Protein AF-0000000085166826 (afdb_homodimer)

Secondary structure (DSSP, 8-state):
-------EEEEEEEEESS---EEEEEE-SSTT--HHHHHHHHHHHHHHHTSS---SSEEEEES-S-HHHHHHTSS-SSS-TTSS-S--SS--SHHHHHHHHHHHHHHT-SEEEEEEEESSS---EEEE-PPSB--SS--BS-HHHHHHHHHTS--SEEEE-HHHHHHHHHHHHHHHT----GGGG-GGGG--HHHHHHHTT-EEEEEEEEETT-TTHHHHHHHHHHHHHHHTTSSS-PPPPPPTT-EEEEEEEEEE--STT-EESS---TTEEE-TT-EEEE-TTS-EEE-SSSEEEES--TTPPTTSEEEEEEEE-S---/-------EEEEEEEEESS---EEEEEE-SSTT--HHHHHHHHHHHHHHHTSS---SSEEEEES-S-HHHHHHTSS-SSS-TTSS-S--SS--SHHHHHHHHHHHHHHT-SEEEEEEEESSS---EEEE-PPSB--SS--BS-HHHHHHHHHTS--SEEEE-HHHHHHHHHHHHHHHT----GGGG-GGGG--HHHHHHHTT-EEEEEEEEETT-TTHHHHHHHHHHHHHHHTTSSS-PPPPPPTT-EEEEEEEEEE--STT-EESS---TTEEE-TT-EEEE-TTS-EEE-SSSEEEES--TTPPTTSEEEEEEEE-S---

Radius of gyration: 30.41 Å; Cα contacts (8 Å, |Δi|>4): 1562; chains: 2; bounding box: 50×101×60 Å

InterPro domains:
  IPR050178 AspA/AstE family [PTHR15162] (17-309)
  IPR055438 Succinylglutamate desuccinylase/Aspartoacylase, catalytic domain [PF24827] (19-121)

Foldseek 3Di:
DPPDDDDDFDKDKDAAPAEFFFEEEEAPLFQLQQLQLLLLVVVVVCPVVVVWDFHYHMYMYGNHLAVQNNVVNGRHHPDRLQFLQDADPDQDDDSNVSSNVVLVVLLVGAEYEYEGAAADFDAKEKEAEDDADDDDQQHADCRVVRVVLRQQLPTQEYEYAQLVQLQVLLVVCVVVVDPDDPLSNDSRRNHGDQSSSRVSNHHYMYMHQGHRPPPCSSVSSNSSVVLSCVVRPRTPDDGDGGDPNRWYKYWDHFDFQADLQWAFPDDFDAFDWFAAQDFGTAHNVGHTDGQNHTFTWHDADRRHDHSGTRTTTIHTDPDDD/DPPDDDDDFDKDKDAAPAEFFFEEEEAPLFQLQQLQLLLLVVVVVCPVVVVWDFHYHMYMYGNHLAVQNNVVSGRHHPDRLQFLQDADPDQDDDSNVSSNVVLVVLLVGAEYEYEGAAADFDFKEKEAEDDADDDDQQHADCRVVRVVLRQQLQGQEYEYAQLVQLQVLLVVCVVVVDPDDPLSNDSRRNHGDQSSSRVSNHHYMYMHQGHSPPPCSSVSSNSSVVLSCVVRPRTPDDRDGGDPNRWYKYWDYFDFQADLQWAFPDDFDAFDWFAAQDFGTAHPVGHTDGQNHTFTWHDADRRHDHSGTRTTTIHTDPDDD

Nearest PDB structures (foldseek):
  6twm-assembly10_J  TM=7.471E-01  e=8.796E-18  Ruegeria pomeroyi DSS-3
  6twm-assembly13_D  TM=6.850E-01  e=1.677E-18  Ruegeria pomeroyi DSS-3
  3cdx-assembly1_C  TM=7.467E-01  e=3.609E-17  Cereibacter sphaeroides 2.4.1
  3na6-assembly1_A  TM=7.371E-01  e=8.014E-17  Ruegeria sp. TM1040
  2bco-assembly1_A  TM=7.172E-01  e=1.525E-15  Vibrio parahaemolyticus

Organism: Herbaspirillum seropedicae (strain SmR1) (NCBI:txid757424)

Solvent-accessible surface area (backbone atoms only — not comparable to full-atom values): 32395 Å² total; per-residue (Å²): 125,85,77,74,70,72,42,54,48,55,40,41,36,40,35,22,62,35,84,58,63,30,38,36,38,38,4,9,54,36,16,49,18,46,30,21,25,52,19,45,51,52,51,47,51,31,44,76,72,61,78,41,61,49,57,24,9,34,44,36,40,20,40,51,61,26,56,54,7,36,75,67,57,26,58,38,56,80,48,58,51,61,31,50,45,50,73,40,98,77,51,86,48,63,48,32,36,46,23,57,55,47,49,60,59,57,70,71,38,48,35,37,43,37,31,41,42,37,84,58,86,64,72,34,30,32,45,43,71,60,63,62,44,84,55,86,89,68,38,32,82,47,33,68,62,41,40,54,52,53,35,40,42,66,38,49,33,34,38,26,35,60,67,61,15,49,42,52,37,25,52,50,45,61,73,66,63,60,94,57,59,71,61,64,61,36,71,58,34,71,24,16,70,41,55,39,37,28,68,71,75,23,38,36,37,39,35,30,30,17,23,48,82,40,83,58,14,27,54,42,33,34,52,28,52,53,29,53,34,21,70,67,56,21,32,94,54,83,63,67,74,56,49,77,80,58,44,37,33,27,36,70,37,51,44,57,25,79,38,81,63,39,40,62,70,58,89,71,49,63,64,38,72,45,44,58,62,35,76,50,23,31,41,65,88,62,49,78,38,51,34,92,38,65,29,23,39,33,63,58,35,93,78,41,50,59,68,31,67,22,29,30,37,25,30,82,40,87,69,81,120,124,85,76,74,71,71,42,53,47,53,40,40,36,40,34,22,62,36,82,59,62,31,39,37,40,37,4,8,55,37,16,49,18,47,30,21,26,54,19,45,50,52,51,47,52,31,44,76,72,61,78,41,60,50,57,24,8,33,44,36,39,20,40,51,62,26,55,53,7,36,76,66,58,26,58,38,57,80,48,58,51,62,29,50,45,49,71,40,97,78,51,85,47,63,47,30,35,45,24,57,55,46,48,60,58,55,70,71,39,48,36,37,42,36,32,41,41,36,84,58,84,65,72,34,31,31,44,44,72,60,65,62,46,83,55,85,90,69,39,33,82,48,32,69,62,42,41,54,51,55,35,40,43,66,39,49,32,35,38,27,34,59,69,61,15,48,42,51,38,24,53,50,44,60,72,67,62,61,94,56,59,71,60,64,62,37,70,58,34,72,23,16,69,42,54,39,36,28,67,72,73,23,37,35,36,39,34,32,31,18,22,49,82,40,84,57,12,27,55,44,35,34,50,25,51,52,28,53,35,21,71,68,57,21,32,93,51,84,61,67,74,57,49,78,79,58,44,38,34,27,36,69,36,50,44,59,24,80,38,83,64,40,40,63,68,58,91,70,50,62,65,38,74,44,45,58,62,36,76,49,24,28,40,66,88,60,49,76,39,50,34,92,38,65,30,23,40,34,64,58,35,94,79,40,49,59,67,31,66,21,29,29,37,24,29,80,41,88,71,79,119

Structure (mmCIF, N/CA/C/O backbone):
data_AF-0000000085166826-model_v1
#
loop_
_entity.id
_entity.type
_entity.pdbx_description
1 polymer 'Succinylglutamate desuccinylase protein'
#
loop_
_atom_site.group_PDB
_atom_site.id
_atom_site.type_symbol
_atom_site.label_atom_id
_atom_site.label_alt_id
_atom_site.label_comp_id
_atom_site.label_asym_id
_atom_site.label_entity_id
_atom_site.label_seq_id
_atom_site.pdbx_PDB_ins_code
_atom_site.Cartn_x
_atom_site.Cartn_y
_atom_site.Cartn_z
_atom_site.occupancy
_atom_site.B_iso_or_equiv
_atom_site.auth_seq_id
_atom_site.auth_comp_id
_atom_site.auth_asym_id
_atom_site.auth_atom_id
_atom_site.pdbx_PDB_model_num
ATOM 1 N N . MET A 1 1 ? 28.188 3.932 15.328 1 31.75 1 MET A N 1
ATOM 2 C CA . MET A 1 1 ? 27.453 3.004 14.484 1 31.75 1 MET A CA 1
ATOM 3 C C . MET A 1 1 ? 26.766 3.744 13.344 1 31.75 1 MET A C 1
ATOM 5 O O . MET A 1 1 ? 26 4.68 13.57 1 31.75 1 MET A O 1
ATOM 9 N N . SER A 1 2 ? 27.281 4.004 12.297 1 42.75 2 SER A N 1
ATOM 10 C CA . SER A 1 2 ? 26.875 4.895 11.211 1 42.75 2 SER A CA 1
ATOM 11 C C . SER A 1 2 ? 25.375 4.809 10.953 1 42.75 2 SER A C 1
ATOM 13 O O . SER A 1 2 ? 24.844 3.734 10.656 1 42.75 2 SER A O 1
ATOM 15 N N . THR A 1 3 ? 24.531 5.379 11.742 1 57.31 3 THR A N 1
ATOM 16 C CA . THR A 1 3 ? 23.078 5.227 11.758 1 57.31 3 THR A CA 1
ATOM 17 C C . THR A 1 3 ? 22.5 5.414 10.352 1 57.31 3 THR A C 1
ATOM 19 O O . THR A 1 3 ? 22.641 6.488 9.766 1 57.31 3 THR A O 1
ATOM 22 N N . LEU A 1 4 ? 22.422 4.375 9.477 1 75.31 4 LEU A N 1
ATOM 23 C CA . LEU A 1 4 ? 21.938 4.375 8.102 1 75.31 4 LEU A CA 1
ATOM 24 C C . LEU A 1 4 ? 20.625 5.133 7.992 1 75.31 4 LEU A C 1
ATOM 26 O O . LEU A 1 4 ? 19.734 4.957 8.82 1 75.31 4 LEU A O 1
ATOM 30 N N . LEU A 1 5 ? 20.672 6.238 7.23 1 89.25 5 LEU A N 1
ATOM 31 C CA . LEU A 1 5 ? 19.453 6.973 6.891 1 89.25 5 LEU A CA 1
ATOM 32 C C . LEU A 1 5 ? 18.375 6.023 6.398 1 89.25 5 LEU A C 1
ATOM 34 O O . LEU A 1 5 ? 18.656 5.066 5.672 1 89.25 5 LEU A O 1
ATOM 38 N N . PRO A 1 6 ? 17.203 6.234 6.938 1 95.19 6 PRO A N 1
ATOM 39 C CA . PRO A 1 6 ? 16.125 5.453 6.316 1 95.19 6 PRO A CA 1
ATOM 40 C C . PRO A 1 6 ? 16.156 5.531 4.793 1 95.19 6 PRO A C 1
ATOM 42 O O . PRO A 1 6 ? 16.484 6.582 4.23 1 95.19 6 PRO A O 1
ATOM 45 N N . SER A 1 7 ? 15.828 4.438 4.137 1 95.69 7 SER A N 1
ATOM 46 C CA . SER A 1 7 ? 16 4.398 2.688 1 95.69 7 SER A CA 1
ATOM 47 C C . SER A 1 7 ? 14.664 4.191 1.979 1 95.69 7 SER A C 1
ATOM 49 O O . SER A 1 7 ? 14.617 4.129 0.749 1 95.69 7 SER A O 1
ATOM 51 N N . SER A 1 8 ? 13.578 4.066 2.746 1 97.81 8 SER A N 1
ATOM 52 C CA . SER A 1 8 ? 12.289 3.816 2.121 1 97.81 8 SER A CA 1
ATOM 53 C C . SER A 1 8 ? 11.148 4.336 2.99 1 97.81 8 SER A C 1
ATOM 55 O O . SER A 1 8 ? 11.344 4.633 4.168 1 97.81 8 SER A O 1
ATOM 57 N N . LEU A 1 9 ? 10.062 4.555 2.406 1 98.5 9 LEU A N 1
ATOM 58 C CA . LEU A 1 9 ? 8.797 4.887 3.049 1 98.5 9 LEU A CA 1
ATOM 59 C C . LEU A 1 9 ? 7.828 3.711 2.982 1 98.5 9 LEU A C 1
ATOM 61 O O . LEU A 1 9 ? 7.754 3.018 1.966 1 98.5 9 LEU A O 1
ATOM 65 N N . GLN A 1 10 ? 7.129 3.527 4.109 1 98.31 10 GLN A N 1
ATOM 66 C CA . GLN A 1 10 ? 6.219 2.393 4.207 1 98.31 10 GLN A CA 1
ATOM 67 C C . GLN A 1 10 ? 4.766 2.855 4.254 1 98.31 10 GLN A C 1
ATOM 69 O O . GLN A 1 10 ? 4.445 3.85 4.906 1 98.31 10 GLN A O 1
ATOM 74 N N . ARG A 1 11 ? 3.861 2.148 3.529 1 98.75 11 ARG A N 1
ATOM 75 C CA . ARG A 1 11 ? 2.426 2.35 3.705 1 98.75 11 ARG A CA 1
ATOM 76 C C . ARG A 1 11 ? 1.688 1.017 3.754 1 98.75 11 ARG A C 1
ATOM 78 O O . ARG A 1 11 ? 2.158 0.02 3.201 1 98.75 11 ARG A O 1
ATOM 85 N N . PHE A 1 12 ? 0.583 1.004 4.457 1 98.69 12 PHE A N 1
ATOM 86 C CA . PHE A 1 12 ? -0.356 -0.107 4.562 1 98.69 12 PHE A CA 1
ATOM 87 C C . PHE A 1 12 ? -1.673 0.23 3.873 1 98.69 12 PHE A C 1
ATOM 89 O O . PHE A 1 12 ? -2.273 1.272 4.145 1 98.69 12 PHE A O 1
ATOM 96 N N . GLN A 1 13 ? -2.078 -0.639 3 1 98.81 13 GLN A N 1
ATOM 97 C CA . GLN A 1 13 ? -3.328 -0.351 2.303 1 98.81 13 GLN A CA 1
ATOM 98 C C . GLN A 1 13 ? -4.34 -1.473 2.508 1 98.81 13 GLN A C 1
ATOM 100 O O . GLN A 1 13 ? -3.977 -2.65 2.527 1 98.81 13 GLN A O 1
ATOM 105 N N . TYR A 1 14 ? -5.52 -1.146 2.729 1 98.81 14 TYR A N 1
ATOM 106 C CA . TYR A 1 14 ? -6.707 -1.993 2.727 1 98.81 14 TYR A CA 1
ATOM 107 C C . TYR A 1 14 ? -7.672 -1.577 1.623 1 98.81 14 TYR A C 1
ATOM 109 O O . TYR A 1 14 ? -8.125 -0.431 1.584 1 98.81 14 TYR A O 1
ATOM 117 N N . ALA A 1 15 ? -7.93 -2.4 0.712 1 98.81 15 ALA A N 1
ATOM 118 C CA . ALA A 1 15 ? -8.859 -2.125 -0.377 1 98.81 15 ALA A CA 1
ATOM 119 C C . ALA A 1 15 ? -10.117 -2.986 -0.257 1 98.81 15 ALA A C 1
ATOM 121 O O . ALA A 1 15 ? -10.047 -4.211 -0.359 1 98.81 15 ALA A O 1
ATOM 122 N N . ALA A 1 16 ? -11.219 -2.385 -0.024 1 98.5 16 ALA A N 1
ATOM 123 C CA . ALA A 1 16 ? -12.484 -3.105 0.004 1 98.5 16 ALA A CA 1
ATOM 124 C C . ALA A 1 16 ? -12.859 -3.619 -1.385 1 98.5 16 ALA A C 1
ATOM 126 O O . ALA A 1 16 ? -12.414 -3.068 -2.395 1 98.5 16 ALA A O 1
ATOM 127 N N . PHE A 1 17 ? -13.617 -4.664 -1.438 1 97.75 17 PHE A N 1
ATOM 128 C CA . PHE A 1 17 ? -14.07 -5.215 -2.711 1 97.75 17 PHE A CA 1
ATOM 129 C C . PHE A 1 17 ? -15.156 -4.344 -3.322 1 97.75 17 PHE A C 1
ATOM 131 O O . PHE A 1 17 ? -15.461 -4.457 -4.512 1 97.75 17 PHE A O 1
ATOM 138 N N . GLN A 1 18 ? -15.758 -3.498 -2.541 1 96.81 18 GLN A N 1
ATOM 139 C CA . GLN A 1 18 ? -16.688 -2.488 -3.025 1 96.81 18 GLN A CA 1
ATOM 140 C C . GLN A 1 18 ? -15.992 -1.154 -3.26 1 96.81 18 GLN A C 1
ATOM 142 O O . GLN A 1 18 ? -15.297 -0.651 -2.375 1 96.81 18 GLN A O 1
ATOM 147 N N . PRO A 1 19 ? -16.156 -0.565 -4.453 1 96.5 19 PRO A N 1
ATOM 148 C CA . PRO A 1 19 ? -15.531 0.736 -4.715 1 96.5 19 PRO A CA 1
ATOM 149 C C . PRO A 1 19 ? -16.016 1.822 -3.758 1 96.5 19 PRO A C 1
ATOM 151 O O . PRO A 1 19 ? -17.109 1.72 -3.207 1 96.5 19 PRO A O 1
ATOM 154 N N . GLY A 1 20 ? -15.266 2.822 -3.543 1 98 20 GLY A N 1
ATOM 155 C CA . GLY A 1 20 ? -15.555 3.943 -2.66 1 98 20 GLY A CA 1
ATOM 156 C C . GLY A 1 20 ? -14.414 4.945 -2.58 1 98 20 GLY A C 1
ATOM 157 O O . GLY A 1 20 ? -13.539 4.969 -3.449 1 98 20 GLY A O 1
ATOM 158 N N . PRO A 1 21 ? -14.438 5.758 -1.558 1 98.38 21 PRO A N 1
ATOM 159 C CA . PRO A 1 21 ? -13.422 6.812 -1.442 1 98.38 21 PRO A CA 1
ATOM 160 C C . PRO A 1 21 ? -12.023 6.262 -1.177 1 98.38 21 PRO A C 1
ATOM 162 O O . PRO A 1 21 ? -11.883 5.156 -0.646 1 98.38 21 PRO A O 1
ATOM 165 N N . ARG A 1 22 ? -11.078 6.98 -1.605 1 98.88 22 ARG A N 1
ATOM 166 C CA . ARG A 1 22 ? -9.68 6.707 -1.302 1 98.88 22 ARG A CA 1
ATOM 167 C C . ARG A 1 22 ? -9.156 7.652 -0.225 1 98.88 22 ARG A C 1
ATOM 169 O O . ARG A 1 22 ? -8.922 8.836 -0.489 1 98.88 22 ARG A O 1
ATOM 176 N N . LEU A 1 23 ? -8.977 7.156 0.992 1 98.94 23 LEU A N 1
ATOM 177 C CA . LEU A 1 23 ? -8.594 7.934 2.166 1 98.94 23 LEU A CA 1
ATOM 178 C C . LEU A 1 23 ? -7.145 7.664 2.553 1 98.94 23 LEU A C 1
ATOM 180 O O . LEU A 1 23 ? -6.742 6.508 2.693 1 98.94 23 LEU A O 1
ATOM 184 N N . LEU A 1 24 ? -6.371 8.695 2.658 1 98.94 24 LEU A N 1
ATOM 185 C CA . LEU A 1 24 ? -4.996 8.641 3.148 1 98.94 24 LEU A CA 1
ATOM 186 C C . LEU A 1 24 ? -4.898 9.203 4.562 1 98.94 24 LEU A C 1
ATOM 188 O O . LEU A 1 24 ? -5.398 10.297 4.836 1 98.94 24 LEU A O 1
ATOM 192 N N . VAL A 1 25 ? -4.344 8.461 5.516 1 99 25 VAL A N 1
ATOM 193 C CA . VAL A 1 25 ? -4.086 8.914 6.879 1 99 25 VAL A CA 1
ATOM 194 C C . VAL A 1 25 ? -2.58 8.969 7.125 1 99 25 VAL A C 1
ATOM 196 O O . VAL A 1 25 ? -1.873 7.98 6.906 1 99 25 VAL A O 1
ATOM 199 N N . LEU A 1 26 ? -2.084 10.086 7.562 1 98.94 26 LEU A N 1
ATOM 200 C CA . LEU A 1 26 ? -0.659 10.281 7.805 1 98.94 26 LEU A CA 1
ATOM 201 C C . LEU A 1 26 ? -0.38 10.469 9.289 1 98.94 26 LEU A C 1
ATOM 203 O O . LEU A 1 26 ? -1.087 11.219 9.969 1 98.94 26 LEU A O 1
ATOM 207 N N . GLY A 1 27 ? 0.591 9.766 9.812 1 98.81 27 GLY A N 1
ATOM 208 C CA . GLY A 1 27 ? 1.183 10.016 11.117 1 98.81 27 GLY A CA 1
ATOM 209 C C . GLY A 1 27 ? 2.631 10.461 11.039 1 98.81 27 GLY A C 1
ATOM 210 O O . GLY A 1 27 ? 3.314 10.195 10.047 1 98.81 27 GLY A O 1
ATOM 211 N N . ALA A 1 28 ? 3.014 11.227 11.945 1 98.44 28 ALA A N 1
ATOM 212 C CA . ALA A 1 28 ? 4.406 11.602 12.188 1 98.44 28 ALA A CA 1
ATOM 213 C C . ALA A 1 28 ? 5.008 12.289 10.969 1 98.44 28 ALA A C 1
ATOM 215 O O . ALA A 1 28 ? 6.105 11.945 10.523 1 98.44 28 ALA A O 1
ATOM 216 N N . VAL A 1 29 ? 4.227 13.188 10.391 1 98.75 29 VAL A N 1
ATOM 217 C CA . VAL A 1 29 ? 4.84 14.102 9.445 1 98.75 29 VAL A CA 1
ATOM 218 C C . VAL A 1 29 ? 5.988 14.852 10.117 1 98.75 29 VAL A C 1
ATOM 220 O O . VAL A 1 29 ? 7.047 15.047 9.508 1 98.75 29 VAL A O 1
ATOM 223 N N . HIS A 1 30 ? 5.668 15.383 11.297 1 98.19 30 HIS A N 1
ATOM 224 C CA . HIS A 1 30 ? 6.715 15.727 12.25 1 98.19 30 HIS A CA 1
ATOM 225 C C . HIS A 1 30 ? 7.059 14.539 13.141 1 98.19 30 HIS A C 1
ATOM 227 O O . HIS A 1 30 ? 6.18 13.969 13.789 1 98.19 30 HIS A O 1
ATOM 233 N N . GLY A 1 31 ? 8.328 14.211 13.203 1 97.38 31 GLY A N 1
ATOM 234 C CA . GLY A 1 31 ? 8.781 12.938 13.75 1 97.38 31 GLY A CA 1
ATOM 235 C C . GLY A 1 31 ? 8.477 12.773 15.227 1 97.38 31 GLY A C 1
ATOM 236 O O . GLY A 1 31 ? 8.305 11.648 15.703 1 97.38 31 GLY A O 1
ATOM 237 N N . ASN A 1 32 ? 8.414 13.859 15.953 1 96.25 32 ASN A N 1
ATOM 238 C CA . ASN A 1 32 ? 8.195 13.781 17.391 1 96.25 32 ASN A CA 1
ATOM 239 C C . ASN A 1 32 ? 6.715 13.828 17.75 1 96.25 32 ASN A C 1
ATOM 241 O O . ASN A 1 32 ? 6.348 13.867 18.922 1 96.25 32 ASN A O 1
ATOM 245 N N . GLU A 1 33 ? 5.836 13.914 16.797 1 97.06 33 GLU A N 1
ATOM 246 C CA . GLU A 1 33 ? 4.387 13.898 16.984 1 97.06 33 GLU A CA 1
ATOM 247 C C . GLU A 1 33 ? 3.816 12.508 16.688 1 97.06 33 GLU A C 1
ATOM 249 O O . GLU A 1 33 ? 3.324 12.258 15.594 1 97.06 33 GLU A O 1
ATOM 254 N N . THR A 1 34 ? 3.736 11.68 17.734 1 96.88 34 THR A N 1
ATOM 255 C CA . THR A 1 34 ? 3.611 10.242 17.5 1 96.88 34 THR A CA 1
ATOM 256 C C . THR A 1 34 ? 2.176 9.781 17.734 1 96.88 34 THR A C 1
ATOM 258 O O . THR A 1 34 ? 1.869 8.594 17.594 1 96.88 34 THR A O 1
ATOM 261 N N . CYS A 1 35 ? 1.283 10.68 18.094 1 97.44 35 CYS A N 1
ATOM 262 C CA . CYS A 1 35 ? -0.087 10.273 18.391 1 97.44 35 CYS A CA 1
ATOM 263 C C . CYS A 1 35 ? -0.728 9.594 17.188 1 97.44 35 CYS A C 1
ATOM 265 O O . CYS A 1 35 ? -1.442 8.602 17.344 1 97.44 35 CYS A O 1
ATOM 267 N N . GLY A 1 36 ? -0.502 10.164 15.984 1 98.31 36 GLY A N 1
ATOM 268 C CA . GLY A 1 36 ? -1.026 9.539 14.773 1 98.31 36 GLY A CA 1
ATOM 269 C C . GLY A 1 36 ? -0.48 8.148 14.539 1 98.31 36 GLY A C 1
ATOM 270 O O . GLY A 1 36 ? -1.22 7.246 14.141 1 98.31 36 GLY A O 1
ATOM 271 N N . THR A 1 37 ? 0.838 7.977 14.766 1 98.38 37 THR A N 1
ATOM 272 C CA . THR A 1 37 ? 1.475 6.672 14.625 1 98.38 37 THR A CA 1
ATOM 273 C C . THR A 1 37 ? 0.798 5.641 15.531 1 98.38 37 THR A C 1
ATOM 275 O O . THR A 1 37 ? 0.481 4.535 15.086 1 98.38 37 THR A O 1
ATOM 278 N N . GLN A 1 38 ? 0.592 6.023 16.734 1 98.31 38 GLN A N 1
ATOM 279 C CA . GLN A 1 38 ? -0.028 5.133 17.703 1 98.31 38 GLN A CA 1
ATOM 280 C C . GLN A 1 38 ? -1.463 4.797 17.312 1 98.31 38 GLN A C 1
ATOM 282 O O . GLN A 1 38 ? -1.881 3.639 17.391 1 98.31 38 GLN A O 1
ATOM 287 N N . ALA A 1 39 ? -2.201 5.789 16.891 1 98.62 39 ALA A N 1
ATOM 288 C CA . ALA A 1 39 ? -3.59 5.594 16.484 1 98.62 39 ALA A CA 1
ATOM 289 C C . ALA A 1 39 ? -3.682 4.656 15.273 1 98.62 39 ALA A C 1
ATOM 291 O O . ALA A 1 39 ? -4.523 3.754 15.25 1 98.62 39 ALA A O 1
ATOM 292 N N . ILE A 1 40 ? -2.834 4.875 14.305 1 98.88 40 ILE A N 1
ATOM 293 C CA . ILE A 1 40 ? -2.814 4.059 13.094 1 98.88 40 ILE A CA 1
ATOM 294 C C . ILE A 1 40 ? -2.49 2.611 13.453 1 98.88 40 ILE A C 1
ATOM 296 O O . ILE A 1 40 ? -3.096 1.682 12.914 1 98.88 40 ILE A O 1
ATOM 300 N N . THR A 1 41 ? -1.521 2.467 14.336 1 98.38 41 THR A N 1
ATOM 301 C CA . THR A 1 41 ? -1.143 1.127 14.773 1 98.38 41 THR A CA 1
ATOM 302 C C . THR A 1 41 ? -2.338 0.401 15.383 1 98.38 41 THR A C 1
ATOM 304 O O . THR A 1 41 ? -2.594 -0.762 15.062 1 98.38 41 THR A O 1
ATOM 307 N N . ARG A 1 42 ? -3.008 1.08 16.266 1 98.38 42 ARG A N 1
ATOM 308 C CA . ARG A 1 42 ? -4.195 0.507 16.875 1 98.38 42 ARG A CA 1
ATOM 309 C C . ARG A 1 42 ? -5.238 0.131 15.836 1 98.38 42 ARG A C 1
ATOM 311 O O . ARG A 1 42 ? -5.793 -0.968 15.867 1 98.38 42 ARG A O 1
ATOM 318 N N . LEU A 1 43 ? -5.512 1.037 14.93 1 98.56 43 LEU A N 1
ATOM 319 C CA . LEU A 1 43 ? -6.488 0.794 13.867 1 98.56 43 LEU A CA 1
ATOM 320 C C . LEU A 1 43 ? -6.105 -0.432 13.047 1 98.56 43 LEU A C 1
ATOM 322 O O . LEU A 1 43 ? -6.961 -1.26 12.727 1 98.56 43 LEU A O 1
ATOM 326 N N . ARG A 1 44 ? -4.859 -0.551 12.695 1 98.12 44 ARG A N 1
ATOM 327 C CA . ARG A 1 44 ? -4.375 -1.691 11.93 1 98.12 44 ARG A CA 1
ATOM 328 C C . ARG A 1 44 ? -4.629 -3 12.672 1 98.12 44 ARG A C 1
ATOM 330 O O . ARG A 1 44 ? -5.012 -4 12.062 1 98.12 44 ARG A O 1
ATOM 337 N N . GLN A 1 45 ? -4.352 -2.977 13.984 1 97.81 45 GLN A N 1
ATOM 338 C CA . GLN A 1 45 ? -4.586 -4.172 14.781 1 97.81 45 GLN A CA 1
ATOM 339 C C . GLN A 1 45 ? -6.051 -4.598 14.711 1 97.81 45 GLN A C 1
ATOM 341 O O . GLN A 1 45 ? -6.348 -5.789 14.609 1 97.81 45 GLN A O 1
ATOM 346 N N . GLU A 1 46 ? -6.898 -3.645 14.766 1 97.81 46 GLU A N 1
ATOM 347 C CA . GLU A 1 46 ? -8.328 -3.93 14.695 1 97.81 46 GLU A CA 1
ATOM 348 C C . GLU A 1 46 ? -8.719 -4.48 13.32 1 97.81 46 GLU A C 1
ATOM 350 O O . GLU A 1 46 ? -9.516 -5.414 13.227 1 97.81 46 GLU A O 1
ATOM 355 N N . LEU A 1 47 ? -8.188 -3.908 12.273 1 97.25 47 LEU A N 1
ATOM 356 C CA . LEU A 1 47 ? -8.461 -4.371 10.922 1 97.25 47 LEU A CA 1
ATOM 357 C C . LEU A 1 47 ? -7.906 -5.773 10.703 1 97.25 47 LEU A C 1
ATOM 359 O O . LEU A 1 47 ? -8.602 -6.645 10.164 1 97.25 47 LEU A O 1
ATOM 363 N N . ASP A 1 48 ? -6.688 -6.004 11.164 1 94.81 48 ASP A N 1
ATOM 364 C CA . ASP A 1 48 ? -5.992 -7.27 10.945 1 94.81 48 ASP A CA 1
ATOM 365 C C . ASP A 1 48 ? -6.656 -8.398 11.734 1 94.81 48 ASP A C 1
ATOM 367 O O . ASP A 1 48 ? -6.66 -9.555 11.297 1 94.81 48 ASP A O 1
ATOM 371 N N . SER A 1 49 ? -7.254 -8.07 12.914 1 93.94 49 SER A N 1
ATOM 372 C CA . SER A 1 49 ? -7.879 -9.078 13.766 1 93.94 49 SER A CA 1
ATOM 373 C C . SER A 1 49 ? -9.32 -9.336 13.344 1 93.94 49 SER A C 1
ATOM 375 O O . SER A 1 49 ? -9.945 -10.289 13.805 1 93.94 49 SER A O 1
ATOM 377 N N . GLY A 1 50 ? -9.883 -8.445 12.555 1 92.56 50 GLY A N 1
ATOM 378 C CA . GLY A 1 50 ? -11.266 -8.594 12.125 1 92.56 50 GLY A CA 1
ATOM 379 C C . GLY A 1 50 ? -12.242 -7.887 13.039 1 92.56 50 GLY A C 1
ATOM 380 O O . GLY A 1 50 ? -13.461 -7.988 12.859 1 92.56 50 GLY A O 1
ATOM 381 N N . GLN A 1 51 ? -11.719 -7.16 13.992 1 94.69 51 GLN A N 1
ATOM 382 C CA . GLN A 1 51 ? -12.586 -6.387 14.875 1 94.69 51 GLN A CA 1
ATOM 383 C C . GLN A 1 51 ? -13.234 -5.223 14.125 1 94.69 51 GLN A C 1
ATOM 385 O O . GLN A 1 51 ? -14.312 -4.766 14.5 1 94.69 51 GLN A O 1
ATOM 390 N N . LEU A 1 52 ? -12.562 -4.703 13.125 1 96.12 52 LEU A N 1
ATOM 391 C CA . LEU A 1 52 ? -13.047 -3.654 12.234 1 96.12 52 LEU A CA 1
ATOM 392 C C . LEU A 1 52 ? -12.961 -4.098 10.781 1 96.12 52 LEU A C 1
ATOM 394 O O . LEU A 1 52 ? -11.984 -4.73 10.375 1 96.12 52 LEU A O 1
ATOM 398 N N . HIS A 1 53 ? -14 -3.785 9.992 1 96.69 53 HIS A N 1
ATOM 399 C CA . HIS A 1 53 ? -14.055 -4.195 8.594 1 96.69 53 HIS A CA 1
ATOM 400 C C . HIS A 1 53 ? -14.211 -2.986 7.676 1 96.69 53 HIS A C 1
ATOM 402 O O . HIS A 1 53 ? -15.102 -2.16 7.875 1 96.69 53 HIS A O 1
ATOM 408 N N . LEU A 1 54 ? -13.352 -2.863 6.809 1 98.19 54 LEU A N 1
ATOM 409 C CA . LEU A 1 54 ? -13.531 -1.887 5.742 1 98.19 54 LEU A CA 1
ATOM 410 C C . LEU A 1 54 ? -14.539 -2.389 4.715 1 98.19 54 LEU A C 1
ATOM 412 O O . LEU A 1 54 ? -14.352 -3.459 4.129 1 98.19 54 LEU A O 1
ATOM 416 N N . VAL A 1 55 ? -15.586 -1.621 4.359 1 96.88 55 VAL A N 1
ATOM 417 C CA . VAL A 1 55 ? -16.672 -2.193 3.572 1 96.88 55 VAL A CA 1
ATOM 418 C C . VAL A 1 55 ? -16.703 -1.553 2.186 1 96.88 55 VAL A C 1
ATOM 420 O O . VAL A 1 55 ? -17.359 -2.061 1.273 1 96.88 55 VAL A O 1
ATOM 423 N N . ARG A 1 56 ? -16.031 -0.434 1.988 1 98.31 56 ARG A N 1
ATOM 424 C CA . ARG A 1 56 ? -15.898 0.152 0.66 1 98.31 56 ARG A CA 1
ATOM 425 C C . ARG A 1 56 ? -14.664 1.046 0.582 1 98.31 56 ARG A C 1
ATOM 427 O O . ARG A 1 56 ? -14.188 1.554 1.603 1 98.31 56 ARG A O 1
ATOM 434 N N . GLY A 1 57 ? -14.133 1.194 -0.574 1 98.75 57 GLY A N 1
ATOM 435 C CA . GLY A 1 57 ? -13.078 2.156 -0.851 1 98.75 57 GLY A CA 1
ATOM 436 C C . GLY A 1 57 ? -11.688 1.625 -0.539 1 98.75 57 GLY A C 1
ATOM 437 O O . GLY A 1 57 ? -11.484 0.412 -0.455 1 98.75 57 GLY A O 1
ATOM 438 N N . LEU A 1 58 ? -10.711 2.51 -0.539 1 98.88 58 LEU A N 1
ATOM 439 C CA . LEU A 1 58 ? -9.297 2.238 -0.279 1 98.88 58 LEU A CA 1
ATOM 440 C C . LEU A 1 58 ? -8.797 3.064 0.899 1 98.88 58 LEU A C 1
ATOM 442 O O . LEU A 1 58 ? -8.883 4.293 0.883 1 98.88 58 LEU A O 1
ATOM 446 N N . LEU A 1 59 ? -8.367 2.4 1.949 1 98.94 59 LEU A N 1
ATOM 447 C CA . LEU A 1 59 ? -7.727 3.043 3.094 1 98.94 59 LEU A CA 1
ATOM 448 C C . LEU A 1 59 ? -6.215 2.879 3.035 1 98.94 59 LEU A C 1
ATOM 450 O O . LEU A 1 59 ? -5.707 1.758 2.947 1 98.94 59 LEU A O 1
ATOM 454 N N . THR A 1 60 ? -5.504 3.947 2.973 1 98.94 60 THR A N 1
ATOM 455 C CA . THR A 1 60 ? -4.047 3.953 3.018 1 98.94 60 THR A CA 1
ATOM 456 C C . THR A 1 60 ? -3.549 4.566 4.324 1 98.94 60 THR A C 1
ATOM 458 O O . THR A 1 60 ? -3.967 5.664 4.695 1 98.94 60 THR A O 1
ATOM 461 N N . LEU A 1 61 ? -2.727 3.855 5.039 1 98.94 61 LEU A N 1
ATOM 462 C CA . LEU A 1 61 ? -2.172 4.285 6.316 1 98.94 61 LEU A CA 1
ATOM 463 C C . LEU A 1 61 ? -0.656 4.426 6.23 1 98.94 61 LEU A C 1
ATOM 465 O O . LEU A 1 61 ? 0.036 3.5 5.805 1 98.94 61 LEU A O 1
ATOM 469 N N . VAL A 1 62 ? -0.163 5.578 6.566 1 98.94 62 VAL A N 1
ATOM 470 C CA . VAL A 1 62 ? 1.266 5.84 6.711 1 98.94 62 VAL A CA 1
ATOM 471 C C . VAL A 1 62 ? 1.577 6.238 8.148 1 98.94 62 VAL A C 1
ATOM 473 O O . VAL A 1 62 ? 1.495 7.418 8.5 1 98.94 62 VAL A O 1
ATOM 476 N N . PRO A 1 63 ? 1.966 5.277 8.984 1 98.69 63 PRO A N 1
ATOM 477 C CA . PRO A 1 63 ? 2.119 5.582 10.406 1 98.69 63 PRO A CA 1
ATOM 478 C C . PRO A 1 63 ? 3.258 6.562 10.688 1 98.69 63 PRO A C 1
ATOM 480 O O . PRO A 1 63 ? 3.17 7.375 11.609 1 98.69 63 PRO A O 1
ATOM 483 N N . VAL A 1 64 ? 4.328 6.43 9.93 1 98.69 64 VAL A N 1
ATOM 484 C CA . VAL A 1 64 ? 5.492 7.305 10.023 1 98.69 64 VAL A CA 1
ATOM 485 C C . VAL A 1 64 ? 5.781 7.938 8.664 1 98.69 64 VAL A C 1
ATOM 487 O O . VAL A 1 64 ? 6.387 7.305 7.797 1 98.69 64 VAL A O 1
ATOM 490 N N . THR A 1 65 ? 5.434 9.172 8.477 1 98.88 65 THR A N 1
ATOM 491 C CA . THR A 1 65 ? 5.547 9.828 7.184 1 98.88 65 THR A CA 1
ATOM 492 C C . THR A 1 65 ? 6.965 10.344 6.957 1 98.88 65 THR A C 1
ATOM 494 O O . THR A 1 65 ? 7.453 10.352 5.824 1 98.88 65 THR A O 1
ATOM 497 N N . ASN A 1 66 ? 7.602 10.836 8.023 1 98.75 66 ASN A N 1
ATOM 498 C CA . ASN A 1 66 ? 8.992 11.266 7.977 1 98.75 66 ASN A CA 1
ATOM 499 C C . ASN A 1 66 ? 9.898 10.344 8.797 1 98.75 66 ASN A C 1
ATOM 501 O O . ASN A 1 66 ? 10.203 10.648 9.953 1 98.75 66 ASN A O 1
ATOM 505 N N . PRO A 1 67 ? 10.406 9.312 8.148 1 98.19 67 PRO A N 1
ATOM 506 C CA . PRO A 1 67 ? 11.117 8.289 8.914 1 98.19 67 PRO A CA 1
ATOM 507 C C . PRO A 1 67 ? 12.406 8.812 9.547 1 98.19 67 PRO A C 1
ATOM 509 O O . PRO A 1 67 ? 12.789 8.359 10.625 1 98.19 67 PRO A O 1
ATOM 512 N N . LEU A 1 68 ? 13.078 9.727 8.891 1 98.06 68 LEU A N 1
ATOM 513 C CA . LEU A 1 68 ? 14.297 10.273 9.484 1 98.06 68 LEU A CA 1
ATOM 514 C C . LEU A 1 68 ? 13.984 11.07 10.742 1 98.06 68 LEU A C 1
ATOM 516 O O . LEU A 1 68 ? 14.602 10.859 11.789 1 98.06 68 LEU A O 1
ATOM 520 N N . ALA A 1 69 ? 13.039 12.016 10.633 1 98.44 69 ALA A N 1
ATOM 521 C CA . ALA A 1 69 ? 12.641 12.812 11.789 1 98.44 69 ALA A CA 1
ATOM 522 C C . ALA A 1 69 ? 12.172 11.914 12.93 1 98.44 69 ALA A C 1
ATOM 524 O O . ALA A 1 69 ? 12.484 12.164 14.094 1 98.44 69 ALA A O 1
ATOM 525 N N . TYR A 1 70 ? 11.461 10.883 12.594 1 98.06 70 TYR A N 1
ATOM 526 C CA . TYR A 1 70 ? 10.93 9.953 13.578 1 98.06 70 TYR A CA 1
ATOM 527 C C . TYR A 1 70 ? 12.062 9.219 14.297 1 98.06 70 TYR A C 1
ATOM 529 O O . TYR A 1 70 ? 12.055 9.102 15.523 1 98.06 70 TYR A O 1
ATOM 537 N N . ALA A 1 71 ? 12.992 8.695 13.539 1 96.44 71 ALA A N 1
ATOM 538 C CA . ALA A 1 71 ? 14.133 7.98 14.102 1 96.44 71 ALA A CA 1
ATOM 539 C C . ALA A 1 71 ? 14.922 8.875 15.047 1 96.44 71 ALA A C 1
ATOM 541 O O . ALA A 1 71 ? 15.453 8.406 16.062 1 96.44 71 ALA A O 1
ATOM 542 N N . ARG A 1 72 ? 14.945 10.148 14.719 1 96.75 72 ARG A N 1
ATOM 543 C CA . ARG A 1 72 ? 15.688 11.117 15.516 1 96.75 72 ARG A CA 1
ATOM 544 C C . ARG A 1 72 ? 14.844 11.617 16.688 1 96.75 72 ARG A C 1
ATOM 546 O O . ARG A 1 72 ? 15.359 12.312 17.578 1 96.75 72 ARG A O 1
ATOM 553 N N . HIS A 1 73 ? 13.578 11.305 16.672 1 96.12 73 HIS A N 1
ATOM 554 C CA . HIS A 1 73 ? 12.625 11.82 17.641 1 96.12 73 HIS A CA 1
ATOM 555 C C . HIS A 1 73 ? 12.633 13.344 17.672 1 96.12 73 HIS A C 1
ATOM 557 O O . HIS A 1 73 ? 12.688 13.945 18.75 1 96.12 73 HIS A O 1
ATOM 563 N N . GLN A 1 74 ? 12.648 13.898 16.469 1 96.5 74 GLN A N 1
ATOM 564 C CA . GLN A 1 74 ? 12.648 15.344 16.281 1 96.5 74 GLN A CA 1
ATOM 565 C C . GLN A 1 74 ? 11.531 15.766 15.328 1 96.5 74 GLN A C 1
ATOM 567 O O . GLN A 1 74 ? 10.953 14.938 14.625 1 96.5 74 GLN A O 1
ATOM 572 N N . ARG A 1 75 ? 11.25 17.016 15.398 1 95.5 75 ARG A N 1
ATOM 573 C CA . ARG A 1 75 ? 10.203 17.578 14.555 1 95.5 75 ARG A CA 1
ATOM 574 C C . ARG A 1 75 ? 10.508 17.359 13.078 1 95.5 75 ARG A C 1
ATOM 576 O O . ARG A 1 75 ? 9.633 16.969 12.305 1 95.5 75 ARG A O 1
ATOM 583 N N . GLN A 1 76 ? 11.75 17.656 12.742 1 97.25 76 GLN A N 1
ATOM 584 C CA . GLN A 1 76 ? 12.172 17.547 11.352 1 97.25 76 GLN A CA 1
ATOM 585 C C . GLN A 1 76 ? 13.438 16.703 11.219 1 97.25 76 GLN A C 1
ATOM 587 O O . GLN A 1 76 ? 14.133 16.453 12.211 1 97.25 76 GLN A O 1
ATOM 592 N N . GLY A 1 77 ? 13.695 16.141 10.047 1 97.38 77 GLY A N 1
ATOM 593 C CA . GLY A 1 77 ? 14.984 15.547 9.703 1 97.38 77 GLY A CA 1
ATOM 594 C C . GLY A 1 77 ? 16.016 16.578 9.289 1 97.38 77 GLY A C 1
ATOM 595 O O . GLY A 1 77 ? 16.594 17.25 10.141 1 97.38 77 GLY A O 1
ATOM 596 N N . GLU A 1 78 ? 16.125 16.719 7.957 1 97.75 78 GLU A N 1
ATOM 597 C CA . GLU A 1 78 ? 17.031 17.734 7.457 1 97.75 78 GLU A CA 1
ATOM 598 C C . GLU A 1 78 ? 16.312 19.062 7.238 1 97.75 78 GLU A C 1
ATOM 600 O O . GLU A 1 78 ? 16.938 20.125 7.258 1 97.75 78 GLU A O 1
ATOM 605 N N . ARG A 1 79 ? 15.039 19.016 7.023 1 96.56 79 ARG A N 1
ATOM 606 C CA . ARG A 1 79 ? 14.172 20.188 6.965 1 96.56 79 ARG A CA 1
ATOM 607 C C . ARG A 1 79 ? 12.742 19.828 7.348 1 96.56 79 ARG A C 1
ATOM 609 O O . ARG A 1 79 ? 12.414 18.656 7.523 1 96.56 79 ARG A O 1
ATOM 616 N N . ASN A 1 80 ? 11.93 20.844 7.539 1 96.5 80 ASN A N 1
ATOM 617 C CA . ASN A 1 80 ? 10.523 20.641 7.863 1 96.5 80 ASN A CA 1
ATOM 618 C C . ASN A 1 80 ? 9.75 20.094 6.668 1 96.5 80 ASN A C 1
ATOM 620 O O . ASN A 1 80 ? 9.617 20.766 5.645 1 96.5 80 ASN A O 1
ATOM 624 N N . LEU A 1 81 ? 9.227 18.828 6.812 1 98.31 81 LEU A N 1
ATOM 625 C CA . LEU A 1 81 ? 8.516 18.188 5.715 1 98.31 81 LEU A CA 1
ATOM 626 C C . LEU A 1 81 ? 7.211 18.906 5.41 1 98.31 81 LEU A C 1
ATOM 628 O O . LEU A 1 81 ? 6.742 18.906 4.27 1 98.31 81 LEU A O 1
ATOM 632 N N . ASN A 1 82 ? 6.637 19.516 6.438 1 97.62 82 ASN A N 1
ATOM 633 C CA . ASN A 1 82 ? 5.348 20.188 6.273 1 97.62 82 ASN A CA 1
ATOM 634 C C . ASN A 1 82 ? 5.516 21.609 5.773 1 97.62 82 ASN A C 1
ATOM 636 O O . ASN A 1 82 ? 4.664 22.469 6.027 1 97.62 82 ASN A O 1
ATOM 640 N N . ARG A 1 83 ? 6.617 21.891 5.168 1 95.69 83 ARG A N 1
ATOM 641 C CA . ARG A 1 83 ? 6.957 23.109 4.434 1 95.69 83 ARG A CA 1
ATOM 642 C C . ARG A 1 83 ? 7.535 22.781 3.062 1 95.69 83 ARG A C 1
ATOM 644 O O . ARG A 1 83 ? 8.281 21.812 2.912 1 95.69 83 ARG A O 1
ATOM 651 N N . ASN A 1 84 ? 7.18 23.594 2.092 1 96.75 84 ASN A N 1
ATOM 652 C CA . ASN A 1 84 ? 7.711 23.391 0.748 1 96.75 84 ASN A CA 1
ATOM 653 C C . ASN A 1 84 ? 7.488 21.953 0.265 1 96.75 84 ASN A C 1
ATOM 655 O O . ASN A 1 84 ? 8.414 21.297 -0.21 1 96.75 84 ASN A O 1
ATOM 659 N N . LEU A 1 85 ? 6.324 21.422 0.531 1 98.31 85 LEU A N 1
ATOM 660 C CA . LEU A 1 85 ? 6.004 20.062 0.087 1 98.31 85 LEU A CA 1
ATOM 661 C C . LEU A 1 85 ? 5.617 20.047 -1.388 1 98.31 85 LEU A C 1
ATOM 663 O O . LEU A 1 85 ? 4.531 20.516 -1.753 1 98.31 85 LEU A O 1
ATOM 667 N N . ARG A 1 86 ? 6.469 19.516 -2.166 1 97.81 86 ARG A N 1
ATOM 668 C CA . ARG A 1 86 ? 6.32 19.359 -3.609 1 97.81 86 ARG A CA 1
ATOM 669 C C . ARG A 1 86 ? 7.359 18.375 -4.152 1 97.81 86 ARG A C 1
ATOM 671 O O . ARG A 1 86 ? 8.359 18.094 -3.49 1 97.81 86 ARG A O 1
ATOM 678 N N . PRO A 1 87 ? 7.133 17.812 -5.309 1 97.94 87 PRO A N 1
ATOM 679 C CA . PRO A 1 87 ? 8.203 17.031 -5.941 1 97.94 87 PRO A CA 1
ATOM 680 C C . PRO A 1 87 ? 9.445 17.875 -6.242 1 97.94 87 PRO A C 1
ATOM 682 O O . PRO A 1 87 ? 9.328 19.047 -6.566 1 97.94 87 PRO A O 1
ATOM 685 N N . HIS A 1 88 ? 10.578 17.219 -6.039 1 97.44 88 HIS A N 1
ATOM 686 C CA . HIS A 1 88 ? 11.867 17.875 -6.277 1 97.44 88 HIS A CA 1
ATOM 687 C C . HIS A 1 88 ? 12.703 17.094 -7.281 1 97.44 88 HIS A C 1
ATOM 689 O O . HIS A 1 88 ? 13.391 16.141 -6.914 1 97.44 88 HIS A O 1
ATOM 695 N N . PRO A 1 89 ? 12.688 17.469 -8.547 1 95.5 89 PRO A N 1
ATOM 696 C CA . PRO A 1 89 ? 13.477 16.766 -9.555 1 95.5 89 PRO A CA 1
ATOM 697 C C . PRO A 1 89 ? 14.953 16.625 -9.164 1 95.5 89 PRO A C 1
ATOM 699 O O . PRO A 1 89 ? 15.594 15.633 -9.5 1 95.5 89 PRO A O 1
ATOM 702 N N . ASP A 1 90 ? 15.508 17.703 -8.523 1 96.69 90 ASP A N 1
ATOM 703 C CA . ASP A 1 90 ? 16.875 17.688 -7.988 1 96.69 90 ASP A CA 1
ATOM 704 C C . ASP A 1 90 ? 16.859 17.812 -6.469 1 96.69 90 ASP A C 1
ATOM 706 O O . ASP A 1 90 ? 17.172 18.875 -5.926 1 96.69 90 ASP A O 1
ATOM 710 N N . PRO A 1 91 ? 16.562 16.719 -5.812 1 97.19 91 PRO A N 1
ATOM 711 C CA . PRO A 1 91 ? 16.406 16.781 -4.359 1 97.19 91 PRO A CA 1
ATOM 712 C C . PRO A 1 91 ? 17.703 17.172 -3.648 1 97.19 91 PRO A C 1
ATOM 714 O O . PRO A 1 91 ? 18.766 16.641 -3.98 1 97.19 91 PRO A O 1
ATOM 717 N N . ALA A 1 92 ? 17.625 18.062 -2.662 1 96.62 92 ALA A N 1
ATOM 718 C CA . ALA A 1 92 ? 18.781 18.641 -1.99 1 96.62 92 ALA A CA 1
ATOM 719 C C . ALA A 1 92 ? 18.969 18.031 -0.597 1 96.62 92 ALA A C 1
ATOM 721 O O . ALA A 1 92 ? 20.031 18.172 0.015 1 96.62 92 ALA A O 1
ATOM 722 N N . ASN A 1 93 ? 18 17.453 -0.08 1 97.38 93 ASN A N 1
ATOM 723 C CA . ASN A 1 93 ? 18.031 16.906 1.271 1 97.38 93 ASN A CA 1
ATOM 724 C C . ASN A 1 93 ? 17.109 15.695 1.402 1 97.38 93 ASN A C 1
ATOM 726 O O . ASN A 1 93 ? 16.484 15.281 0.43 1 97.38 93 ASN A O 1
ATOM 730 N N . PHE A 1 94 ? 17.062 15.094 2.562 1 98 94 PHE A N 1
ATOM 731 C CA . PHE A 1 94 ? 16.312 13.867 2.818 1 98 94 PHE A CA 1
ATOM 732 C C . PHE A 1 94 ? 14.836 14.062 2.496 1 98 94 PHE A C 1
ATOM 734 O O . PHE A 1 94 ? 14.242 13.25 1.787 1 98 94 PHE A O 1
ATOM 741 N N . GLU A 1 95 ? 14.195 15.141 2.992 1 98.5 95 GLU A N 1
ATOM 742 C CA . GLU A 1 95 ? 12.766 15.367 2.826 1 98.5 95 GLU A CA 1
ATOM 743 C C . GLU A 1 95 ? 12.414 15.641 1.367 1 98.5 95 GLU A C 1
ATOM 745 O O . GLU A 1 95 ? 11.32 15.297 0.908 1 98.5 95 GLU A O 1
ATOM 750 N N . ASP A 1 96 ? 13.375 16.266 0.641 1 98.19 96 ASP A N 1
ATOM 751 C CA . ASP A 1 96 ? 13.141 16.406 -0.792 1 98.19 96 ASP A CA 1
ATOM 752 C C . ASP A 1 96 ? 12.961 15.039 -1.456 1 98.19 96 ASP A C 1
ATOM 754 O O . ASP A 1 96 ? 12.039 14.852 -2.256 1 98.19 96 ASP A O 1
ATOM 758 N N . ARG A 1 97 ? 13.844 14.117 -1.134 1 98.19 97 ARG A N 1
ATOM 759 C CA . ARG A 1 97 ? 13.734 12.766 -1.675 1 98.19 97 ARG A CA 1
ATOM 760 C C . ARG A 1 97 ? 12.43 12.109 -1.238 1 98.19 97 ARG A C 1
ATOM 762 O O . ARG A 1 97 ? 11.766 11.445 -2.039 1 98.19 97 ARG A O 1
ATOM 769 N N . LEU A 1 98 ? 12.109 12.289 -0.021 1 98.44 98 LEU A N 1
ATOM 770 C CA . LEU A 1 98 ? 10.875 11.75 0.548 1 98.44 98 LEU A CA 1
ATOM 771 C C . LEU A 1 98 ? 9.656 12.297 -0.192 1 98.44 98 LEU A C 1
ATOM 773 O O . LEU A 1 98 ? 8.719 11.547 -0.474 1 98.44 98 LEU A O 1
ATOM 777 N N . CYS A 1 99 ? 9.672 13.57 -0.507 1 98.75 99 CYS A N 1
ATOM 778 C CA . CYS A 1 99 ? 8.555 14.195 -1.208 1 98.75 99 CYS A CA 1
ATOM 779 C C . CYS A 1 99 ? 8.289 13.508 -2.541 1 98.75 99 CYS A C 1
ATOM 781 O O . CYS A 1 99 ? 7.141 13.398 -2.967 1 98.75 99 CYS A O 1
ATOM 783 N N . ASN A 1 100 ? 9.32 13.086 -3.166 1 98.56 100 ASN A N 1
ATOM 784 C CA . ASN A 1 100 ? 9.195 12.469 -4.48 1 98.56 100 ASN A CA 1
ATOM 785 C C . ASN A 1 100 ? 8.469 11.125 -4.402 1 98.56 100 ASN A C 1
ATOM 787 O O . ASN A 1 100 ? 7.977 10.617 -5.414 1 98.56 100 ASN A O 1
ATOM 791 N N . VAL A 1 101 ? 8.375 10.523 -3.246 1 98.62 101 VAL A N 1
ATOM 792 C CA . VAL A 1 101 ? 7.602 9.312 -3.008 1 98.62 101 VAL A CA 1
ATOM 793 C C . VAL A 1 101 ? 6.227 9.68 -2.449 1 98.62 101 VAL A C 1
ATOM 795 O O . VAL A 1 101 ? 5.203 9.164 -2.914 1 98.62 101 VAL A O 1
ATOM 798 N N . LEU A 1 102 ? 6.18 10.594 -1.539 1 98.81 102 LEU A N 1
ATOM 799 C CA . LEU A 1 102 ? 4.98 10.93 -0.783 1 98.81 102 LEU A CA 1
ATOM 800 C C . LEU A 1 102 ? 3.963 11.641 -1.669 1 98.81 102 LEU A C 1
ATOM 802 O O . LEU A 1 102 ? 2.766 11.359 -1.599 1 98.81 102 LEU A O 1
ATOM 806 N N . CYS A 1 103 ? 4.414 12.609 -2.477 1 98.81 103 CYS A N 1
ATOM 807 C CA . CYS A 1 103 ? 3.506 13.422 -3.273 1 98.81 103 CYS A CA 1
ATOM 808 C C . CYS A 1 103 ? 2.684 12.555 -4.223 1 98.81 103 CYS A C 1
ATOM 810 O O . CYS A 1 103 ? 1.455 12.648 -4.25 1 98.81 103 CYS A O 1
ATOM 812 N N . PRO A 1 104 ? 3.34 11.617 -4.953 1 98.44 104 PRO A N 1
ATOM 813 C CA . PRO A 1 104 ? 2.527 10.711 -5.766 1 98.44 104 PRO A CA 1
ATOM 814 C C . PRO A 1 104 ? 1.541 9.898 -4.934 1 98.44 104 PRO A C 1
ATOM 816 O O . PRO A 1 104 ? 0.434 9.602 -5.395 1 98.44 104 PRO A O 1
ATOM 819 N N . TRP A 1 105 ? 1.948 9.445 -3.73 1 98.75 105 TRP A N 1
ATOM 820 C CA . TRP A 1 105 ? 1.022 8.719 -2.867 1 98.75 105 TRP A CA 1
ATOM 821 C C . TRP A 1 105 ? -0.187 9.586 -2.518 1 98.75 105 TRP A C 1
ATOM 823 O O . TRP A 1 105 ? -1.323 9.102 -2.535 1 98.75 105 TRP A O 1
ATOM 833 N N . ILE A 1 106 ? 0.028 10.852 -2.203 1 98.88 106 ILE A N 1
ATOM 834 C CA . ILE A 1 106 ? -1.072 11.766 -1.906 1 98.88 106 ILE A CA 1
ATOM 835 C C . ILE A 1 106 ? -1.973 11.898 -3.133 1 98.88 106 ILE A C 1
ATOM 837 O O . ILE A 1 106 ? -3.199 11.82 -3.021 1 98.88 106 ILE A O 1
ATOM 841 N N . ASP A 1 107 ? -1.398 12.023 -4.344 1 98.75 107 ASP A N 1
ATOM 842 C CA . ASP A 1 107 ? -2.121 12.242 -5.594 1 98.75 107 ASP A CA 1
ATOM 843 C C . ASP A 1 107 ? -3.08 11.086 -5.879 1 98.75 107 ASP A C 1
ATOM 845 O O . ASP A 1 107 ? -4.035 11.242 -6.645 1 98.75 107 ASP A O 1
ATOM 849 N N . GLU A 1 108 ? -2.82 9.93 -5.27 1 98.31 108 GLU A N 1
ATOM 850 C CA . GLU A 1 108 ? -3.605 8.727 -5.52 1 98.31 108 GLU A CA 1
ATOM 851 C C . GLU A 1 108 ? -4.902 8.734 -4.715 1 98.31 108 GLU A C 1
ATOM 853 O O . GLU A 1 108 ? -5.707 7.805 -4.816 1 98.31 108 GLU A O 1
ATOM 858 N N . HIS A 1 109 ? -5.191 9.742 -3.967 1 98.81 109 HIS A N 1
ATOM 859 C CA . HIS A 1 109 ? -6.301 9.711 -3.02 1 98.81 109 HIS A CA 1
ATOM 860 C C . HIS A 1 109 ? -7.242 10.891 -3.234 1 98.81 109 HIS A C 1
ATOM 862 O O . HIS A 1 109 ? -7.043 11.688 -4.152 1 98.81 109 HIS A O 1
ATOM 868 N N . GLU A 1 110 ? -8.336 10.906 -2.477 1 98.75 110 GLU A N 1
ATOM 869 C CA . GLU A 1 110 ? -9.344 11.961 -2.568 1 98.75 110 GLU A CA 1
ATOM 870 C C . GLU A 1 110 ? -9.469 12.719 -1.251 1 98.75 110 GLU A C 1
ATOM 872 O O . GLU A 1 110 ? -9.906 13.875 -1.232 1 98.75 110 GLU A O 1
ATOM 877 N N . VAL A 1 111 ? -9.133 12.039 -0.156 1 98.88 111 VAL A N 1
ATOM 878 C CA . VAL A 1 111 ? -9.273 12.586 1.187 1 98.88 111 VAL A CA 1
ATOM 879 C C . VAL A 1 111 ? -7.988 12.352 1.981 1 98.88 111 VAL A C 1
ATOM 881 O O . VAL A 1 111 ? -7.406 11.266 1.918 1 98.88 111 VAL A O 1
ATOM 884 N N . LEU A 1 112 ? -7.516 13.375 2.658 1 98.94 112 LEU A N 1
ATOM 885 C CA . LEU A 1 112 ? -6.32 13.281 3.484 1 98.94 112 LEU A CA 1
ATOM 886 C C . LEU A 1 112 ? -6.629 13.648 4.934 1 98.94 112 LEU A C 1
ATOM 888 O O . LEU A 1 112 ? -7.246 14.68 5.203 1 98.94 112 LEU A O 1
ATOM 892 N N . LEU A 1 113 ? -6.352 12.805 5.867 1 98.94 113 LEU A N 1
ATOM 893 C CA . LEU A 1 113 ? -6.312 13.102 7.297 1 98.94 113 LEU A CA 1
ATOM 894 C C . LEU A 1 113 ? -4.883 13.086 7.816 1 98.94 113 LEU A C 1
ATOM 896 O O . LEU A 1 113 ? -4.234 12.039 7.836 1 98.94 113 LEU A O 1
ATOM 900 N N . ASP A 1 114 ? -4.383 14.211 8.156 1 98.88 114 ASP A N 1
ATOM 901 C CA . ASP A 1 114 ? -3.014 14.398 8.633 1 98.88 114 ASP A CA 1
ATOM 902 C C . ASP A 1 114 ? -2.984 14.641 10.133 1 98.88 114 ASP A C 1
ATOM 904 O O . ASP A 1 114 ? -3.414 15.703 10.609 1 98.88 114 ASP A O 1
ATOM 908 N N . LEU A 1 115 ? -2.391 13.711 10.906 1 98.62 115 LEU A N 1
ATOM 909 C CA . LEU A 1 115 ? -2.502 13.727 12.359 1 98.62 115 LEU A CA 1
ATOM 910 C C . LEU A 1 115 ? -1.243 14.312 12.992 1 98.62 115 LEU A C 1
ATOM 912 O O . LEU A 1 115 ? -0.151 13.766 12.836 1 98.62 115 LEU A O 1
ATOM 916 N N . HIS A 1 116 ? -1.398 15.391 13.648 1 97.69 116 HIS A N 1
ATOM 917 C CA . HIS A 1 116 ? -0.334 16.109 14.328 1 97.69 116 HIS A CA 1
ATOM 918 C C . HIS A 1 116 ? -0.635 16.266 15.82 1 97.69 116 HIS A C 1
ATOM 920 O O . HIS A 1 116 ? -1.689 15.828 16.281 1 97.69 116 HIS A O 1
ATOM 926 N N . SER A 1 117 ? 0.295 16.672 16.516 1 94 117 SER A N 1
ATOM 927 C CA . SER A 1 117 ? 0.191 17.141 17.891 1 94 117 SER A CA 1
ATOM 928 C C . SER A 1 117 ? 1.058 18.375 18.125 1 94 117 SER A C 1
ATOM 930 O O . SER A 1 117 ? 1.83 18.766 17.25 1 94 117 SER A O 1
ATOM 932 N N . PHE A 1 118 ? 0.792 19.062 19.188 1 85.81 118 PHE A N 1
ATOM 933 C CA . PHE A 1 118 ? 1.549 20.297 19.375 1 85.81 118 PHE A CA 1
ATOM 934 C C . PHE A 1 118 ? 2.164 20.328 20.766 1 85.81 118 PHE A C 1
ATOM 936 O O . PHE A 1 118 ? 1.857 19.484 21.609 1 85.81 118 PHE A O 1
ATOM 943 N N . HIS A 1 119 ? 3.143 21.141 20.922 1 77.25 119 HIS A N 1
ATOM 944 C CA . HIS A 1 119 ? 4.047 21.156 22.062 1 77.25 119 HIS A CA 1
ATOM 945 C C . HIS A 1 119 ? 3.369 21.766 23.281 1 77.25 119 HIS A C 1
ATOM 947 O O . HIS A 1 119 ? 3.643 21.359 24.422 1 77.25 119 HIS A O 1
ATOM 953 N N . THR A 1 120 ? 2.641 22.781 23.141 1 71.81 120 THR A N 1
ATOM 954 C CA . THR A 1 120 ? 2.135 23.516 24.297 1 71.81 120 THR A CA 1
ATOM 955 C C . THR A 1 120 ? 0.757 23 24.703 1 71.81 120 THR A C 1
ATOM 957 O O . THR A 1 120 ? 0.086 22.328 23.938 1 71.81 120 THR A O 1
ATOM 960 N N . GLY A 1 121 ? 0.534 23.203 25.953 1 70.31 121 GLY A N 1
ATOM 961 C CA . GLY A 1 121 ? -0.783 22.828 26.438 1 70.31 121 GLY A CA 1
ATOM 962 C C . GLY A 1 121 ? -1.914 23.422 25.625 1 70.31 121 GLY A C 1
ATOM 963 O O . GLY A 1 121 ? -1.786 24.531 25.109 1 70.31 121 GLY A O 1
ATOM 964 N N . GLY A 1 122 ? -2.986 22.641 25.438 1 79.44 122 GLY A N 1
ATOM 965 C CA . GLY A 1 122 ? -4.156 23.109 24.703 1 79.44 122 GLY A CA 1
ATOM 966 C C . GLY A 1 122 ? -5.102 21.984 24.312 1 79.44 122 GLY A C 1
ATOM 967 O O . GLY A 1 122 ? -4.871 20.812 24.672 1 79.44 122 GLY A O 1
ATOM 968 N N . VAL A 1 123 ? -6.125 22.453 23.656 1 87.06 123 VAL A N 1
ATOM 969 C CA . VAL A 1 123 ? -7.148 21.516 23.219 1 87.06 123 VAL A CA 1
ATOM 970 C C . VAL A 1 123 ? -6.941 21.156 21.75 1 87.06 123 VAL A C 1
ATOM 972 O O . VAL A 1 123 ? -6.414 21.969 20.984 1 87.06 123 VAL A O 1
ATOM 975 N N . PRO A 1 124 ? -7.316 19.984 21.422 1 93.25 124 PRO A N 1
ATOM 976 C CA . PRO A 1 124 ? -7.23 19.609 20.016 1 93.25 124 PRO A CA 1
ATOM 977 C C . PRO A 1 124 ? -7.914 20.625 19.094 1 93.25 124 PRO A C 1
ATOM 979 O O . PRO A 1 124 ? -8.93 21.219 19.469 1 93.25 124 PRO A O 1
ATOM 982 N N . PHE A 1 125 ? -7.363 20.859 17.953 1 95.19 125 PHE A N 1
ATOM 983 C CA . PHE A 1 125 ? -7.996 21.719 16.969 1 95.19 125 PHE A CA 1
ATOM 984 C C . PHE A 1 125 ? -7.633 21.297 15.555 1 95.19 125 PHE A C 1
ATOM 986 O O . PHE A 1 125 ? -6.648 20.578 15.352 1 95.19 125 PHE A O 1
ATOM 993 N N . ALA A 1 126 ? -8.422 21.688 14.578 1 97.44 126 ALA A N 1
ATOM 994 C CA . ALA A 1 126 ? -8.227 21.328 13.172 1 97.44 126 ALA A CA 1
ATOM 995 C C . ALA A 1 126 ? -7.844 22.547 12.344 1 97.44 126 ALA A C 1
ATOM 997 O O . ALA A 1 126 ? -8.305 23.656 12.617 1 97.44 126 ALA A O 1
ATOM 998 N N . MET A 1 127 ? -6.973 22.328 11.453 1 97.56 127 MET A N 1
ATOM 999 C CA . MET A 1 127 ? -6.695 23.328 10.43 1 97.56 127 MET A CA 1
ATOM 1000 C C . MET A 1 127 ? -7.59 23.125 9.211 1 97.56 127 MET A C 1
ATOM 1002 O O . MET A 1 127 ? -7.57 22.062 8.594 1 97.56 127 MET A O 1
ATOM 1006 N N . LEU A 1 128 ? -8.352 24.109 8.898 1 97.69 128 LEU A N 1
ATOM 1007 C CA . LEU A 1 128 ? -9.344 24.062 7.832 1 97.69 128 LEU A CA 1
ATOM 1008 C C . LEU A 1 128 ? -8.898 24.891 6.633 1 97.69 128 LEU A C 1
ATOM 1010 O O . LEU A 1 128 ? -8.359 25.984 6.801 1 97.69 128 LEU A O 1
ATOM 1014 N N . GLY A 1 129 ? -9.125 24.406 5.438 1 97.5 129 GLY A N 1
ATOM 1015 C CA . GLY A 1 129 ? -8.797 25.141 4.223 1 97.5 129 GLY A CA 1
ATOM 1016 C C . GLY A 1 129 ? -9.742 26.297 3.951 1 97.5 129 GLY A C 1
ATOM 1017 O O . GLY A 1 129 ? -10.633 26.578 4.754 1 97.5 129 GLY A O 1
ATOM 1018 N N . PRO A 1 130 ? -9.469 26.938 2.871 1 97.12 130 PRO A N 1
ATOM 1019 C CA . PRO A 1 130 ? -10.297 28.109 2.547 1 97.12 130 PRO A CA 1
ATOM 1020 C C . PRO A 1 130 ? -11.68 27.719 2.035 1 97.12 130 PRO A C 1
ATOM 1022 O O . PRO A 1 130 ? -11.938 26.547 1.763 1 97.12 130 PRO A O 1
ATOM 1025 N N . GLN A 1 131 ? -12.523 28.734 2.01 1 96.62 131 GLN A N 1
ATOM 1026 C CA . GLN A 1 131 ? -13.75 28.562 1.244 1 96.62 131 GLN A CA 1
ATOM 1027 C C . GLN A 1 131 ? -13.445 28.359 -0.238 1 96.62 131 GLN A C 1
ATOM 1029 O O . GLN A 1 131 ? -12.344 28.656 -0.702 1 96.62 131 GLN A O 1
ATOM 1034 N N . ASP A 1 132 ? -14.438 27.797 -0.975 1 97.75 132 ASP A N 1
ATOM 1035 C CA . ASP A 1 132 ? -14.25 27.656 -2.414 1 97.75 132 ASP A CA 1
ATOM 1036 C C . ASP A 1 132 ? -13.836 28.984 -3.053 1 97.75 132 ASP A C 1
ATOM 1038 O O . ASP A 1 132 ? -14.391 30.031 -2.721 1 97.75 132 ASP A O 1
ATOM 1042 N N . ASN A 1 133 ? -12.805 28.969 -3.828 1 97.06 133 ASN A N 1
ATOM 1043 C CA . ASN A 1 133 ? -12.312 30.156 -4.512 1 97.06 133 ASN A CA 1
ATOM 1044 C C . ASN A 1 133 ? -11.492 29.797 -5.746 1 97.06 133 ASN A C 1
ATOM 1046 O O . ASN A 1 133 ? -11.172 28.625 -5.965 1 97.06 133 ASN A O 1
ATOM 1050 N N . THR A 1 134 ? -11.18 30.734 -6.543 1 96 134 THR A N 1
ATOM 1051 C CA . THR A 1 134 ? -10.359 30.547 -7.734 1 96 134 THR A CA 1
ATOM 1052 C C . THR A 1 134 ? -9.117 31.438 -7.68 1 96 134 THR A C 1
ATOM 1054 O O . THR A 1 134 ? -8.555 31.797 -8.719 1 96 134 THR A O 1
ATOM 1057 N N . GLY A 1 135 ? -8.797 31.875 -6.473 1 93.56 135 GLY A N 1
ATOM 1058 C CA . GLY A 1 135 ? -7.652 32.75 -6.301 1 93.56 135 GLY A CA 1
ATOM 1059 C C . GLY A 1 135 ? -6.324 32.062 -6.547 1 93.56 135 GLY A C 1
ATOM 1060 O O . GLY A 1 135 ? -6.285 30.859 -6.777 1 93.56 135 GLY A O 1
ATOM 1061 N N . GLU A 1 136 ? -5.246 32.781 -6.391 1 91.12 136 GLU A N 1
ATOM 1062 C CA . GLU A 1 136 ? -3.918 32.312 -6.754 1 91.12 136 GLU A CA 1
ATOM 1063 C C . GLU A 1 136 ? -3.254 31.594 -5.578 1 91.12 136 GLU A C 1
ATOM 1065 O O . GLU A 1 136 ? -2.445 30.672 -5.773 1 91.12 136 GLU A O 1
ATOM 1070 N N . VAL A 1 137 ? -3.574 31.984 -4.383 1 91.31 137 VAL A N 1
ATOM 1071 C CA . VAL A 1 137 ? -2.838 31.547 -3.203 1 91.31 137 VAL A CA 1
ATOM 1072 C C . VAL A 1 137 ? -3.145 30.078 -2.918 1 91.31 137 VAL A C 1
ATOM 1074 O O . VAL A 1 137 ? -2.23 29.266 -2.775 1 91.31 137 VAL A O 1
ATOM 1077 N N . GLU A 1 138 ? -4.457 29.719 -2.879 1 94.69 138 GLU A N 1
ATOM 1078 C CA . GLU A 1 138 ? -4.898 28.375 -2.545 1 94.69 138 GLU A CA 1
ATOM 1079 C C . GLU A 1 138 ? -6.258 28.062 -3.164 1 94.69 138 GLU A C 1
ATOM 1081 O O . GLU A 1 138 ? -7.258 27.953 -2.453 1 94.69 138 GLU A O 1
ATOM 1086 N N . PRO A 1 139 ? -6.273 28 -4.523 1 96 139 PRO A N 1
ATOM 1087 C CA . PRO A 1 139 ? -7.547 27.641 -5.152 1 96 139 PRO A CA 1
ATOM 1088 C C . PRO A 1 139 ? -8.125 26.344 -4.602 1 96 139 PRO A C 1
ATOM 1090 O O . PRO A 1 139 ? -7.383 25.375 -4.367 1 96 139 PRO A O 1
ATOM 1093 N N . PHE A 1 140 ? -9.469 26.344 -4.406 1 97.38 140 PHE A N 1
ATOM 1094 C CA . PHE A 1 140 ? -10.086 25.219 -3.736 1 97.38 140 PHE A CA 1
ATOM 1095 C C . PHE A 1 140 ? -11.562 25.109 -4.113 1 97.38 140 PHE A C 1
ATOM 1097 O O . PHE A 1 140 ? -12.234 26.125 -4.305 1 97.38 140 PHE A O 1
ATOM 1104 N N . ALA A 1 141 ? -12.086 23.875 -4.191 1 98.31 141 ALA A N 1
ATOM 1105 C CA . ALA A 1 141 ? -13.461 23.703 -4.664 1 98.31 141 ALA A CA 1
ATOM 1106 C C . ALA A 1 141 ? -14.211 22.688 -3.822 1 98.31 141 ALA A C 1
ATOM 1108 O O . ALA A 1 141 ? -15.32 22.281 -4.168 1 98.31 141 ALA A O 1
ATOM 1109 N N . LEU A 1 142 ? -13.609 22.266 -2.723 1 98.5 142 LEU A N 1
ATOM 1110 C CA . LEU A 1 142 ? -14.219 21.203 -1.941 1 98.5 142 LEU A CA 1
ATOM 1111 C C . LEU A 1 142 ? -14.422 21.625 -0.493 1 98.5 142 LEU A C 1
ATOM 1113 O O . LEU A 1 142 ? -14.273 20.828 0.427 1 98.5 142 LEU A O 1
ATOM 1117 N N . ALA A 1 143 ? -14.727 22.906 -0.257 1 98 143 ALA A N 1
ATOM 1118 C CA . ALA A 1 143 ? -14.844 23.469 1.087 1 98 143 ALA A CA 1
ATOM 1119 C C . ALA A 1 143 ? -15.961 22.797 1.873 1 98 143 ALA A C 1
ATOM 1121 O O . ALA A 1 143 ? -15.812 22.531 3.068 1 98 143 ALA A O 1
ATOM 1122 N N . ALA A 1 144 ? -17.047 22.516 1.22 1 97.94 144 ALA A N 1
ATOM 1123 C CA . ALA A 1 144 ? -18.172 21.906 1.907 1 97.94 144 ALA A CA 1
ATOM 1124 C C . ALA A 1 144 ? -17.812 20.531 2.453 1 97.94 144 ALA A C 1
ATOM 1126 O O . ALA A 1 144 ? -18.141 20.203 3.592 1 97.94 144 ALA A O 1
ATOM 1127 N N . ALA A 1 145 ? -17.156 19.734 1.618 1 98.38 145 ALA A N 1
ATOM 1128 C CA . ALA A 1 145 ? -16.75 18.391 2.035 1 98.38 145 ALA A CA 1
ATOM 1129 C C . ALA A 1 145 ? -15.734 18.469 3.178 1 98.38 145 ALA A C 1
ATOM 1131 O O . ALA A 1 145 ? -15.836 17.703 4.148 1 98.38 145 ALA A O 1
ATOM 1132 N N . GLU A 1 146 ? -14.797 19.328 3.061 1 98.5 146 GLU A N 1
ATOM 1133 C CA . GLU A 1 146 ? -13.781 19.469 4.098 1 98.5 146 GLU A CA 1
ATOM 1134 C C . GLU A 1 146 ? -14.391 19.938 5.41 1 98.5 146 GLU A C 1
ATOM 1136 O O . GLU A 1 146 ? -14.031 19.453 6.484 1 98.5 146 GLU A O 1
ATOM 1141 N N . GLN A 1 147 ? -15.344 20.891 5.348 1 97.25 147 GLN A N 1
ATOM 1142 C CA . GLN A 1 147 ? -16.047 21.406 6.523 1 97.25 147 GLN A CA 1
ATOM 1143 C C . GLN A 1 147 ? -16.828 20.297 7.223 1 97.25 147 GLN A C 1
ATOM 1145 O O . GLN A 1 147 ? -16.828 20.219 8.453 1 97.25 147 GLN A O 1
ATOM 1150 N N . ARG A 1 148 ? -17.438 19.547 6.422 1 97.31 148 ARG A N 1
ATO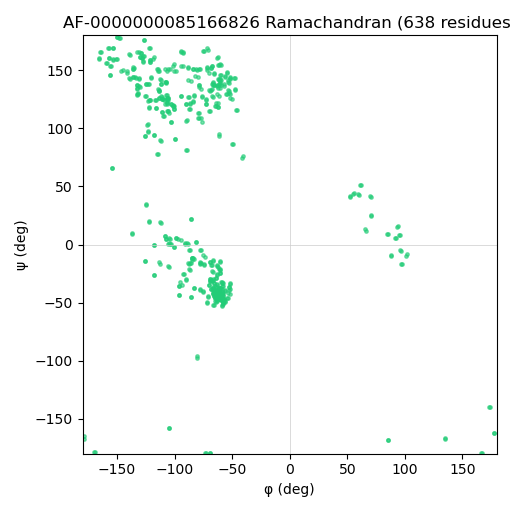M 1151 C CA . ARG A 1 148 ? -18.203 18.438 6.992 1 97.31 148 ARG A CA 1
ATOM 1152 C C . ARG A 1 148 ? -17.297 17.469 7.742 1 97.31 148 ARG A C 1
ATOM 1154 O O . ARG A 1 148 ? -17.641 17 8.828 1 97.31 148 ARG A O 1
ATOM 1161 N N . MET A 1 149 ? -16.172 17.172 7.156 1 98.19 149 MET A N 1
ATOM 1162 C CA . MET A 1 149 ? -15.211 16.297 7.809 1 98.19 149 MET A CA 1
ATOM 1163 C C . MET A 1 149 ? -14.742 16.875 9.141 1 98.19 149 MET A C 1
ATOM 1165 O O . MET A 1 149 ? -14.766 16.203 10.164 1 98.19 149 MET A O 1
ATOM 1169 N N . VAL A 1 150 ? -14.406 18.141 9.156 1 97.88 150 VAL A N 1
ATOM 1170 C CA . VAL A 1 150 ? -13.906 18.812 10.352 1 97.88 150 VAL A CA 1
ATOM 1171 C C . VAL A 1 150 ? -14.969 18.766 11.445 1 97.88 150 VAL A C 1
ATOM 1173 O O . VAL A 1 150 ? -14.648 18.547 12.617 1 97.88 150 VAL A O 1
ATOM 1176 N N . ALA A 1 151 ? -16.203 18.922 11.055 1 97.19 151 ALA A N 1
ATOM 1177 C CA . ALA A 1 151 ? -17.312 18.953 12.016 1 97.19 151 ALA A CA 1
ATOM 1178 C C . ALA A 1 151 ? -17.406 17.656 12.797 1 97.19 151 ALA A C 1
ATOM 1180 O O . ALA A 1 151 ? -17.875 17.641 13.938 1 97.19 151 ALA A O 1
ATOM 1181 N N . HIS A 1 152 ? -16.891 16.609 12.203 1 97.25 152 HIS A N 1
ATOM 1182 C CA . HIS A 1 152 ? -17.094 15.297 12.812 1 97.25 152 HIS A CA 1
ATOM 1183 C C . HIS A 1 152 ? -15.805 14.766 13.43 1 97.25 152 HIS A C 1
ATOM 1185 O O . HIS A 1 152 ? -15.758 13.625 13.891 1 97.25 152 HIS A O 1
ATOM 1191 N N . LEU A 1 153 ? -14.727 15.539 13.492 1 96.38 153 LEU A N 1
ATOM 1192 C CA . LEU A 1 153 ? -13.453 15.078 14.023 1 96.38 153 LEU A CA 1
ATOM 1193 C C . LEU A 1 153 ? -13.422 15.18 15.539 1 96.38 153 LEU A C 1
ATOM 1195 O O . LEU A 1 153 ? -12.477 14.711 16.188 1 96.38 153 LEU A O 1
ATOM 1199 N N . GLY A 1 154 ? -14.344 15.844 16.109 1 91.38 154 GLY A N 1
ATOM 1200 C CA . GLY A 1 154 ? -14.469 15.859 17.562 1 91.38 154 GLY A CA 1
ATOM 1201 C C . GLY A 1 154 ? -13.805 17.078 18.203 1 91.38 154 GLY A C 1
ATOM 1202 O O . GLY A 1 154 ? -13.898 17.266 19.406 1 91.38 154 GLY A O 1
ATOM 1203 N N . CYS A 1 155 ? -13.125 17.906 17.469 1 91.25 155 CYS A N 1
ATOM 1204 C CA . CYS A 1 155 ? -12.469 19.062 18.062 1 91.25 155 CYS A CA 1
ATOM 1205 C C . CYS A 1 155 ? -13.438 20.219 18.203 1 91.25 155 CYS A C 1
ATOM 1207 O O . CYS A 1 155 ? -14.383 20.359 17.422 1 91.25 155 CYS A O 1
ATOM 1209 N N . GLN A 1 156 ? -13.211 21.078 19.203 1 91.06 156 GLN A N 1
ATOM 1210 C CA . GLN A 1 156 ? -14.086 22.203 19.469 1 91.06 156 GLN A CA 1
ATOM 1211 C C . GLN A 1 156 ? -13.492 23.5 18.906 1 91.06 156 GLN A C 1
ATOM 1213 O O . GLN A 1 156 ? -14.133 24.547 18.953 1 91.06 156 GLN A O 1
ATOM 1218 N N . ARG A 1 157 ? -12.336 23.422 18.344 1 95.25 157 ARG A N 1
ATOM 1219 C CA . ARG A 1 157 ? -11.688 24.594 17.75 1 95.25 157 ARG A CA 1
ATOM 1220 C C . ARG A 1 157 ? -11.156 24.281 16.359 1 95.25 157 ARG A C 1
ATOM 1222 O O . ARG A 1 157 ? -10.625 23.203 16.125 1 95.25 157 ARG A O 1
ATOM 1229 N N . VAL A 1 158 ? -11.383 25.219 15.492 1 97.31 158 VAL A N 1
ATOM 1230 C CA . VAL A 1 158 ? -10.922 25.141 14.109 1 97.31 158 VAL A CA 1
ATOM 1231 C C . VAL A 1 158 ? -10.195 26.422 13.719 1 97.31 158 VAL A C 1
ATOM 1233 O O . VAL A 1 158 ? -10.586 27.516 14.141 1 97.31 158 VAL A O 1
ATOM 1236 N N . VAL A 1 159 ? -9.086 26.297 13.07 1 97.62 159 VAL A N 1
ATOM 1237 C CA . VAL A 1 159 ? -8.32 27.438 12.586 1 97.62 159 VAL A CA 1
ATOM 1238 C C . VAL A 1 159 ? -8.328 27.453 11.062 1 97.62 159 VAL A C 1
ATOM 1240 O O . VAL A 1 159 ? -8.172 26.422 10.422 1 97.62 159 VAL A O 1
ATOM 1243 N N . GLU A 1 160 ? -8.586 28.562 10.445 1 97.75 160 GLU A N 1
ATOM 1244 C CA . GLU A 1 160 ? -8.516 28.719 8.992 1 97.75 160 GLU A CA 1
ATOM 1245 C C . GLU A 1 160 ? -7.676 29.938 8.609 1 97.75 160 GLU A C 1
ATOM 1247 O O . GLU A 1 160 ? -7.277 30.719 9.477 1 97.75 160 GLU A O 1
ATOM 1252 N N . GLY A 1 161 ? -7.273 30.031 7.387 1 96.19 161 GLY A N 1
ATOM 1253 C CA . GLY A 1 161 ? -6.617 31.219 6.859 1 96.19 161 GLY A CA 1
ATOM 1254 C C . GLY A 1 161 ? -5.105 31.141 6.934 1 96.19 161 GLY A C 1
ATOM 1255 O O . GLY A 1 161 ? -4.422 32.156 6.766 1 96.19 161 GLY A O 1
ATOM 1256 N N . TRP A 1 162 ? -4.637 29.984 7.137 1 92.88 162 TRP A N 1
ATOM 1257 C CA . TRP A 1 162 ? -3.199 29.797 7.316 1 92.88 162 TRP A CA 1
ATOM 1258 C C . TRP A 1 162 ? -2.43 30.297 6.098 1 92.88 162 TRP A C 1
ATOM 1260 O O . TRP A 1 162 ? -1.52 31.125 6.23 1 92.88 162 TRP A O 1
ATOM 1270 N N . MET A 1 163 ? -2.754 29.875 4.887 1 94.31 163 MET A N 1
ATOM 1271 C CA . MET A 1 163 ? -1.986 30.188 3.686 1 94.31 163 MET A CA 1
ATOM 1272 C C . MET A 1 163 ? -2.066 31.672 3.369 1 94.31 163 MET A C 1
ATOM 1274 O O . MET A 1 163 ? -1.079 32.281 2.949 1 94.31 163 MET A O 1
ATOM 1278 N N . SER A 1 164 ? -3.217 32.25 3.572 1 93.75 164 SER A N 1
ATOM 1279 C CA . SER A 1 164 ? -3.371 33.656 3.32 1 93.75 164 SER A CA 1
ATOM 1280 C C . SER A 1 164 ? -2.51 34.5 4.27 1 93.75 164 SER A C 1
ATOM 1282 O O . SER A 1 164 ? -1.842 35.438 3.85 1 93.75 164 SER A O 1
ATOM 1284 N N . ALA A 1 165 ? -2.561 34.156 5.531 1 94 165 ALA A N 1
ATOM 1285 C CA . ALA A 1 165 ? -1.739 34.875 6.52 1 94 165 ALA A CA 1
ATOM 1286 C C . ALA A 1 165 ? -0.253 34.688 6.219 1 94 165 ALA A C 1
ATOM 1288 O O . ALA A 1 165 ? 0.527 35.625 6.344 1 94 165 ALA A O 1
ATOM 1289 N N . TYR A 1 166 ? 0.109 33.5 5.816 1 93.12 166 TYR A N 1
ATOM 1290 C CA . TYR A 1 166 ? 1.503 33.219 5.492 1 93.12 166 TYR A CA 1
ATOM 1291 C C . TYR A 1 166 ? 1.968 34.062 4.309 1 93.12 166 TYR A C 1
ATOM 1293 O O . TYR A 1 166 ? 3.043 34.656 4.352 1 93.12 166 TYR A O 1
ATOM 1301 N N . VAL A 1 167 ? 1.198 34.094 3.252 1 93.69 167 VAL A N 1
ATOM 1302 C CA . VAL A 1 167 ? 1.545 34.844 2.043 1 93.69 167 VAL A CA 1
ATOM 1303 C C . VAL A 1 167 ? 1.658 36.344 2.363 1 93.69 167 VAL A C 1
ATOM 1305 O O . VAL A 1 167 ? 2.539 37.031 1.844 1 93.69 167 VAL A O 1
ATOM 1308 N N . ARG A 1 168 ? 0.811 36.812 3.211 1 91.94 168 ARG A N 1
ATOM 1309 C CA . ARG A 1 168 ? 0.909 38.219 3.656 1 91.94 168 ARG A CA 1
ATOM 1310 C C . ARG A 1 168 ? 2.242 38.469 4.348 1 91.94 168 ARG A C 1
ATOM 1312 O O . ARG A 1 168 ? 2.85 39.531 4.164 1 91.94 168 ARG A O 1
ATOM 1319 N N . GLY A 1 169 ? 2.602 37.531 5.176 1 91.75 169 GLY A N 1
ATOM 1320 C CA . GLY A 1 169 ? 3.902 37.656 5.82 1 91.75 169 GLY A CA 1
ATOM 1321 C C . GLY A 1 169 ? 5.055 37.688 4.832 1 91.75 169 GLY A C 1
ATOM 1322 O O . GLY A 1 169 ? 5.977 38.5 4.977 1 91.75 169 GLY A O 1
ATOM 1323 N N . VAL A 1 170 ? 5.008 36.844 3.82 1 92.31 170 VAL A N 1
ATOM 1324 C CA . VAL A 1 170 ? 6.055 36.781 2.805 1 92.31 170 VAL A CA 1
ATOM 1325 C C . VAL A 1 170 ? 6.133 38.125 2.059 1 92.31 170 VAL A C 1
ATOM 1327 O O . VAL A 1 170 ? 7.227 38.656 1.826 1 92.31 170 VAL A O 1
ATOM 1330 N N . GLN A 1 171 ? 4.949 38.656 1.702 1 92.31 171 GLN A N 1
ATOM 1331 C CA . GLN A 1 171 ? 4.906 39.938 0.997 1 92.31 171 GLN A CA 1
ATOM 1332 C C . GLN A 1 171 ? 5.527 41.031 1.836 1 92.31 171 GLN A C 1
ATOM 1334 O O . GLN A 1 171 ? 6.277 41.875 1.319 1 92.31 171 GLN A O 1
ATOM 1339 N N . ARG A 1 172 ? 5.227 41.062 3.062 1 91.56 172 ARG A N 1
ATOM 1340 C CA . ARG A 1 172 ? 5.777 42.062 3.967 1 91.56 172 ARG A CA 1
ATOM 1341 C C . ARG A 1 172 ? 7.297 41.938 4.059 1 91.56 172 ARG A C 1
ATOM 1343 O O . ARG A 1 172 ? 8.008 42.938 4.047 1 91.56 172 ARG A O 1
ATOM 1350 N N . ARG A 1 173 ? 7.801 40.719 4.164 1 91.44 173 ARG A N 1
ATOM 1351 C CA . ARG A 1 173 ? 9.234 40.5 4.219 1 91.44 173 ARG A CA 1
ATOM 1352 C C . ARG A 1 173 ? 9.922 40.969 2.951 1 91.44 173 ARG A C 1
ATOM 1354 O O . ARG A 1 173 ? 11.008 41.562 3.014 1 91.44 173 ARG A O 1
ATOM 1361 N N . ARG A 1 174 ? 9.328 40.719 1.89 1 90.88 174 ARG A N 1
ATOM 1362 C CA . ARG A 1 174 ? 9.875 41.156 0.61 1 90.88 174 ARG A CA 1
ATOM 1363 C C . ARG A 1 174 ? 9.93 42.688 0.535 1 90.88 174 ARG A C 1
ATOM 1365 O O . ARG A 1 174 ? 10.906 43.25 0.039 1 90.88 174 ARG A O 1
ATOM 1372 N N . GLN A 1 175 ? 8.93 43.344 1.001 1 90.38 175 GLN A N 1
ATOM 1373 C CA . GLN A 1 175 ? 8.852 44.781 0.959 1 90.38 175 GLN A CA 1
ATOM 1374 C C . GLN A 1 175 ? 9.859 45.438 1.911 1 90.38 175 GLN A C 1
ATOM 1376 O O . GLN A 1 175 ? 10.414 46.469 1.616 1 90.38 175 GLN A O 1
ATOM 1381 N N . GLN A 1 176 ? 10.078 44.781 3.039 1 85.5 176 GLN A N 1
ATOM 1382 C CA . GLN A 1 176 ? 10.977 45.312 4.055 1 85.5 176 GLN A CA 1
ATOM 1383 C C . GLN A 1 176 ? 12.438 45.094 3.654 1 85.5 176 GLN A C 1
ATOM 1385 O O . GLN A 1 176 ? 13.328 45.781 4.184 1 85.5 176 GLN A O 1
ATOM 1390 N N . GLY A 1 177 ? 12.719 44.25 2.705 1 76.12 177 GLY A N 1
ATOM 1391 C CA . GLY A 1 177 ? 14.062 44.062 2.189 1 76.12 177 GLY A CA 1
ATOM 1392 C C . GLY A 1 177 ? 15.008 43.469 3.215 1 76.12 177 GLY A C 1
ATOM 1393 O O . GLY A 1 177 ? 16.219 43.688 3.135 1 76.12 177 GLY A O 1
ATOM 1394 N N . ARG A 1 178 ? 14.578 43 4.266 1 71.44 178 ARG A N 1
ATOM 1395 C CA . ARG A 1 178 ? 15.422 42.375 5.281 1 71.44 178 ARG A CA 1
ATOM 1396 C C . ARG A 1 178 ? 16.062 41.094 4.754 1 71.44 178 ARG A C 1
ATOM 1398 O O . ARG A 1 178 ? 15.531 40.438 3.846 1 71.44 178 ARG A O 1
ATOM 1405 N N . ALA A 1 179 ? 17.359 41.062 5.156 1 68.94 179 ALA A N 1
ATOM 1406 C CA . ALA A 1 179 ? 18.094 39.844 4.809 1 68.94 179 ALA A CA 1
ATOM 1407 C C . ALA A 1 179 ? 17.469 38.625 5.457 1 68.94 179 ALA A C 1
ATOM 1409 O O . ALA A 1 179 ? 17.594 38.406 6.672 1 68.94 179 ALA A O 1
ATOM 1410 N N . VAL A 1 180 ? 16.609 37.875 4.84 1 78.88 180 VAL A N 1
ATOM 1411 C CA . VAL A 1 180 ? 16.016 36.656 5.324 1 78.88 180 VAL A CA 1
ATOM 1412 C C . VAL A 1 180 ? 16.328 35.5 4.355 1 78.88 180 VAL A C 1
ATOM 1414 O O . VAL A 1 180 ? 16.734 35.75 3.215 1 78.88 180 VAL A O 1
ATOM 1417 N N . SER A 1 181 ? 16.281 34.312 4.828 1 83.38 181 SER A N 1
ATOM 1418 C CA . SER A 1 181 ? 16.531 33.125 3.996 1 83.38 181 SER A CA 1
ATOM 1419 C C . SER A 1 181 ? 15.602 33.094 2.795 1 83.38 181 SER A C 1
ATOM 1421 O O . SER A 1 181 ? 14.461 33.562 2.875 1 83.38 181 SER A O 1
ATOM 1423 N N . PRO A 1 182 ? 16.125 32.625 1.692 1 85.81 182 PRO A N 1
ATOM 1424 C CA . PRO A 1 182 ? 15.289 32.531 0.495 1 85.81 182 PRO A CA 1
ATOM 1425 C C . PRO A 1 182 ? 13.969 31.781 0.755 1 85.81 182 PRO A C 1
ATOM 1427 O O . PRO A 1 182 ? 12.938 32.125 0.173 1 85.81 182 PRO A O 1
ATOM 1430 N N . ASP A 1 183 ? 13.961 30.828 1.612 1 86 183 ASP A N 1
ATOM 1431 C CA . ASP A 1 183 ? 12.758 30.078 1.942 1 86 183 ASP A CA 1
ATOM 1432 C C . ASP A 1 183 ? 11.672 31 2.51 1 86 183 ASP A C 1
ATOM 1434 O O . ASP A 1 183 ? 10.484 30.812 2.221 1 86 183 ASP A O 1
ATOM 1438 N N . LEU A 1 184 ? 12.078 31.938 3.277 1 87.12 184 LEU A N 1
ATOM 1439 C CA . LEU A 1 184 ? 11.148 32.844 3.961 1 87.12 184 LEU A CA 1
ATOM 1440 C C . LEU A 1 184 ? 10.539 33.844 2.988 1 87.12 184 LEU A C 1
ATOM 1442 O O . LEU A 1 184 ? 9.578 34.531 3.328 1 87.12 184 LEU A O 1
ATOM 1446 N N . LEU A 1 185 ? 11.094 33.875 1.791 1 90.62 185 LEU A N 1
ATOM 1447 C CA . LEU A 1 185 ? 10.586 34.781 0.762 1 90.62 185 LEU A CA 1
ATOM 1448 C C . LEU A 1 185 ? 9.789 34 -0.287 1 90.62 185 LEU A C 1
ATOM 1450 O O . LEU A 1 185 ? 9.273 34.594 -1.24 1 90.62 185 LEU A O 1
ATOM 1454 N N . ASP A 1 186 ? 9.672 32.719 -0.109 1 90.81 186 ASP A N 1
ATOM 1455 C CA . ASP A 1 186 ? 8.984 31.828 -1.037 1 90.81 186 ASP A CA 1
ATOM 1456 C C . ASP A 1 186 ? 7.582 31.5 -0.54 1 90.81 186 ASP A C 1
ATOM 1458 O O . ASP A 1 186 ? 7.422 30.812 0.472 1 90.81 186 ASP A O 1
ATOM 1462 N N . THR A 1 187 ? 6.586 31.859 -1.319 1 90.56 187 THR A N 1
ATOM 1463 C CA . THR A 1 187 ? 5.207 31.594 -0.931 1 90.56 187 THR A CA 1
ATOM 1464 C C . THR A 1 187 ? 4.922 30.094 -0.912 1 90.56 187 THR A C 1
ATOM 1466 O O . THR A 1 187 ? 4.039 29.641 -0.184 1 90.56 187 THR A O 1
ATOM 1469 N N . GLN A 1 188 ? 5.699 29.375 -1.66 1 91.56 188 GLN A N 1
ATOM 1470 C CA . GLN A 1 188 ? 5.492 27.938 -1.733 1 91.56 188 GLN A CA 1
ATOM 1471 C C . GLN A 1 188 ? 6.047 27.234 -0.496 1 91.56 188 GLN A C 1
ATOM 1473 O O . GLN A 1 188 ? 5.746 26.062 -0.251 1 91.56 188 GLN A O 1
ATOM 1478 N N . TYR A 1 189 ? 6.855 27.906 0.228 1 93.06 189 TYR A N 1
ATOM 1479 C CA . TYR A 1 189 ? 7.438 27.328 1.43 1 93.06 189 TYR A CA 1
ATOM 1480 C C . TYR A 1 189 ? 6.359 27 2.457 1 93.06 189 TYR A C 1
ATOM 1482 O O . TYR A 1 189 ? 6.516 26.078 3.258 1 93.06 189 TYR A O 1
ATOM 1490 N N . GLY A 1 190 ? 5.219 27.719 2.41 1 93.56 190 GLY A N 1
ATOM 1491 C CA . GLY A 1 190 ? 4.125 27.5 3.348 1 93.56 190 GLY A CA 1
ATOM 1492 C C . GLY A 1 190 ? 3.291 26.281 3.029 1 93.56 190 GLY A C 1
ATOM 1493 O O . GLY A 1 190 ? 2.42 25.891 3.812 1 93.56 190 GLY A O 1
ATOM 1494 N N . VAL A 1 191 ? 3.559 25.609 1.931 1 96.94 191 VAL A N 1
ATOM 1495 C CA . VAL A 1 191 ? 2.771 24.469 1.474 1 96.94 191 VAL A CA 1
ATOM 1496 C C . VAL A 1 191 ? 3.164 23.219 2.26 1 96.94 191 VAL A C 1
ATOM 1498 O O . VAL A 1 191 ? 4.309 22.766 2.18 1 96.94 191 VAL A O 1
ATOM 1501 N N . GLY A 1 192 ? 2.24 22.719 3.064 1 97.81 192 GLY A N 1
ATOM 1502 C CA . GLY A 1 192 ? 2.375 21.422 3.717 1 97.81 192 GLY A CA 1
ATOM 1503 C C . GLY A 1 192 ? 1.521 20.344 3.08 1 97.81 192 GLY A C 1
ATOM 1504 O O . GLY A 1 192 ? 1.15 20.453 1.909 1 97.81 192 GLY A O 1
ATOM 1505 N N . THR A 1 193 ? 1.216 19.297 3.812 1 98.56 193 THR A N 1
ATOM 1506 C CA . THR A 1 193 ? 0.509 18.125 3.291 1 98.56 193 THR A CA 1
ATOM 1507 C C . THR A 1 193 ? -0.896 18.5 2.832 1 98.56 193 THR A C 1
ATOM 1509 O O . THR A 1 193 ? -1.323 18.125 1.741 1 98.56 193 THR A O 1
ATOM 1512 N N . THR A 1 194 ? -1.601 19.297 3.611 1 98.25 194 THR A N 1
ATOM 1513 C CA . THR A 1 194 ? -2.994 19.578 3.283 1 98.25 194 THR A CA 1
ATOM 1514 C C . THR A 1 194 ? -3.088 20.609 2.16 1 98.25 194 THR A C 1
ATOM 1516 O O . THR A 1 194 ? -3.977 20.531 1.312 1 98.25 194 THR A O 1
ATOM 1519 N N . GLU A 1 195 ? -2.182 21.641 2.186 1 97.69 195 GLU A N 1
ATOM 1520 C CA . GLU A 1 195 ? -2.154 22.609 1.09 1 97.69 195 GLU A CA 1
ATOM 1521 C C . GLU A 1 195 ? -1.821 21.922 -0.236 1 97.69 195 GLU A C 1
ATOM 1523 O O . GLU A 1 195 ? -2.432 22.234 -1.264 1 97.69 195 GLU A O 1
ATOM 1528 N N . TYR A 1 196 ? -0.836 21.062 -0.158 1 98.31 196 TYR A N 1
ATOM 1529 C CA . TYR A 1 196 ? -0.499 20.297 -1.354 1 98.31 196 TYR A CA 1
ATOM 1530 C C . TYR A 1 196 ? -1.701 19.5 -1.85 1 98.31 196 TYR A C 1
ATOM 1532 O O . TYR A 1 196 ? -2.039 19.547 -3.035 1 98.31 196 TYR A O 1
ATOM 1540 N N . ALA A 1 197 ? -2.34 18.734 -0.958 1 98.5 197 ALA A N 1
ATOM 1541 C CA . ALA A 1 197 ? -3.502 17.922 -1.307 1 98.5 197 ALA A CA 1
ATOM 1542 C C . ALA A 1 197 ? -4.582 18.766 -1.979 1 98.5 197 ALA A C 1
ATOM 1544 O O . ALA A 1 197 ? -5.109 18.391 -3.027 1 98.5 197 ALA A O 1
ATOM 1545 N N . ARG A 1 198 ? -4.879 19.938 -1.404 1 97.94 198 ARG A N 1
ATOM 1546 C CA . ARG A 1 198 ? -5.891 20.828 -1.98 1 97.94 198 ARG A CA 1
ATOM 1547 C C . ARG A 1 198 ? -5.496 21.266 -3.385 1 97.94 198 ARG A C 1
ATOM 1549 O O . ARG A 1 198 ? -6.34 21.328 -4.281 1 97.94 198 ARG A O 1
ATOM 1556 N N . GLY A 1 199 ? -4.238 21.547 -3.496 1 96.62 199 GLY A N 1
ATOM 1557 C CA . GLY A 1 199 ? -3.74 21.953 -4.801 1 96.62 199 GLY A CA 1
ATOM 1558 C C . GLY A 1 199 ? -3.873 20.859 -5.852 1 96.62 199 GLY A C 1
ATOM 1559 O O . GLY A 1 199 ? -3.834 21.141 -7.051 1 96.62 199 GLY A O 1
ATOM 1560 N N . ARG A 1 200 ? -4.047 19.656 -5.445 1 97.19 200 ARG A N 1
ATOM 1561 C CA . ARG A 1 200 ? -4.137 18.531 -6.355 1 97.19 200 ARG A CA 1
ATOM 1562 C C . ARG A 1 200 ? -5.578 18.047 -6.496 1 97.19 200 ARG A C 1
ATOM 1564 O O . ARG A 1 200 ? -5.836 16.984 -7.059 1 97.19 200 ARG A O 1
ATOM 1571 N N . GLY A 1 201 ? -6.496 18.734 -5.914 1 97 201 GLY A N 1
ATOM 1572 C CA . GLY A 1 201 ? -7.91 18.438 -6.098 1 97 201 GLY A CA 1
ATOM 1573 C C . GLY A 1 201 ? -8.477 17.547 -5.008 1 97 201 GLY A C 1
ATOM 1574 O O . GLY A 1 201 ? -9.57 17 -5.152 1 97 201 GLY A O 1
ATOM 1575 N N . LEU A 1 202 ? -7.75 17.281 -3.979 1 98.31 202 LEU A N 1
ATOM 1576 C CA . LEU A 1 202 ? -8.219 16.594 -2.783 1 98.31 202 LEU A CA 1
ATOM 1577 C C . LEU A 1 202 ? -8.695 17.594 -1.73 1 98.31 202 LEU A C 1
ATOM 1579 O O . LEU A 1 202 ? -8.453 18.797 -1.852 1 98.31 202 LEU A O 1
ATOM 1583 N N . TYR A 1 203 ? -9.398 17.125 -0.742 1 98.56 203 TYR A N 1
ATOM 1584 C CA . TYR A 1 203 ? -9.508 17.875 0.507 1 98.56 203 TYR A CA 1
ATOM 1585 C C . TYR A 1 203 ? -8.859 17.109 1.655 1 98.56 203 TYR A C 1
ATOM 1587 O O . TYR A 1 203 ? -8.68 15.898 1.58 1 98.56 203 TYR A O 1
ATOM 1595 N N . GLY A 1 204 ? -8.391 17.781 2.562 1 97.38 204 GLY A N 1
ATOM 1596 C CA . GLY A 1 204 ? -7.66 17.188 3.68 1 97.38 204 GLY A CA 1
ATOM 1597 C C . GLY A 1 204 ? -7.629 18.094 4.902 1 97.38 204 GLY A C 1
ATOM 1598 O O . GLY A 1 204 ? -7.781 19.312 4.789 1 97.38 204 GLY A O 1
ATOM 1599 N N . VAL A 1 205 ? -7.457 17.516 6.023 1 98.31 205 VAL A N 1
ATOM 1600 C CA . VAL A 1 205 ? -7.48 18.234 7.293 1 98.31 205 VAL A CA 1
ATOM 1601 C C . VAL A 1 205 ? -6.273 17.828 8.141 1 98.31 205 VAL A C 1
ATOM 1603 O O . VAL A 1 205 ? -5.941 16.641 8.234 1 98.31 205 VAL A O 1
ATOM 1606 N N . THR A 1 206 ? -5.598 18.812 8.609 1 98.38 206 THR A N 1
ATOM 1607 C CA . THR A 1 206 ? -4.637 18.594 9.688 1 98.38 206 THR A CA 1
ATOM 1608 C C . THR A 1 206 ? -5.316 18.672 11.047 1 98.38 206 THR A C 1
ATOM 1610 O O . THR A 1 206 ? -5.961 19.672 11.367 1 98.38 206 THR A O 1
ATOM 1613 N N . LEU A 1 207 ? -5.223 17.656 11.773 1 98.06 207 LEU A N 1
ATOM 1614 C CA . LEU A 1 207 ? -5.75 17.641 13.133 1 98.06 207 LEU A CA 1
ATOM 1615 C C . LEU A 1 207 ? -4.617 17.688 14.156 1 98.06 207 LEU A C 1
ATOM 1617 O O . LEU A 1 207 ? -3.711 16.844 14.117 1 98.06 207 LEU A O 1
ATOM 1621 N N . GLU A 1 208 ? -4.668 18.688 14.977 1 96.75 208 GLU A N 1
ATOM 1622 C CA . GLU A 1 208 ? -3.803 18.766 16.141 1 96.75 208 GLU A CA 1
ATOM 1623 C C . GLU A 1 208 ? -4.457 18.094 17.359 1 96.75 208 GLU A C 1
ATOM 1625 O O . GLU A 1 208 ? -5.355 18.672 17.969 1 96.75 208 GLU A O 1
ATOM 1630 N N . CYS A 1 209 ? -3.969 16.969 17.719 1 95.69 209 CYS A N 1
ATOM 1631 C CA . CYS A 1 209 ? -4.707 16.047 18.578 1 95.69 209 CYS A CA 1
ATOM 1632 C C . CYS A 1 209 ? -4.473 16.375 20.047 1 95.69 209 CYS A C 1
ATOM 1634 O O . CYS A 1 209 ? -5.066 15.734 20.922 1 95.69 209 CYS A O 1
ATOM 1636 N N . GLY A 1 210 ? -3.633 17.297 20.297 1 88.62 210 GLY A N 1
ATOM 1637 C CA . GLY A 1 210 ? -3.232 17.641 21.656 1 88.62 210 GLY A CA 1
ATOM 1638 C C . GLY A 1 210 ? -1.734 17.828 21.812 1 88.62 210 GLY A C 1
ATOM 1639 O O . GLY A 1 210 ? -1.022 18.016 20.828 1 88.62 210 GLY A O 1
ATOM 1640 N N . GLN A 1 211 ? -1.381 17.859 23.141 1 81.06 211 GLN A N 1
ATOM 1641 C CA . GLN A 1 211 ? 0.046 18 23.406 1 81.06 211 GLN A CA 1
ATOM 1642 C C . GLN A 1 211 ? 0.8 16.719 23.062 1 81.06 211 GLN A C 1
ATOM 1644 O O . GLN A 1 211 ? 0.254 15.617 23.172 1 81.06 211 GLN A O 1
ATOM 1649 N N . HIS A 1 212 ? 2.027 16.859 22.734 1 79.38 212 HIS A N 1
ATOM 1650 C CA . HIS A 1 212 ? 2.846 15.766 22.219 1 79.38 212 HIS A CA 1
ATOM 1651 C C . HIS A 1 212 ? 2.801 14.562 23.156 1 79.38 212 HIS A C 1
ATOM 1653 O O . HIS A 1 212 ? 2.605 13.43 22.719 1 79.38 212 HIS A O 1
ATOM 1659 N N . ASP A 1 213 ? 2.865 14.836 24.391 1 78.06 213 ASP A N 1
ATOM 1660 C CA . ASP A 1 213 ? 2.992 13.742 25.359 1 78.06 213 ASP A CA 1
ATOM 1661 C C . ASP A 1 213 ? 1.687 13.531 26.125 1 78.06 213 ASP A C 1
ATOM 1663 O O . ASP A 1 213 ? 1.652 12.797 27.109 1 78.06 213 ASP A O 1
ATOM 1667 N N . ASP A 1 214 ? 0.677 14.289 25.703 1 83.5 214 ASP A N 1
ATOM 1668 C CA . ASP A 1 214 ? -0.631 14.055 26.297 1 83.5 214 ASP A CA 1
ATOM 1669 C C . ASP A 1 214 ? -1.127 12.641 26 1 83.5 214 ASP A C 1
ATOM 1671 O O . ASP A 1 214 ? -1.299 12.273 24.828 1 83.5 214 ASP A O 1
ATOM 1675 N N . PRO A 1 215 ? -1.339 11.859 27 1 86.12 215 PRO A N 1
ATOM 1676 C CA . PRO A 1 215 ? -1.766 10.477 26.781 1 86.12 215 PRO A CA 1
ATOM 1677 C C . PRO A 1 215 ? -3.105 10.375 26.047 1 86.12 215 PRO A C 1
ATOM 1679 O O . PRO A 1 215 ? -3.453 9.312 25.531 1 86.12 215 PRO A O 1
ATOM 1682 N N . GLN A 1 216 ? -3.814 11.484 25.984 1 91.69 216 GLN A N 1
ATOM 1683 C CA . GLN A 1 216 ? -5.117 11.453 25.328 1 91.69 216 GLN A CA 1
ATOM 1684 C C . GLN A 1 216 ? -4.98 11.719 23.828 1 91.69 216 GLN A C 1
ATOM 1686 O O . GLN A 1 216 ? -5.922 11.484 23.062 1 91.69 216 GLN A O 1
ATOM 1691 N N . ALA A 1 217 ? -3.861 12.234 23.391 1 94.25 217 ALA A N 1
ATOM 1692 C CA . ALA A 1 217 ? -3.68 12.633 22 1 94.25 217 ALA A CA 1
ATOM 1693 C C . ALA A 1 217 ? -3.865 11.453 21.062 1 94.25 217 ALA A C 1
ATOM 1695 O O . ALA A 1 217 ? -4.559 11.555 20.047 1 94.25 217 ALA A O 1
ATOM 1696 N N . PRO A 1 218 ? -3.299 10.258 21.438 1 96.94 218 PRO A N 1
ATOM 1697 C CA . PRO A 1 218 ? -3.525 9.109 20.562 1 96.94 218 PRO A CA 1
ATOM 1698 C C . PRO A 1 218 ? -5 8.719 20.469 1 96.94 218 PRO A C 1
ATOM 1700 O O . PRO A 1 218 ? -5.453 8.25 19.422 1 96.94 218 PRO A O 1
ATOM 1703 N N . GLU A 1 219 ? -5.707 8.875 21.562 1 97.12 219 GLU A N 1
ATOM 1704 C CA . GLU A 1 219 ? -7.137 8.57 21.531 1 97.12 219 GLU A CA 1
ATOM 1705 C C . GLU A 1 219 ? -7.895 9.531 20.625 1 97.12 219 GLU A C 1
ATOM 1707 O O . GLU A 1 219 ? -8.781 9.117 19.875 1 97.12 219 GLU A O 1
ATOM 1712 N N . VAL A 1 220 ? -7.559 10.828 20.688 1 96.69 220 VAL A N 1
ATOM 1713 C CA . VAL A 1 220 ? -8.156 11.836 19.812 1 96.69 220 VAL A CA 1
ATOM 1714 C C . VAL A 1 220 ? -7.887 11.469 18.344 1 96.69 220 VAL A C 1
ATOM 1716 O O . VAL A 1 220 ? -8.805 11.477 17.516 1 96.69 220 VAL A O 1
ATOM 1719 N N . ALA A 1 221 ? -6.672 11.133 18.047 1 98.31 221 ALA A N 1
ATOM 1720 C CA . ALA A 1 221 ? -6.281 10.727 16.703 1 98.31 221 ALA A CA 1
ATOM 1721 C C . ALA A 1 221 ? -7.066 9.5 16.25 1 98.31 221 ALA A C 1
ATOM 1723 O O . ALA A 1 221 ? -7.582 9.469 15.125 1 98.31 221 ALA A O 1
ATOM 1724 N N . TYR A 1 222 ? -7.152 8.5 17.141 1 98.38 222 TYR A N 1
ATOM 1725 C CA . TYR A 1 222 ? -7.852 7.258 16.844 1 98.38 222 TYR A CA 1
ATOM 1726 C C . TYR A 1 222 ? -9.32 7.523 16.516 1 98.38 222 TYR A C 1
ATOM 1728 O O . TYR A 1 222 ? -9.836 7.031 15.516 1 98.38 222 TYR A O 1
ATOM 1736 N N . GLN A 1 223 ? -9.969 8.305 17.328 1 97.38 223 GLN A N 1
ATOM 1737 C CA . GLN A 1 223 ? -11.375 8.625 17.109 1 97.38 223 GLN A CA 1
ATOM 1738 C C . GLN A 1 223 ? -11.562 9.414 15.812 1 97.38 223 GLN A C 1
ATOM 1740 O O . GLN A 1 223 ? -12.562 9.25 15.117 1 97.38 223 GLN A O 1
ATOM 1745 N N . ALA A 1 224 ? -10.633 10.266 15.531 1 98.19 224 ALA A N 1
ATOM 1746 C CA . ALA A 1 224 ? -10.703 11.039 14.297 1 98.19 224 ALA A CA 1
ATOM 1747 C C . ALA A 1 224 ? -10.672 10.125 13.078 1 98.19 224 ALA A C 1
ATOM 1749 O O . ALA A 1 224 ? -11.422 10.328 12.117 1 98.19 224 ALA A O 1
ATOM 1750 N N . ILE A 1 225 ? -9.773 9.125 13.086 1 98.81 225 ILE A N 1
ATOM 1751 C CA . ILE A 1 225 ? -9.719 8.18 11.977 1 98.81 225 ILE A CA 1
ATOM 1752 C C . ILE A 1 225 ? -11.055 7.457 11.852 1 98.81 225 ILE A C 1
ATOM 1754 O O . ILE A 1 225 ? -11.633 7.395 10.758 1 98.81 225 ILE A O 1
ATOM 1758 N N . ARG A 1 226 ? -11.594 6.98 12.922 1 98.56 226 ARG A N 1
ATOM 1759 C CA . ARG A 1 226 ? -12.844 6.215 12.914 1 98.56 226 ARG A CA 1
ATOM 1760 C C . ARG A 1 226 ? -13.992 7.059 12.383 1 98.56 226 ARG A C 1
ATOM 1762 O O . ARG A 1 226 ? -14.82 6.578 11.602 1 98.56 226 ARG A O 1
ATOM 1769 N N . GLN A 1 227 ? -14.039 8.273 12.844 1 98.44 227 GLN A N 1
ATOM 1770 C CA . GLN A 1 227 ? -15.125 9.156 12.414 1 98.44 227 GLN A CA 1
ATOM 1771 C C . GLN A 1 227 ? -14.992 9.516 10.938 1 98.44 227 GLN A C 1
ATOM 1773 O O . GLN A 1 227 ? -16 9.648 10.234 1 98.44 227 GLN A O 1
ATOM 1778 N N . THR A 1 228 ? -13.758 9.719 10.492 1 98.81 228 THR A N 1
ATOM 1779 C CA . THR A 1 228 ? -13.547 9.984 9.078 1 98.81 228 THR A CA 1
ATOM 1780 C C . THR A 1 228 ? -14 8.789 8.234 1 98.81 228 THR A C 1
ATOM 1782 O O . THR A 1 228 ? -14.664 8.961 7.211 1 98.81 228 THR A O 1
ATOM 1785 N N . LEU A 1 229 ? -13.672 7.582 8.672 1 98.88 229 LEU A N 1
ATOM 1786 C CA . LEU A 1 229 ? -14.117 6.367 7.992 1 98.88 229 LEU A CA 1
ATOM 1787 C C . LEU A 1 229 ? -15.641 6.277 7.988 1 98.88 229 LEU A C 1
ATOM 1789 O O . LEU A 1 229 ? -16.25 5.973 6.957 1 98.88 229 LEU A O 1
ATOM 1793 N N . ALA A 1 230 ? -16.25 6.535 9.117 1 98.62 230 ALA A N 1
ATOM 1794 C CA . ALA A 1 230 ? -17.703 6.48 9.234 1 98.62 230 ALA A CA 1
ATOM 1795 C C . ALA A 1 230 ? -18.359 7.527 8.344 1 98.62 230 ALA A C 1
ATOM 1797 O O . ALA A 1 230 ? -19.344 7.234 7.66 1 98.62 230 ALA A O 1
ATOM 1798 N N . LEU A 1 231 ? -17.844 8.719 8.383 1 98.44 231 LEU A N 1
ATOM 1799 C CA . LEU A 1 231 ? -18.359 9.82 7.586 1 98.44 231 LEU A CA 1
ATOM 1800 C C . LEU A 1 231 ? -18.453 9.438 6.113 1 98.44 231 LEU A C 1
ATOM 1802 O O . LEU A 1 231 ? -19.391 9.828 5.422 1 98.44 231 LEU A O 1
ATOM 1806 N N . HIS A 1 232 ? -17.516 8.672 5.66 1 98.56 232 HIS A N 1
ATOM 1807 C CA . HIS A 1 232 ? -17.422 8.336 4.242 1 98.56 232 HIS A CA 1
ATOM 1808 C C . HIS A 1 232 ? -18.016 6.965 3.957 1 98.56 232 HIS A C 1
ATOM 1810 O O . HIS A 1 232 ? -17.859 6.434 2.854 1 98.56 232 HIS A O 1
ATOM 1816 N N . GLY A 1 233 ? -18.609 6.359 4.961 1 98.25 233 GLY A N 1
ATOM 1817 C CA . GLY A 1 233 ? -19.281 5.078 4.797 1 98.25 233 GLY A CA 1
ATOM 1818 C C . GLY A 1 233 ? -18.312 3.928 4.562 1 98.25 233 GLY A C 1
ATOM 1819 O O . GLY A 1 233 ? -18.672 2.936 3.922 1 98.25 233 GLY A O 1
ATOM 1820 N N . MET A 1 234 ? -17.125 4.043 4.988 1 98.75 234 MET A N 1
ATOM 1821 C CA . MET A 1 234 ? -16.109 3.037 4.723 1 98.75 234 MET A CA 1
ATOM 1822 C C . MET A 1 234 ? -16.141 1.938 5.777 1 98.75 234 MET A C 1
ATOM 1824 O O . MET A 1 234 ? -15.578 0.856 5.57 1 98.75 234 MET A O 1
ATOM 1828 N N . ILE A 1 235 ? -16.688 2.207 6.93 1 98.31 235 ILE A N 1
ATOM 1829 C CA . ILE A 1 235 ? -16.922 1.207 7.965 1 98.31 235 ILE A CA 1
ATOM 1830 C C . ILE A 1 235 ? -18.375 1.298 8.445 1 98.31 235 ILE A C 1
ATOM 1832 O O . ILE A 1 235 ? -19.047 2.303 8.219 1 98.31 235 ILE A O 1
ATOM 1836 N N . GLU A 1 236 ? -18.797 0.208 9.086 1 95.75 236 GLU A N 1
ATOM 1837 C CA . GLU A 1 236 ? -20.109 0.209 9.711 1 95.75 236 GLU A CA 1
ATOM 1838 C C . GLU A 1 236 ? -20.031 0.696 11.156 1 95.75 236 GLU A C 1
ATOM 1840 O O . GLU A 1 236 ? -20 -0.111 12.086 1 95.75 236 GLU A O 1
ATOM 1845 N N . ALA A 1 237 ? -20 1.921 11.359 1 95.19 237 ALA A N 1
ATOM 1846 C CA . ALA A 1 237 ? -19.953 2.578 12.664 1 95.19 237 ALA A CA 1
ATOM 1847 C C . ALA A 1 237 ? -20.812 3.844 12.672 1 95.19 237 ALA A C 1
ATOM 1849 O O . ALA A 1 237 ? -20.969 4.496 11.641 1 95.19 237 ALA A O 1
ATOM 1850 N N . PRO A 1 238 ? -21.328 4.117 13.797 1 95.31 238 PRO A N 1
ATOM 1851 C CA . PRO A 1 238 ? -22.125 5.344 13.867 1 95.31 238 PRO A CA 1
ATOM 1852 C C . PRO A 1 238 ? -21.281 6.605 13.688 1 95.31 238 PRO A C 1
ATOM 1854 O O . PRO A 1 238 ? -20.141 6.664 14.148 1 95.31 238 PRO A O 1
ATOM 1857 N N . LEU A 1 239 ? -21.828 7.512 12.984 1 96.62 239 LEU A N 1
ATOM 1858 C CA . LEU A 1 239 ? -21.234 8.844 12.891 1 96.62 239 LEU A CA 1
ATOM 1859 C C . LEU A 1 239 ? -21.734 9.734 14.023 1 96.62 239 LEU A C 1
ATOM 1861 O O . LEU A 1 239 ? -22.938 9.992 14.148 1 96.62 239 LEU A O 1
ATOM 1865 N N . ALA A 1 240 ? -20.859 10.133 14.828 1 94.5 240 ALA A N 1
ATOM 1866 C CA . ALA A 1 240 ? -21.234 11.039 15.914 1 94.5 240 ALA A CA 1
ATOM 1867 C C . ALA A 1 240 ? -21.688 12.391 15.367 1 94.5 240 ALA A C 1
ATOM 1869 O O . ALA A 1 240 ? -21.219 12.836 14.328 1 94.5 240 ALA A O 1
ATOM 1870 N N . PRO A 1 241 ? -22.641 13 16.078 1 93.88 241 PRO A N 1
ATOM 1871 C CA . PRO A 1 241 ? -23 14.359 15.648 1 93.88 241 PRO A CA 1
ATOM 1872 C C . PRO A 1 241 ? -21.828 15.328 15.742 1 93.88 241 PRO A C 1
ATOM 1874 O O . PRO A 1 241 ? -20.875 15.086 16.484 1 93.88 241 PRO A O 1
ATOM 1877 N N . PRO A 1 242 ? -21.922 16.344 14.922 1 92.19 242 PRO A N 1
ATOM 1878 C CA . PRO A 1 242 ? -20.875 17.359 15.047 1 92.19 242 PRO A CA 1
ATOM 1879 C C . PRO A 1 242 ? -20.75 17.906 16.469 1 92.19 242 PRO A C 1
ATOM 1881 O O . PRO A 1 242 ? -21.734 17.922 17.203 1 92.19 242 PRO A O 1
ATOM 1884 N N . ALA A 1 243 ? -19.609 18.234 16.781 1 86.38 243 ALA A N 1
ATOM 1885 C CA . ALA A 1 243 ? -19.391 18.859 18.094 1 86.38 243 ALA A CA 1
ATOM 1886 C C . ALA A 1 243 ? -20.172 20.156 18.219 1 86.38 243 ALA A C 1
ATOM 1888 O O . ALA A 1 243 ? -20.312 20.906 17.25 1 86.38 243 ALA A O 1
ATOM 1889 N N . ASP A 1 244 ? -20.672 20.375 19.391 1 84.44 244 ASP A N 1
ATOM 1890 C CA . ASP A 1 244 ? -21.422 21.594 19.672 1 84.44 244 ASP A CA 1
ATOM 1891 C C . ASP A 1 244 ? -20.5 22.797 19.875 1 84.44 244 ASP A C 1
ATOM 1893 O O . ASP A 1 244 ? -19.5 22.688 20.578 1 84.44 244 ASP A O 1
ATOM 1897 N N . GLY A 1 245 ? -20.859 23.891 19.234 1 88 245 GLY A N 1
ATOM 1898 C CA . GLY A 1 245 ? -20.188 25.141 19.547 1 88 245 GLY A CA 1
ATOM 1899 C C . GLY A 1 245 ? -18.75 25.188 19.062 1 88 245 GLY A C 1
ATOM 1900 O O . GLY A 1 245 ? -17.844 25.578 19.797 1 88 245 GLY A O 1
ATOM 1901 N N . ILE A 1 246 ? -18.484 24.656 17.828 1 94 246 ILE A N 1
ATOM 1902 C CA . ILE A 1 246 ? -17.125 24.734 17.266 1 94 246 ILE A CA 1
ATOM 1903 C C . ILE A 1 246 ? -16.75 26.188 17.047 1 94 246 ILE A C 1
ATOM 1905 O O . ILE A 1 246 ? -17.469 26.938 16.391 1 94 246 ILE A O 1
ATOM 1909 N N . GLU A 1 247 ? -15.727 26.609 17.688 1 95.19 247 GLU A N 1
ATOM 1910 C CA . GLU A 1 247 ? -15.156 27.938 17.484 1 95.19 247 GLU A CA 1
ATOM 1911 C C . GLU A 1 247 ? -14.195 27.953 16.297 1 95.19 247 GLU A C 1
ATOM 1913 O O . GLU A 1 247 ? -13.258 27.141 16.25 1 95.19 247 GLU A O 1
ATOM 1918 N N . ILE A 1 248 ? -14.477 28.797 15.359 1 97.31 248 ILE A N 1
ATOM 1919 C CA . ILE A 1 248 ? -13.594 28.922 14.203 1 97.31 248 ILE A CA 1
ATOM 1920 C C . ILE A 1 248 ? -12.812 30.234 14.289 1 97.31 248 ILE A C 1
ATOM 1922 O O . ILE A 1 248 ? -13.414 31.312 14.383 1 97.31 248 ILE A O 1
ATOM 1926 N N . ILE A 1 249 ? -11.555 30.125 14.312 1 97.81 249 ILE A N 1
ATOM 1927 C CA . ILE A 1 249 ? -10.648 31.25 14.352 1 97.81 249 ILE A CA 1
ATOM 1928 C C . ILE A 1 249 ? -9.969 31.422 12.992 1 97.81 249 ILE A C 1
ATOM 1930 O O . ILE A 1 249 ? -9.453 30.453 12.43 1 97.81 249 ILE A O 1
ATOM 1934 N N . ARG A 1 250 ? -9.992 32.562 12.438 1 98.19 250 ARG A N 1
ATOM 1935 C CA . ARG A 1 250 ? -9.344 32.875 11.164 1 98.19 250 ARG A CA 1
ATOM 1936 C C . ARG A 1 250 ? -8.055 33.656 11.383 1 98.19 250 ARG A C 1
ATOM 1938 O O . ARG A 1 250 ? -8.062 34.719 11.969 1 98.19 250 ARG A O 1
ATOM 1945 N N . LEU A 1 251 ? -6.977 33.125 10.93 1 97.88 251 LEU A N 1
ATOM 1946 C CA . LEU A 1 251 ? -5.727 33.875 10.938 1 97.88 251 LEU A CA 1
ATOM 1947 C C . LEU A 1 251 ? -5.773 35 9.93 1 97.88 251 LEU A C 1
ATOM 1949 O O . LEU A 1 251 ? -6.133 34.812 8.766 1 97.88 251 LEU A O 1
ATOM 1953 N N . VAL A 1 252 ? -5.379 36.156 10.344 1 96.62 252 VAL A N 1
ATOM 1954 C CA . VAL A 1 252 ? -5.504 37.281 9.438 1 96.62 252 VAL A CA 1
ATOM 1955 C C . VAL A 1 252 ? -4.148 37.969 9.273 1 96.62 252 VAL A C 1
ATOM 1957 O O . VAL A 1 252 ? -3.959 38.75 8.352 1 96.62 252 VAL A O 1
ATOM 1960 N N . ASP A 1 253 ? -3.236 37.625 10.172 1 95.44 253 ASP A N 1
ATOM 1961 C CA . ASP A 1 253 ? -1.925 38.281 10.07 1 95.44 253 ASP A CA 1
ATOM 1962 C C . ASP A 1 253 ? -0.853 37.406 10.75 1 95.44 253 ASP A C 1
ATOM 1964 O O . ASP A 1 253 ? -1.169 36.469 11.461 1 95.44 253 ASP A O 1
ATOM 1968 N N . VAL A 1 254 ? 0.338 37.688 10.367 1 95.94 254 VAL A N 1
ATOM 1969 C CA . VAL A 1 254 ? 1.49 37.062 11.016 1 95.94 254 VAL A CA 1
ATOM 1970 C C . VAL A 1 254 ? 2.529 38.125 11.352 1 95.94 254 VAL A C 1
ATOM 1972 O O . VAL A 1 254 ? 2.795 39.031 10.547 1 95.94 254 VAL A O 1
ATOM 1975 N N . ILE A 1 255 ? 3 38.156 12.57 1 94.62 255 ILE A N 1
ATOM 1976 C CA . ILE A 1 255 ? 4.016 39.094 13.047 1 94.62 255 ILE A CA 1
ATOM 1977 C C . ILE A 1 255 ? 5.344 38.375 13.227 1 94.62 255 ILE A C 1
ATOM 1979 O O . ILE A 1 255 ? 5.422 37.375 13.938 1 94.62 255 ILE A O 1
ATOM 1983 N N . ASP A 1 256 ? 6.332 38.875 12.617 1 94.56 256 ASP A N 1
ATOM 1984 C CA . ASP A 1 256 ? 7.641 38.25 12.648 1 94.56 256 ASP A CA 1
ATOM 1985 C C . ASP A 1 256 ? 8.469 38.719 13.828 1 94.56 256 ASP A C 1
ATOM 1987 O O . ASP A 1 256 ? 8.25 39.812 14.336 1 94.56 256 ASP A O 1
ATOM 1991 N N . MET A 1 257 ? 9.32 37.844 14.227 1 94.56 257 MET A N 1
ATOM 1992 C CA . MET A 1 257 ? 10.383 38.281 15.117 1 94.56 257 MET A CA 1
ATOM 1993 C C . MET A 1 257 ? 11.414 39.125 14.359 1 94.56 257 MET A C 1
ATOM 1995 O O . MET A 1 257 ? 11.984 38.656 13.367 1 94.56 257 MET A O 1
ATOM 1999 N N . ASP A 1 258 ? 11.688 40.281 14.781 1 92.31 258 ASP A N 1
ATOM 2000 C CA . ASP A 1 258 ? 12.57 41.188 14.039 1 92.31 258 ASP A CA 1
ATOM 2001 C C . ASP A 1 258 ? 14.008 41.094 14.562 1 92.31 258 ASP A C 1
ATOM 2003 O O . ASP A 1 258 ? 14.961 41.312 13.812 1 92.31 258 ASP A O 1
ATOM 2007 N N . HIS A 1 259 ? 14.117 40.844 15.789 1 93.94 259 HIS A N 1
ATOM 2008 C CA . HIS A 1 259 ? 15.398 40.812 16.484 1 93.94 259 HIS A CA 1
ATOM 2009 C C . HIS A 1 259 ? 15.398 39.781 17.594 1 93.94 259 HIS A C 1
ATOM 2011 O O . HIS A 1 259 ? 14.367 39.531 18.234 1 93.94 259 HIS A O 1
ATOM 2017 N N . PRO A 1 260 ? 16.531 39.25 17.844 1 93.81 260 PRO A N 1
ATOM 2018 C CA . PRO A 1 260 ? 16.594 38.188 18.875 1 93.81 260 PRO A CA 1
ATOM 2019 C C . PRO A 1 260 ? 16.156 38.719 20.25 1 93.81 260 PRO A C 1
ATOM 2021 O O . PRO A 1 260 ? 15.812 37.906 21.109 1 93.81 260 PRO A O 1
ATOM 2024 N N . GLU A 1 261 ? 16.203 40 20.453 1 95.62 261 GLU A N 1
ATOM 2025 C CA . GLU A 1 261 ? 15.859 40.562 21.75 1 95.62 261 GLU A CA 1
ATOM 2026 C C . GLU A 1 261 ? 14.398 41 21.797 1 95.62 261 GLU A C 1
ATOM 2028 O O . GLU A 1 261 ? 13.953 41.594 22.797 1 95.62 261 GLU A O 1
ATOM 2033 N N . ASP A 1 262 ? 13.609 40.75 20.719 1 96.62 262 ASP A N 1
ATOM 2034 C CA . ASP A 1 262 ? 12.164 40.906 20.828 1 96.62 262 ASP A CA 1
ATOM 2035 C C . ASP A 1 262 ? 11.594 39.938 21.875 1 96.62 262 ASP A C 1
ATOM 2037 O O . ASP A 1 262 ? 12.031 38.781 21.969 1 96.62 262 ASP A O 1
ATOM 2041 N N . ARG A 1 263 ? 10.688 40.438 22.672 1 96.19 263 ARG A N 1
ATOM 2042 C CA . ARG A 1 263 ? 10.211 39.594 23.766 1 96.19 263 ARG A CA 1
ATOM 2043 C C . ARG A 1 263 ? 8.711 39.719 23.953 1 96.19 263 ARG A C 1
ATOM 2045 O O . ARG A 1 263 ? 8.172 40.844 23.859 1 96.19 263 ARG A O 1
ATOM 2052 N N . PHE A 1 264 ? 8.133 38.688 24.25 1 97.31 264 PHE A N 1
ATOM 2053 C CA . PHE A 1 264 ? 6.738 38.688 24.672 1 97.31 264 PHE A CA 1
ATOM 2054 C C . PHE A 1 264 ? 6.594 39.312 26.047 1 97.31 264 PHE A C 1
ATOM 2056 O O . PHE A 1 264 ? 7.512 39.25 26.875 1 97.31 264 PHE A O 1
ATOM 2063 N N . LEU A 1 265 ? 5.512 39.938 26.281 1 96.81 265 LEU A N 1
ATOM 2064 C CA . LEU A 1 265 ? 5.207 40.469 27.609 1 96.81 265 LEU A CA 1
ATOM 2065 C C . LEU A 1 265 ? 5.051 39.344 28.625 1 96.81 265 LEU A C 1
ATOM 2067 O O . LEU A 1 265 ? 5.383 39.531 29.812 1 96.81 265 LEU A O 1
ATOM 2071 N N . ARG A 1 266 ? 4.469 38.312 28.234 1 96.06 266 ARG A N 1
ATOM 2072 C CA . ARG A 1 266 ? 4.211 37.125 29.047 1 96.06 266 ARG A CA 1
ATOM 2073 C C . ARG A 1 266 ? 4.242 35.844 28.188 1 96.06 266 ARG A C 1
ATOM 2075 O O . ARG A 1 266 ? 4.449 35.938 26.984 1 96.06 266 ARG A O 1
ATOM 2082 N N . GLU A 1 267 ? 4.074 34.844 28.891 1 93.62 267 GLU A N 1
ATOM 2083 C CA . GLU A 1 267 ? 3.932 33.594 28.141 1 93.62 267 GLU A CA 1
ATOM 2084 C C . GLU A 1 267 ? 2.539 33.469 27.531 1 93.62 267 GLU A C 1
ATOM 2086 O O . GLU A 1 267 ? 1.549 33.344 28.25 1 93.62 267 GLU A O 1
ATOM 2091 N N . TRP A 1 268 ? 2.492 33.594 26.266 1 93.94 268 TRP A N 1
ATOM 2092 C CA . TRP A 1 268 ? 1.229 33.469 25.547 1 93.94 268 TRP A CA 1
ATOM 2093 C C . TRP A 1 268 ? 0.985 32 25.172 1 93.94 268 TRP A C 1
ATOM 2095 O O . TRP A 1 268 ? 1.921 31.281 24.812 1 93.94 268 TRP A O 1
ATOM 2105 N N . ALA A 1 269 ? -0.229 31.625 25.266 1 91.38 269 ALA A N 1
ATOM 2106 C CA . ALA A 1 269 ? -0.668 30.359 24.719 1 91.38 269 ALA A CA 1
ATOM 2107 C C . ALA A 1 269 ? -1.485 30.562 23.438 1 91.38 269 ALA A C 1
ATOM 2109 O O . ALA A 1 269 ? -2.104 31.625 23.266 1 91.38 269 ALA A O 1
ATOM 2110 N N . SER A 1 270 ? -1.436 29.625 22.594 1 92.88 270 SER A N 1
ATOM 2111 C CA . SER A 1 270 ? -2.301 29.703 21.422 1 92.88 270 SER A CA 1
ATOM 2112 C C . SER A 1 270 ? -3.762 29.891 21.828 1 92.88 270 SER A C 1
ATOM 2114 O O . SER A 1 270 ? -4.246 29.203 22.734 1 92.88 270 SER A O 1
ATOM 2116 N N . PHE A 1 271 ? -4.422 30.875 21.234 1 95.25 271 PHE A N 1
ATOM 2117 C CA . PHE A 1 271 ? -5.848 31.188 21.312 1 95.25 271 PHE A CA 1
ATOM 2118 C C . PHE A 1 271 ? -6.152 32.031 22.547 1 95.25 271 PHE A C 1
ATOM 2120 O O . PHE A 1 271 ? -7.316 32.156 22.938 1 95.25 271 PHE A O 1
ATOM 2127 N N . ASP A 1 272 ? -5.066 32.469 23.172 1 95.56 272 ASP A N 1
ATOM 2128 C CA . ASP A 1 272 ? -5.312 33.531 24.156 1 95.56 272 ASP A CA 1
ATOM 2129 C C . ASP A 1 272 ? -6.012 34.719 23.5 1 95.56 272 ASP A C 1
ATOM 2131 O O . ASP A 1 272 ? -5.633 35.156 22.406 1 95.56 272 ASP A O 1
ATOM 2135 N N . ARG A 1 273 ? -6.945 35.219 24.203 1 97.44 273 ARG A N 1
ATOM 2136 C CA . ARG A 1 273 ? -7.66 36.375 23.688 1 97.44 273 ARG A CA 1
ATOM 2137 C C . ARG A 1 273 ? -6.879 37.656 23.969 1 97.44 273 ARG A C 1
ATOM 2139 O O . ARG A 1 273 ? -6.199 37.781 25 1 97.44 273 ARG A O 1
ATOM 2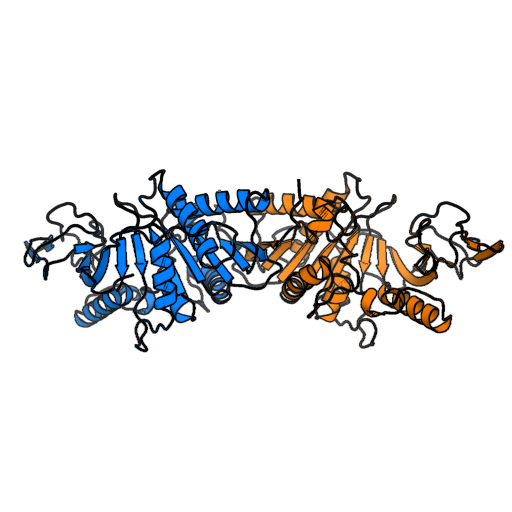146 N N . VAL A 1 274 ? -6.965 38.531 23.094 1 97.94 274 VAL A N 1
ATOM 2147 C CA . VAL A 1 274 ? -6.359 39.844 23.266 1 97.94 274 VAL A CA 1
ATOM 2148 C C . VAL A 1 274 ? -7.34 40.906 22.812 1 97.94 274 VAL A C 1
ATOM 2150 O O . VAL A 1 274 ? -8.188 40.656 21.953 1 97.94 274 VAL A O 1
ATOM 2153 N N . ARG A 1 275 ? -7.199 42.094 23.406 1 98 275 ARG A N 1
ATOM 2154 C CA . ARG A 1 275 ? -7.977 43.281 23.016 1 98 275 ARG A CA 1
ATOM 2155 C C . ARG A 1 275 ? -7.148 44.219 22.141 1 98 275 ARG A C 1
ATOM 2157 O O . ARG A 1 275 ? -5.922 44.25 22.25 1 98 275 ARG A O 1
ATOM 2164 N N . ALA A 1 276 ? -7.926 44.938 21.344 1 97.81 276 ALA A N 1
ATOM 2165 C CA . ALA A 1 276 ? -7.254 45.938 20.516 1 97.81 276 ALA A CA 1
ATOM 2166 C C . ALA A 1 276 ? -6.328 46.812 21.344 1 97.81 276 ALA A C 1
ATOM 2168 O O . ALA A 1 276 ? -6.746 47.375 22.359 1 97.81 276 ALA A O 1
ATOM 2169 N N . GLY A 1 277 ? -5.059 46.844 20.891 1 97.38 277 GLY A N 1
ATOM 2170 C CA . GLY A 1 277 ? -4.098 47.719 21.562 1 97.38 277 GLY A CA 1
ATOM 2171 C C . GLY A 1 277 ? -3.412 47.062 22.734 1 97.38 277 GLY A C 1
ATOM 2172 O O . GLY A 1 277 ? -2.477 47.625 23.312 1 97.38 277 GLY A O 1
ATOM 2173 N N . GLU A 1 278 ? -3.904 45.906 23.094 1 97.75 278 GLU A N 1
ATOM 2174 C CA . GLU A 1 278 ? -3.273 45.219 24.203 1 97.75 278 GLU A CA 1
ATOM 2175 C C . GLU A 1 278 ? -1.812 44.906 23.891 1 97.75 278 GLU A C 1
ATOM 2177 O O . GLU A 1 278 ? -1.477 44.5 22.766 1 97.75 278 GLU A O 1
ATOM 2182 N N . LEU A 1 279 ? -0.963 45.094 24.891 1 98.19 279 LEU A N 1
ATOM 2183 C CA . LEU A 1 279 ? 0.467 44.875 24.734 1 98.19 279 LEU A CA 1
ATOM 2184 C C . LEU A 1 279 ? 0.762 43.375 24.656 1 98.19 279 LEU A C 1
ATOM 2186 O O . LEU A 1 279 ? 0.409 42.625 25.562 1 98.19 279 LEU A O 1
ATOM 2190 N N . ILE A 1 280 ? 1.351 42.969 23.562 1 98.12 280 ILE A N 1
ATOM 2191 C CA . ILE A 1 280 ? 1.722 41.594 23.359 1 98.12 280 ILE A CA 1
ATOM 2192 C C . ILE A 1 280 ? 3.186 41.375 23.734 1 98.12 280 ILE A C 1
ATOM 2194 O O . ILE A 1 280 ? 3.547 40.344 24.297 1 98.12 280 ILE A O 1
ATOM 2198 N N . GLY A 1 281 ? 3.953 42.344 23.453 1 97.81 281 GLY A N 1
ATOM 2199 C CA . GLY A 1 281 ? 5.379 42.344 23.734 1 97.81 281 GLY A CA 1
ATOM 2200 C C . GLY A 1 281 ? 6.086 43.625 23.344 1 97.81 281 GLY A C 1
ATOM 2201 O O . GLY A 1 281 ? 5.445 44.656 23.125 1 97.81 281 GLY A O 1
ATOM 2202 N N . HIS A 1 282 ? 7.473 43.469 23.312 1 97.94 282 HIS A N 1
ATOM 2203 C CA . HIS A 1 282 ? 8.297 44.625 22.953 1 97.94 282 HIS A CA 1
ATOM 2204 C C . HIS A 1 282 ? 9.375 44.219 21.953 1 97.94 282 HIS A C 1
ATOM 2206 O O . HIS A 1 282 ? 9.93 43.125 22.031 1 97.94 282 HIS A O 1
ATOM 2212 N N . ARG A 1 283 ? 9.578 45.156 21.125 1 97.62 283 ARG A N 1
ATOM 2213 C CA . ARG A 1 283 ? 10.742 45.031 20.25 1 97.62 283 ARG A CA 1
ATOM 2214 C C . ARG A 1 283 ? 12.031 45.25 21.031 1 97.62 283 ARG A C 1
ATOM 2216 O O . ARG A 1 283 ? 11.992 45.719 22.188 1 97.62 283 ARG A O 1
ATOM 2223 N N . HIS A 1 284 ? 13.133 44.938 20.375 1 96.06 284 HIS A N 1
ATOM 2224 C CA . HIS A 1 284 ? 14.43 45.094 21.016 1 96.06 284 HIS A CA 1
ATOM 2225 C C . HIS A 1 284 ? 14.68 46.531 21.422 1 96.06 284 HIS A C 1
ATOM 2227 O O . HIS A 1 284 ? 15.383 46.812 22.406 1 96.06 284 HIS A O 1
ATOM 2233 N N . ASP A 1 285 ? 14.188 47.469 20.703 1 96.88 285 ASP A N 1
ATOM 2234 C CA . ASP A 1 285 ? 14.43 48.906 20.969 1 96.88 285 ASP A CA 1
ATOM 2235 C C . ASP A 1 285 ? 13.398 49.469 21.938 1 96.88 285 ASP A C 1
ATOM 2237 O O . ASP A 1 285 ? 13.367 50.656 22.188 1 96.88 285 ASP A O 1
ATOM 2241 N N . GLY A 1 286 ? 12.523 48.656 22.359 1 96.12 286 GLY A N 1
ATOM 2242 C CA . GLY A 1 286 ? 11.555 49.062 23.375 1 96.12 286 GLY A CA 1
ATOM 2243 C C . GLY A 1 286 ? 10.188 49.375 22.781 1 96.12 286 GLY A C 1
ATOM 2244 O O . GLY A 1 286 ? 9.219 49.562 23.531 1 96.12 286 GLY A O 1
ATOM 2245 N N . ALA A 1 287 ? 10.125 49.406 21.516 1 97.06 287 ALA A N 1
ATOM 2246 C CA . ALA A 1 287 ? 8.836 49.719 20.875 1 97.06 287 ALA A CA 1
ATOM 2247 C C . ALA A 1 287 ? 7.805 48.656 21.234 1 97.06 287 ALA A C 1
ATOM 2249 O O . ALA A 1 287 ? 8.125 47.438 21.297 1 97.06 287 ALA A O 1
ATOM 2250 N N . ALA A 1 288 ? 6.617 49.062 21.438 1 97.69 288 ALA A N 1
ATOM 2251 C CA . ALA A 1 288 ? 5.535 48.156 21.812 1 97.69 288 ALA A CA 1
ATOM 2252 C C . ALA A 1 288 ? 5.012 47.406 20.609 1 97.69 288 ALA A C 1
ATOM 2254 O O . ALA A 1 288 ? 4.875 47.969 19.516 1 97.69 288 ALA A O 1
ATOM 2255 N N . VAL A 1 289 ? 4.773 46.156 20.75 1 97.75 289 VAL A N 1
ATOM 2256 C CA . VAL A 1 289 ? 3.998 45.344 19.828 1 97.75 289 VAL A CA 1
ATOM 2257 C C . VAL A 1 289 ? 2.615 45.062 20.406 1 97.75 289 VAL A C 1
ATOM 2259 O O . VAL A 1 289 ? 2.492 44.406 21.438 1 97.75 289 VAL A O 1
ATOM 2262 N N . THR A 1 290 ? 1.656 45.594 19.797 1 97.88 290 THR A N 1
ATOM 2263 C CA . THR A 1 290 ? 0.311 45.5 20.359 1 97.88 290 THR A CA 1
ATOM 2264 C C . THR A 1 290 ? -0.621 44.75 19.422 1 97.88 290 THR A C 1
ATOM 2266 O O . THR A 1 290 ? -0.325 44.594 18.234 1 97.88 290 THR A O 1
ATOM 2269 N N . ALA A 1 291 ? -1.691 44.281 19.953 1 97.44 291 ALA A N 1
ATOM 2270 C CA . ALA A 1 291 ? -2.707 43.594 19.141 1 97.44 291 ALA A CA 1
ATOM 2271 C C . ALA A 1 291 ? -3.379 44.594 18.188 1 97.44 291 ALA A C 1
ATOM 2273 O O . ALA A 1 291 ? -3.871 45.625 18.594 1 97.44 291 ALA A O 1
ATOM 2274 N N . PRO A 1 292 ? -3.385 44.25 16.969 1 95.25 292 PRO A N 1
ATOM 2275 C CA . PRO A 1 292 ? -3.988 45.156 15.992 1 95.25 292 PRO A CA 1
ATOM 2276 C C . PRO A 1 292 ? -5.504 45.25 16.141 1 95.25 292 PRO A C 1
ATOM 2278 O O . PRO A 1 292 ? -6.121 46.156 15.586 1 95.25 292 PRO A O 1
ATOM 2281 N N . GLY A 1 293 ? -6.152 44.438 16.797 1 96.44 293 GLY A N 1
ATOM 2282 C CA . GLY A 1 293 ? -7.578 44.375 17.078 1 96.44 293 GLY A CA 1
ATOM 2283 C C . GLY A 1 293 ? -7.922 43.344 18.141 1 96.44 293 GLY A C 1
ATOM 2284 O O . GLY A 1 293 ? -7.031 42.719 18.734 1 96.44 293 GLY A O 1
ATOM 2285 N N . ASP A 1 294 ? -9.266 43.281 18.375 1 98.19 294 ASP A N 1
ATOM 2286 C CA . ASP A 1 294 ? -9.719 42.156 19.203 1 98.19 294 ASP A CA 1
ATOM 2287 C C . ASP A 1 294 ? -9.531 40.844 18.5 1 98.19 294 ASP A C 1
ATOM 2289 O O . ASP A 1 294 ? -9.812 40.719 17.312 1 98.19 294 ASP A O 1
ATOM 2293 N N . GLY A 1 295 ? -9 39.875 19.172 1 98.31 295 GLY A N 1
ATOM 2294 C CA . GLY A 1 295 ? -8.797 38.562 18.531 1 98.31 295 GLY A CA 1
ATOM 2295 C C . GLY A 1 295 ? -8.023 37.594 19.406 1 98.31 295 GLY A C 1
ATOM 2296 O O . GLY A 1 295 ? -8.312 37.469 20.594 1 98.31 295 GLY A O 1
ATOM 2297 N N . TYR A 1 296 ? -7.145 36.875 18.734 1 97.94 296 TYR A N 1
ATOM 2298 C CA . TYR A 1 296 ? -6.398 35.812 19.391 1 97.94 296 TYR A CA 1
ATOM 2299 C C . TYR A 1 296 ? -4.926 35.844 18.984 1 97.94 296 TYR A C 1
ATOM 2301 O O . TYR A 1 296 ? -4.594 36.156 17.844 1 97.94 296 TYR A O 1
ATOM 2309 N N . ILE A 1 297 ? -4.066 35.5 19.969 1 96.5 297 ILE A N 1
ATOM 2310 C CA . ILE A 1 297 ? -2.709 35.094 19.625 1 96.5 297 ILE A CA 1
ATOM 2311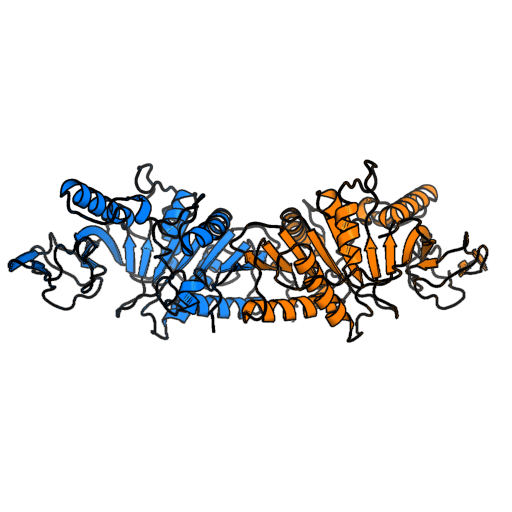 C C . ILE A 1 297 ? -2.689 33.625 19.234 1 96.5 297 ILE A C 1
ATOM 2313 O O . ILE A 1 297 ? -3.258 32.781 19.938 1 96.5 297 ILE A O 1
ATOM 2317 N N . VAL A 1 298 ? -2.137 33.375 18.125 1 95.25 298 VAL A N 1
ATOM 2318 C CA . VAL A 1 298 ? -2.088 32 17.672 1 95.25 298 VAL A CA 1
ATOM 2319 C C . VAL A 1 298 ? -0.644 31.609 17.359 1 95.25 298 VAL A C 1
ATOM 2321 O O . VAL A 1 298 ? 0.071 32.344 16.672 1 95.25 298 VAL A O 1
ATOM 2324 N N . PHE A 1 299 ? -0.168 30.516 17.922 1 92.94 299 PHE A N 1
ATOM 2325 C CA . PHE A 1 299 ? 1.127 29.875 17.703 1 92.94 299 PHE A CA 1
ATOM 2326 C C . PHE A 1 299 ? 2.262 30.812 18.094 1 92.94 299 PHE A C 1
ATOM 2328 O O . PHE A 1 299 ? 3.189 31.047 17.312 1 92.94 299 PHE A O 1
ATOM 2335 N N . PRO A 1 300 ? 2.189 31.344 19.25 1 94.38 300 PRO A N 1
ATOM 2336 C CA . PRO A 1 300 ? 3.33 32.125 19.703 1 94.38 300 PRO A CA 1
ATOM 2337 C C . PRO A 1 300 ? 4.621 31.328 19.797 1 94.38 300 PRO A C 1
ATOM 2339 O O . PRO A 1 300 ? 4.602 30.188 20.281 1 94.38 300 PRO A O 1
ATOM 2342 N N . ASN A 1 301 ? 5.688 31.859 19.312 1 92.5 301 ASN A N 1
ATOM 2343 C CA . ASN A 1 301 ? 6.992 31.203 19.328 1 92.5 301 ASN A CA 1
ATOM 2344 C C . ASN A 1 301 ? 8.055 32.094 19.984 1 92.5 301 ASN A C 1
ATOM 2346 O O . ASN A 1 301 ? 8.766 32.812 19.297 1 92.5 301 ASN A O 1
ATOM 2350 N N . PRO A 1 302 ? 8.227 31.891 21.234 1 91.62 302 PRO A N 1
ATOM 2351 C CA . PRO A 1 302 ? 9.188 32.75 21.938 1 91.62 302 PRO A CA 1
ATOM 2352 C C . PRO A 1 302 ? 10.625 32.531 21.469 1 91.62 302 PRO A C 1
ATOM 2354 O O . PRO A 1 302 ? 11.5 33.344 21.75 1 91.62 302 PRO A O 1
ATOM 2357 N N . ARG A 1 303 ? 10.859 31.453 20.75 1 87.19 303 ARG A N 1
ATOM 2358 C CA . ARG A 1 303 ? 12.227 31.109 20.359 1 87.19 303 ARG A CA 1
ATOM 2359 C C . ARG A 1 303 ? 12.398 31.25 18.844 1 87.19 303 ARG A C 1
ATOM 2361 O O . ARG A 1 303 ? 13.297 30.641 18.266 1 87.19 303 ARG A O 1
ATOM 2368 N N . ALA A 1 304 ? 11.469 32 18.312 1 90.75 304 ALA A N 1
ATOM 2369 C CA . ALA A 1 304 ? 11.57 32.219 16.875 1 90.75 304 ALA A CA 1
ATOM 2370 C C . ALA A 1 304 ? 12.883 32.906 16.516 1 90.75 304 ALA A C 1
ATOM 2372 O O . ALA A 1 304 ? 13.398 33.719 17.297 1 90.75 304 ALA A O 1
ATOM 2373 N N . LEU A 1 305 ? 13.461 32.594 15.375 1 89.44 305 LEU A N 1
ATOM 2374 C CA . LEU A 1 305 ? 14.617 33.312 14.852 1 89.44 305 LEU A CA 1
ATOM 2375 C C . LEU A 1 305 ? 14.188 34.594 14.148 1 89.44 305 LEU A C 1
ATOM 2377 O O . LEU A 1 305 ? 13.094 34.656 13.578 1 89.44 305 LEU A O 1
ATOM 2381 N N . PRO A 1 306 ? 15.141 35.562 14.203 1 91.12 306 PRO A N 1
ATOM 2382 C CA . PRO A 1 306 ? 14.797 36.781 13.469 1 91.12 306 PRO A CA 1
ATOM 2383 C C . PRO A 1 306 ? 14.414 36.5 12.016 1 91.12 306 PRO A C 1
ATOM 2385 O O . PRO A 1 306 ? 15.062 35.688 11.344 1 91.12 306 PRO A O 1
ATOM 2388 N N . GLY A 1 307 ? 13.297 37.125 11.625 1 88.44 307 GLY A N 1
ATOM 2389 C CA . GLY A 1 307 ? 12.812 36.906 10.266 1 88.44 307 GLY A CA 1
ATOM 2390 C C . GLY A 1 307 ? 11.734 35.844 10.172 1 88.44 307 GLY A C 1
ATOM 2391 O O . GLY A 1 307 ? 11.008 35.781 9.18 1 88.44 307 GLY A O 1
ATOM 2392 N N . ASN A 1 308 ? 11.656 35.062 11.219 1 90.75 308 ASN A N 1
ATOM 2393 C CA . ASN A 1 308 ? 10.633 34.031 11.242 1 90.75 308 ASN A CA 1
ATOM 2394 C C . ASN A 1 308 ? 9.367 34.5 11.953 1 90.75 308 ASN A C 1
ATOM 2396 O O . ASN A 1 308 ? 9.383 35.531 12.648 1 90.75 308 ASN A O 1
ATOM 2400 N N . GLU A 1 309 ? 8.367 33.75 11.766 1 92.88 309 GLU A N 1
ATOM 2401 C CA . GLU A 1 309 ? 7.086 34.062 12.391 1 92.88 309 GLU A CA 1
ATOM 2402 C C . GLU A 1 309 ? 7.188 34 13.914 1 92.88 309 GLU A C 1
ATOM 2404 O O . GLU A 1 309 ? 7.598 33 14.484 1 92.88 309 GLU A O 1
ATOM 2409 N N . TRP A 1 310 ? 6.863 35.125 14.508 1 95.5 310 TRP A N 1
ATOM 2410 C CA . TRP A 1 310 ? 6.852 35.25 15.961 1 95.5 310 TRP A CA 1
ATOM 2411 C C . TRP A 1 310 ? 5.52 34.781 16.531 1 95.5 310 TRP A C 1
ATOM 2413 O O . TRP A 1 310 ? 5.484 34.031 17.516 1 95.5 310 TRP A O 1
ATOM 2423 N N . PHE A 1 311 ? 4.453 35.188 15.938 1 96.56 311 PHE A N 1
ATOM 2424 C CA . PHE A 1 311 ? 3.111 34.719 16.25 1 96.56 311 PHE A CA 1
ATOM 2425 C C . PHE A 1 311 ? 2.127 35.094 15.156 1 96.56 311 PHE A C 1
ATOM 2427 O O . PHE A 1 311 ? 2.418 35.938 14.328 1 96.56 311 PHE A O 1
ATOM 2434 N N . TYR A 1 312 ? 0.991 34.5 15.164 1 97.19 312 TYR A N 1
ATOM 2435 C CA . TYR A 1 312 ? -0.119 34.844 14.289 1 97.19 312 TYR A CA 1
ATOM 2436 C C . TYR A 1 312 ? -1.226 35.562 15.062 1 97.19 312 TYR A C 1
ATOM 2438 O O . TYR A 1 312 ? -1.338 35.406 16.281 1 97.19 312 TYR A O 1
ATOM 2446 N N . PHE A 1 313 ? -1.856 36.375 14.344 1 97.81 313 PHE A N 1
ATOM 2447 C CA . PHE A 1 313 ? -3.031 37.031 14.891 1 97.81 313 PHE A CA 1
ATOM 2448 C C . PHE A 1 313 ? -4.305 36.531 14.234 1 97.81 313 PHE A C 1
ATOM 2450 O O . PHE A 1 313 ? -4.402 36.469 13.008 1 97.81 313 PHE A O 1
ATOM 2457 N N . GLY A 1 314 ? -5.254 36.062 15.047 1 98.25 314 GLY A N 1
ATOM 2458 C CA . GLY A 1 314 ? -6.508 35.5 14.547 1 98.25 314 GLY A CA 1
ATOM 2459 C C . GLY A 1 314 ? -7.727 36.25 15.078 1 98.25 314 GLY A C 1
ATOM 2460 O O . GLY A 1 314 ? -7.645 36.938 16.094 1 98.25 314 GLY A O 1
ATOM 2461 N N . VAL A 1 315 ? -8.789 36.125 14.414 1 98.38 315 VAL A N 1
ATOM 2462 C CA . VAL A 1 315 ? -10.07 36.688 14.82 1 98.38 315 VAL A CA 1
ATOM 2463 C C . VAL A 1 315 ? -11.164 35.625 14.688 1 98.38 315 VAL A C 1
ATOM 2465 O O . VAL A 1 315 ? -10.945 34.594 14.078 1 98.38 315 VAL A O 1
ATOM 2468 N N . ASP A 1 316 ? -12.297 35.906 15.297 1 97.31 316 ASP A N 1
ATOM 2469 C CA . ASP A 1 316 ? -13.438 35 15.109 1 97.31 316 ASP A CA 1
ATOM 2470 C C . ASP A 1 316 ? -13.852 34.938 13.641 1 97.31 316 ASP A C 1
ATOM 2472 O O . ASP A 1 316 ? -14.023 35.969 12.992 1 97.31 316 ASP A O 1
ATOM 2476 N N . SER A 1 317 ? -13.938 33.75 13.164 1 96.56 317 SER A N 1
ATOM 2477 C CA . SER A 1 317 ? -14.422 33.562 11.797 1 96.56 317 SER A CA 1
ATOM 2478 C C . SER A 1 317 ? -15.938 33.688 11.727 1 96.56 317 SER A C 1
ATOM 2480 O O . SER A 1 317 ? -16.641 33.344 12.688 1 96.56 317 SER A O 1
ATOM 2482 N N . GLU A 1 318 ? -16.5 34.125 10.617 1 92.31 318 GLU A N 1
ATOM 2483 C CA . GLU A 1 318 ? -17.938 34.125 10.391 1 92.31 318 GLU A CA 1
ATOM 2484 C C . GLU A 1 318 ? -18.438 32.781 9.875 1 92.31 318 GLU A C 1
ATOM 2486 O O . GLU A 1 318 ? -19.641 32.531 9.859 1 92.31 318 GLU A O 1
ATOM 2491 N N . ARG A 1 319 ? -17.469 31.984 9.516 1 93.12 319 ARG A N 1
ATOM 2492 C CA . ARG A 1 319 ? -17.797 30.672 8.984 1 93.12 319 ARG A CA 1
ATOM 2493 C C . ARG A 1 319 ? -18.406 29.781 10.07 1 93.12 319 ARG A C 1
ATOM 2495 O O . ARG A 1 319 ? -18.031 29.875 11.234 1 93.12 319 ARG A O 1
ATOM 2502 N N . ARG A 1 320 ? -19.5 29 9.719 1 88.81 320 ARG A N 1
ATOM 2503 C CA . ARG A 1 320 ? -20.125 28.016 10.609 1 88.81 320 ARG A CA 1
ATOM 2504 C C . ARG A 1 320 ? -20.078 26.625 9.992 1 88.81 320 ARG A C 1
ATOM 2506 O O . ARG A 1 320 ? -20.203 26.469 8.773 1 88.81 320 ARG A O 1
ATOM 2513 N N . LEU A 1 321 ? -19.891 25.656 10.812 1 89.38 321 LEU A N 1
ATOM 2514 C CA . LEU A 1 321 ? -19.828 24.266 10.336 1 89.38 321 LEU A CA 1
ATOM 2515 C C . LEU A 1 321 ? -21.156 23.562 10.547 1 89.38 321 LEU A C 1
ATOM 2517 O O . LEU A 1 321 ? -21.875 23.844 11.516 1 89.38 321 LEU A O 1
ATOM 2521 N N . MET B 1 1 ? -22.141 -18.281 14.367 1 31.92 1 MET B N 1
ATOM 2522 C CA . MET B 1 1 ? -21.578 -16.938 14.336 1 31.92 1 MET B CA 1
ATOM 2523 C C . MET B 1 1 ? -21.375 -16.469 12.898 1 31.92 1 MET B C 1
ATOM 2525 O O . MET B 1 1 ? -20.703 -17.125 12.117 1 31.92 1 MET B O 1
ATOM 2529 N N . SER B 1 2 ? -22.188 -15.914 12.227 1 42.97 2 SER B N 1
ATOM 2530 C CA . SER B 1 2 ? -22.266 -15.625 10.797 1 42.97 2 SER B CA 1
ATOM 2531 C C . SER B 1 2 ? -20.906 -15.172 10.258 1 42.97 2 SER B C 1
ATOM 2533 O O . SER B 1 2 ? -20.359 -14.172 10.727 1 42.97 2 SER B O 1
ATOM 2535 N N . THR B 1 3 ? -19.938 -16 10.07 1 56.75 3 THR B N 1
ATOM 2536 C CA . THR B 1 3 ? -18.547 -15.719 9.766 1 56.75 3 THR B CA 1
ATOM 2537 C C . THR B 1 3 ? -18.438 -14.719 8.617 1 56.75 3 THR B C 1
ATOM 2539 O O . THR B 1 3 ? -18.906 -14.992 7.508 1 56.75 3 THR B O 1
ATOM 2542 N N . LEU B 1 4 ? -18.469 -13.367 8.836 1 75.19 4 LEU B N 1
ATOM 2543 C CA . LEU B 1 4 ? -18.422 -12.273 7.875 1 75.19 4 LEU B CA 1
ATOM 2544 C C . LEU B 1 4 ? -17.312 -12.508 6.852 1 75.19 4 LEU B C 1
ATOM 2546 O O . LEU B 1 4 ? -16.203 -12.891 7.207 1 75.19 4 LEU B O 1
ATOM 2550 N N . LEU B 1 5 ? -17.75 -12.68 5.59 1 89.38 5 LEU B N 1
ATOM 2551 C CA . LEU B 1 5 ? -16.812 -12.734 4.477 1 89.38 5 LEU B CA 1
ATOM 2552 C C . LEU B 1 5 ? -15.805 -11.602 4.555 1 89.38 5 LEU B C 1
ATOM 2554 O O . LEU B 1 5 ? -16.156 -10.477 4.918 1 89.38 5 LEU B O 1
ATOM 2558 N N . PRO B 1 6 ? -14.578 -11.984 4.367 1 95.19 6 PRO B N 1
ATOM 2559 C CA . PRO B 1 6 ? -13.641 -10.867 4.25 1 95.19 6 PRO B CA 1
ATOM 2560 C C . PRO B 1 6 ? -14.117 -9.797 3.277 1 95.19 6 PRO B C 1
ATOM 2562 O O . PRO B 1 6 ? -14.742 -10.109 2.26 1 95.19 6 PRO B O 1
ATOM 2565 N N . SER B 1 7 ? -13.852 -8.547 3.605 1 95.62 7 SER B N 1
ATOM 2566 C CA . SER B 1 7 ? -14.438 -7.473 2.812 1 95.62 7 SER B CA 1
ATOM 2567 C C . SER B 1 7 ? -13.352 -6.629 2.145 1 95.62 7 SER B C 1
ATOM 2569 O O . SER B 1 7 ? -13.656 -5.668 1.435 1 95.62 7 SER B O 1
ATOM 2571 N N . SER B 1 8 ? -12.094 -6.965 2.379 1 97.81 8 SER B N 1
ATOM 2572 C CA . SER B 1 8 ? -11.023 -6.164 1.806 1 97.81 8 SER B CA 1
ATOM 2573 C C . SER B 1 8 ? -9.758 -6.992 1.607 1 97.81 8 SER B C 1
ATOM 2575 O O . SER B 1 8 ? -9.633 -8.094 2.154 1 97.81 8 SER B O 1
ATOM 2577 N N . LEU B 1 9 ? -8.922 -6.551 0.774 1 98.5 9 LEU B N 1
ATOM 2578 C CA . LEU B 1 9 ? -7.582 -7.07 0.538 1 98.5 9 LEU B CA 1
ATOM 2579 C C . LEU B 1 9 ? -6.527 -6.117 1.084 1 98.5 9 LEU B C 1
ATOM 2581 O O . LEU B 1 9 ? -6.664 -4.898 0.967 1 98.5 9 LEU B O 1
ATOM 2585 N N . GLN B 1 10 ? -5.512 -6.742 1.692 1 98.38 10 GLN B N 1
ATOM 2586 C CA . GLN B 1 10 ? -4.469 -5.945 2.326 1 98.38 10 GLN B CA 1
ATOM 2587 C C . GLN B 1 10 ? -3.143 -6.082 1.58 1 98.38 10 GLN B C 1
ATOM 2589 O O . GLN B 1 10 ? -2.781 -7.176 1.142 1 98.38 10 GLN B O 1
ATOM 2594 N N . ARG B 1 11 ? -2.406 -4.957 1.404 1 98.75 11 ARG B N 1
ATOM 2595 C CA . ARG B 1 11 ? -1.025 -5.023 0.937 1 98.75 11 ARG B CA 1
ATOM 2596 C C . ARG B 1 11 ? -0.131 -4.082 1.735 1 98.75 11 ARG B C 1
ATOM 2598 O O . ARG B 1 11 ? -0.604 -3.082 2.281 1 98.75 11 ARG B O 1
ATOM 2605 N N . PHE B 1 12 ? 1.123 -4.441 1.842 1 98.69 12 PHE B N 1
ATOM 2606 C CA . PHE B 1 12 ? 2.193 -3.662 2.451 1 98.69 12 PHE B CA 1
ATOM 2607 C C . PHE B 1 12 ? 3.191 -3.197 1.397 1 98.69 12 PHE B C 1
ATOM 2609 O O . PHE B 1 12 ? 3.693 -4.004 0.611 1 98.69 12 PHE B O 1
ATOM 2616 N N . GLN B 1 13 ? 3.439 -1.921 1.399 1 98.88 13 GLN B N 1
ATOM 2617 C CA . GLN B 1 13 ? 4.375 -1.426 0.396 1 98.88 13 GLN B CA 1
ATOM 2618 C C . GLN B 1 13 ? 5.551 -0.7 1.049 1 98.88 13 GLN B C 1
ATOM 2620 O O . GLN B 1 13 ? 5.371 0.011 2.041 1 98.88 13 GLN B O 1
ATOM 2625 N N . TYR B 1 14 ? 6.688 -0.915 0.589 1 98.81 14 TYR B N 1
ATOM 2626 C CA . TYR B 1 14 ? 7.922 -0.192 0.864 1 98.81 14 TYR B CA 1
ATOM 2627 C C . TYR B 1 14 ? 8.453 0.484 -0.396 1 98.81 14 TYR B C 1
ATOM 2629 O O . TYR B 1 14 ? 8.711 -0.179 -1.403 1 98.81 14 TYR B O 1
ATOM 2637 N N . ALA B 1 15 ? 8.531 1.731 -0.409 1 98.81 15 ALA B N 1
ATOM 2638 C CA . ALA B 1 15 ? 9.055 2.484 -1.547 1 98.81 15 ALA B CA 1
ATOM 2639 C C . ALA B 1 15 ? 10.398 3.131 -1.206 1 98.81 15 ALA B C 1
ATOM 2641 O O . ALA B 1 15 ? 10.469 4 -0.336 1 98.81 15 ALA B O 1
ATOM 2642 N N . ALA B 1 16 ? 11.422 2.719 -1.834 1 98.5 16 ALA B N 1
ATOM 2643 C CA . ALA B 1 16 ? 12.734 3.344 -1.659 1 98.5 16 ALA B CA 1
ATOM 2644 C C . ALA B 1 16 ? 12.742 4.762 -2.225 1 98.5 16 ALA B C 1
ATOM 2646 O O . ALA B 1 16 ? 11.953 5.09 -3.111 1 98.5 16 ALA B O 1
ATOM 2647 N N . PHE B 1 17 ? 13.578 5.582 -1.702 1 97.75 17 PHE B N 1
ATOM 2648 C CA . PHE B 1 17 ? 13.703 6.949 -2.195 1 97.75 17 PHE B CA 1
ATOM 2649 C C . PHE B 1 17 ? 14.445 6.98 -3.529 1 97.75 17 PHE B C 1
ATOM 2651 O O . PHE B 1 17 ? 14.383 7.977 -4.254 1 97.75 17 PHE B O 1
ATOM 2658 N N . GLN B 1 18 ? 15.133 5.934 -3.863 1 96.81 18 GLN B N 1
ATOM 2659 C CA . GLN B 1 18 ? 15.734 5.754 -5.176 1 96.81 18 GLN B CA 1
ATOM 2660 C C . GLN B 1 18 ? 14.82 4.957 -6.102 1 96.81 18 GLN B C 1
ATOM 2662 O O . GLN B 1 18 ? 14.359 3.875 -5.738 1 96.81 18 GLN B O 1
ATOM 2667 N N . PRO B 1 19 ? 14.539 5.48 -7.309 1 96.5 19 PRO B N 1
ATOM 2668 C CA . PRO B 1 19 ? 13.703 4.734 -8.25 1 96.5 19 PRO B CA 1
ATOM 2669 C C . PRO B 1 19 ? 14.289 3.375 -8.617 1 96.5 19 PRO B C 1
ATOM 2671 O O . PRO B 1 19 ? 15.508 3.184 -8.539 1 96.5 19 PRO B O 1
ATOM 2674 N N . GLY B 1 20 ? 13.516 2.457 -9 1 98 20 GLY B N 1
ATOM 2675 C CA . GLY B 1 20 ? 13.891 1.104 -9.383 1 98 20 GLY B CA 1
ATOM 2676 C C . GLY B 1 20 ? 12.695 0.234 -9.742 1 98 20 GLY B C 1
ATOM 2677 O O . GLY B 1 20 ? 11.609 0.744 -10.023 1 98 20 GLY B O 1
ATOM 2678 N N . PRO B 1 21 ? 12.906 -1.055 -9.734 1 98.38 21 PRO B N 1
ATOM 2679 C CA . PRO B 1 21 ? 11.836 -1.972 -10.148 1 98.38 21 PRO B CA 1
ATOM 2680 C C . PRO B 1 21 ? 10.664 -1.996 -9.172 1 98.38 21 PRO B C 1
ATOM 2682 O O . PRO B 1 21 ? 10.836 -1.684 -7.992 1 98.38 21 PRO B O 1
ATOM 2685 N N . ARG B 1 22 ? 9.555 -2.287 -9.688 1 98.88 22 ARG B N 1
ATOM 2686 C CA . ARG B 1 22 ? 8.352 -2.521 -8.891 1 98.88 22 ARG B CA 1
ATOM 2687 C C . ARG B 1 22 ? 8.047 -4.012 -8.781 1 98.88 22 ARG B C 1
ATOM 2689 O O . ARG B 1 22 ? 7.594 -4.625 -9.75 1 98.88 22 ARG B O 1
ATOM 2696 N N . LEU B 1 23 ? 8.305 -4.617 -7.633 1 98.94 23 LEU B N 1
ATOM 2697 C CA . LEU B 1 23 ? 8.18 -6.051 -7.391 1 98.94 23 LEU B CA 1
ATOM 2698 C C . LEU B 1 23 ? 6.961 -6.355 -6.531 1 98.94 23 LEU B C 1
ATOM 2700 O O . LEU B 1 23 ? 6.777 -5.758 -5.469 1 98.94 23 LEU B O 1
ATOM 2704 N N . LEU B 1 24 ? 6.121 -7.219 -7.008 1 98.94 24 LEU B N 1
ATOM 2705 C CA . LEU B 1 24 ? 4.973 -7.73 -6.266 1 98.94 24 LEU B CA 1
ATOM 2706 C C . LEU B 1 24 ? 5.223 -9.164 -5.801 1 98.94 24 LEU B C 1
ATOM 2708 O O . LEU B 1 24 ? 5.625 -10.016 -6.594 1 98.94 24 LEU B O 1
ATOM 2712 N N . VAL B 1 25 ? 5.082 -9.453 -4.512 1 99 25 VAL B N 1
ATOM 2713 C CA . VAL B 1 25 ? 5.176 -10.797 -3.949 1 99 25 VAL B CA 1
ATOM 2714 C C . VAL B 1 25 ? 3.818 -11.227 -3.395 1 99 25 VAL B C 1
ATOM 2716 O O . VAL B 1 25 ? 3.221 -10.508 -2.588 1 99 25 VAL B O 1
ATOM 2719 N N . LEU B 1 26 ? 3.328 -12.352 -3.811 1 98.94 26 LEU B N 1
ATOM 2720 C CA . LEU B 1 26 ? 2.023 -12.852 -3.391 1 98.94 26 LEU B CA 1
ATOM 2721 C C . LEU B 1 26 ? 2.174 -14.117 -2.549 1 98.94 26 LEU B C 1
ATOM 2723 O O . LEU B 1 26 ? 2.939 -15.016 -2.902 1 98.94 26 LEU B O 1
ATOM 2727 N N . GLY B 1 27 ? 1.502 -14.172 -1.424 1 98.81 27 GLY B N 1
ATOM 2728 C CA . GLY B 1 27 ? 1.296 -15.383 -0.645 1 98.81 27 GLY B CA 1
ATOM 2729 C C . GLY B 1 27 ? -0.156 -15.812 -0.593 1 98.81 27 GLY B C 1
ATOM 2730 O O . GLY B 1 27 ? -1.062 -15.008 -0.802 1 98.81 27 GLY B O 1
ATOM 2731 N N . ALA B 1 28 ? -0.355 -17.047 -0.5 1 98.44 28 ALA B N 1
ATOM 2732 C CA . ALA B 1 28 ? -1.65 -17.656 -0.219 1 98.44 28 ALA B CA 1
ATOM 2733 C C . ALA B 1 28 ? -2.674 -17.297 -1.29 1 98.44 28 ALA B C 1
ATOM 2735 O O . ALA B 1 28 ? -3.797 -16.891 -0.974 1 98.44 28 ALA B O 1
ATOM 2736 N N . VAL B 1 29 ? -2.229 -17.344 -2.523 1 98.75 29 VAL B N 1
ATOM 2737 C CA . VAL B 1 29 ? -3.217 -17.328 -3.598 1 98.75 29 VAL B CA 1
ATOM 2738 C C . VAL B 1 29 ? -4.207 -18.469 -3.408 1 98.75 29 VAL B C 1
ATOM 2740 O O . VAL B 1 29 ? -5.414 -18.297 -3.6 1 98.75 29 VAL B O 1
ATOM 2743 N N . HIS B 1 30 ? -3.633 -19.656 -3.193 1 98.19 30 HIS B N 1
ATOM 2744 C CA . HIS B 1 30 ? -4.391 -20.734 -2.566 1 98.19 30 HIS B CA 1
ATOM 2745 C C . HIS B 1 30 ? -4.289 -20.672 -1.047 1 98.19 30 HIS B C 1
ATOM 2747 O O . HIS B 1 30 ? -3.189 -20.641 -0.492 1 98.19 30 HIS B O 1
ATOM 2753 N N . GLY B 1 31 ? -5.426 -20.672 -0.386 1 97.38 31 GLY B N 1
ATOM 2754 C CA . GLY B 1 31 ? -5.523 -20.297 1.016 1 97.38 31 GLY B CA 1
ATOM 2755 C C . GLY B 1 31 ? -4.777 -21.234 1.938 1 97.38 31 GLY B C 1
ATOM 2756 O O . GLY B 1 31 ? -4.316 -20.844 3.008 1 97.38 31 GLY B O 1
ATOM 2757 N N . ASN B 1 32 ? -4.652 -22.484 1.561 1 96.31 32 ASN B N 1
ATOM 2758 C CA . ASN B 1 32 ? -4.012 -23.469 2.422 1 96.31 32 ASN B CA 1
ATOM 2759 C C . ASN B 1 32 ? -2.512 -23.562 2.158 1 96.31 32 ASN B C 1
ATOM 2761 O O . ASN B 1 32 ? -1.823 -24.406 2.727 1 96.31 32 ASN B O 1
ATOM 2765 N N . GLU B 1 33 ? -1.964 -22.797 1.265 1 97.06 33 GLU B N 1
ATOM 2766 C CA . GLU B 1 33 ? -0.537 -22.719 0.968 1 97.06 33 GLU B CA 1
ATOM 2767 C C . GLU B 1 33 ? 0.102 -21.516 1.654 1 97.06 33 GLU B C 1
ATOM 2769 O O . GLU B 1 33 ? 0.266 -20.469 1.04 1 97.06 33 GLU B O 1
ATOM 2774 N N . THR B 1 34 ? 0.609 -21.734 2.877 1 96.88 34 THR B N 1
ATOM 2775 C CA . THR B 1 34 ? 0.856 -20.609 3.766 1 96.88 34 THR B CA 1
ATOM 2776 C C . THR B 1 34 ? 2.346 -20.281 3.824 1 96.88 34 THR B C 1
ATOM 2778 O O . THR B 1 34 ? 2.756 -19.344 4.523 1 96.88 34 THR B O 1
ATOM 2781 N N . CYS B 1 35 ? 3.168 -21 3.096 1 97.44 35 CYS B N 1
ATOM 2782 C CA . CYS B 1 35 ? 4.605 -20.766 3.17 1 97.44 35 CYS B CA 1
ATOM 2783 C C . CYS B 1 35 ? 4.953 -19.344 2.762 1 97.44 35 CYS B C 1
ATOM 2785 O O . CYS B 1 35 ? 5.809 -18.703 3.379 1 97.44 35 CYS B O 1
ATOM 2787 N N . GLY B 1 36 ? 4.309 -18.859 1.684 1 98.31 36 GLY B N 1
ATOM 2788 C CA . GLY B 1 36 ? 4.531 -17.484 1.26 1 98.31 36 GLY B CA 1
ATOM 2789 C C . GLY B 1 36 ? 4.129 -16.469 2.309 1 98.31 36 GLY B C 1
ATOM 2790 O O . GLY B 1 36 ? 4.832 -15.477 2.516 1 98.31 36 GLY B O 1
ATOM 2791 N N . THR B 1 37 ? 2.973 -16.703 2.969 1 98.38 37 THR B N 1
ATOM 2792 C CA . THR B 1 37 ? 2.506 -15.836 4.039 1 98.38 37 THR B CA 1
ATOM 2793 C C . THR B 1 37 ? 3.553 -15.727 5.148 1 98.38 37 THR B C 1
ATOM 2795 O O . THR B 1 37 ? 3.871 -14.633 5.605 1 98.38 37 THR B O 1
ATOM 2798 N N . GLN B 1 38 ? 4.055 -16.844 5.523 1 98.38 38 GLN B N 1
ATOM 2799 C CA . GLN B 1 38 ? 5.051 -16.891 6.59 1 98.38 38 GLN B CA 1
ATOM 2800 C C . GLN B 1 38 ? 6.336 -16.188 6.176 1 98.38 38 GLN B C 1
ATOM 2802 O O . GLN B 1 38 ? 6.914 -15.422 6.961 1 98.38 38 GLN B O 1
ATOM 2807 N N . ALA B 1 39 ? 6.773 -16.422 4.969 1 98.62 39 ALA B N 1
ATOM 2808 C CA . ALA B 1 39 ? 7.992 -15.797 4.457 1 98.62 39 ALA B CA 1
ATOM 2809 C C . ALA B 1 39 ? 7.852 -14.281 4.398 1 98.62 39 ALA B C 1
ATOM 2811 O O . ALA B 1 39 ? 8.758 -13.547 4.801 1 98.62 39 ALA B O 1
ATOM 2812 N N . ILE B 1 40 ? 6.727 -13.82 3.896 1 98.88 40 ILE B N 1
ATOM 2813 C CA . ILE B 1 40 ? 6.465 -12.391 3.775 1 98.88 40 ILE B CA 1
ATOM 2814 C C . ILE B 1 40 ? 6.457 -11.75 5.16 1 98.88 40 ILE B C 1
ATOM 2816 O O . ILE B 1 40 ? 7 -10.656 5.348 1 98.88 40 ILE B O 1
ATOM 2820 N N . THR B 1 41 ? 5.828 -12.43 6.086 1 98.38 41 THR B N 1
ATOM 2821 C CA . THR B 1 41 ? 5.781 -11.922 7.453 1 98.38 41 THR B CA 1
ATOM 2822 C C . THR B 1 41 ? 7.191 -11.734 8.008 1 98.38 41 THR B C 1
ATOM 2824 O O . THR B 1 41 ? 7.496 -10.703 8.602 1 98.38 41 THR B O 1
ATOM 2827 N N . ARG B 1 42 ? 7.992 -12.742 7.836 1 98.38 42 ARG B N 1
ATOM 2828 C CA . ARG B 1 42 ? 9.375 -12.664 8.289 1 98.38 42 ARG B CA 1
ATOM 2829 C C . ARG B 1 42 ? 10.102 -11.492 7.625 1 98.38 42 ARG B C 1
ATOM 2831 O O . ARG B 1 42 ? 10.789 -10.727 8.297 1 98.38 42 ARG B O 1
ATOM 2838 N N . LEU B 1 43 ? 9.969 -11.391 6.324 1 98.56 43 LEU B N 1
ATOM 2839 C CA . LEU B 1 43 ? 10.617 -10.312 5.578 1 98.56 43 LEU B CA 1
ATOM 2840 C C . LEU B 1 43 ? 10.18 -8.953 6.102 1 98.56 43 LEU B C 1
ATOM 2842 O O . LEU B 1 43 ? 11 -8.047 6.266 1 98.56 43 LEU B O 1
ATOM 2846 N N . ARG B 1 44 ? 8.914 -8.789 6.352 1 98.12 44 ARG B N 1
ATOM 2847 C CA . ARG B 1 44 ? 8.383 -7.531 6.875 1 98.12 44 ARG B CA 1
ATOM 2848 C C . ARG B 1 44 ? 9.016 -7.188 8.219 1 98.12 44 ARG B C 1
ATOM 2850 O O . ARG B 1 44 ? 9.336 -6.023 8.477 1 98.12 44 ARG B O 1
ATOM 2857 N N . GLN B 1 45 ? 9.133 -8.203 9.07 1 97.81 45 GLN B N 1
ATOM 2858 C CA . GLN B 1 45 ? 9.758 -7.984 10.367 1 97.81 45 GLN B CA 1
ATOM 2859 C C . GLN B 1 45 ? 11.18 -7.449 10.211 1 97.81 45 GLN B C 1
ATOM 2861 O O . GLN B 1 45 ? 11.594 -6.547 10.945 1 97.81 45 GLN B O 1
ATOM 2866 N N . GLU B 1 46 ? 11.875 -8 9.281 1 97.81 46 GLU B N 1
ATOM 2867 C CA . GLU B 1 46 ? 13.242 -7.562 9.031 1 97.81 46 GLU B CA 1
ATOM 2868 C C . GLU B 1 46 ? 13.281 -6.137 8.492 1 97.81 46 GLU B C 1
ATOM 2870 O O . GLU B 1 46 ? 14.133 -5.34 8.891 1 97.81 46 GLU B O 1
ATOM 2875 N N . LEU B 1 47 ? 12.391 -5.805 7.602 1 97.31 47 LEU B N 1
ATOM 2876 C CA . LEU B 1 47 ? 12.312 -4.461 7.043 1 97.31 47 LEU B CA 1
ATOM 2877 C C . LEU B 1 47 ? 11.914 -3.451 8.117 1 97.31 47 LEU B C 1
ATOM 2879 O O . LEU B 1 47 ? 12.531 -2.387 8.234 1 97.31 47 LEU B O 1
ATOM 2883 N N . ASP B 1 48 ? 10.938 -3.809 8.922 1 94.88 48 ASP B N 1
ATOM 2884 C CA . ASP B 1 48 ? 10.391 -2.914 9.938 1 94.88 48 ASP B CA 1
ATOM 2885 C C . ASP B 1 48 ? 11.398 -2.664 11.055 1 94.88 48 ASP B C 1
ATOM 2887 O O . ASP B 1 48 ? 11.43 -1.58 11.641 1 94.88 48 ASP B O 1
ATOM 2891 N N . SER B 1 49 ? 12.266 -3.676 11.344 1 94 49 SER B N 1
ATOM 2892 C CA . SER B 1 49 ? 13.242 -3.559 12.422 1 94 49 SER B CA 1
ATOM 2893 C C . SER B 1 49 ? 14.523 -2.879 11.93 1 94 49 SER B C 1
ATOM 2895 O O . SER B 1 49 ? 15.383 -2.512 12.734 1 94 49 SER B O 1
ATOM 2897 N N . GLY B 1 50 ? 14.695 -2.803 10.633 1 92.56 50 GLY B N 1
ATOM 2898 C CA . GLY B 1 50 ? 15.898 -2.205 10.078 1 92.56 50 GLY B CA 1
ATOM 2899 C C . GLY B 1 50 ? 17 -3.213 9.82 1 92.56 50 GLY B C 1
ATOM 2900 O O . GLY B 1 50 ? 18.109 -2.844 9.422 1 92.56 50 GLY B O 1
ATOM 2901 N N . GLN B 1 51 ? 16.688 -4.461 10.016 1 94.69 51 GLN B N 1
ATOM 2902 C CA . GLN B 1 51 ? 17.656 -5.508 9.727 1 94.69 51 GLN B CA 1
ATOM 2903 C C . GLN B 1 51 ? 17.891 -5.637 8.219 1 94.69 51 GLN B C 1
ATOM 2905 O O . GLN B 1 51 ? 18.969 -6.07 7.789 1 94.69 51 GLN B O 1
ATOM 2910 N N . LEU B 1 52 ? 16.891 -5.324 7.418 1 96.12 52 LEU B N 1
ATOM 2911 C CA . LEU B 1 52 ? 16.938 -5.293 5.961 1 96.12 52 LEU B CA 1
ATOM 2912 C C . LEU B 1 52 ? 16.5 -3.936 5.43 1 96.12 52 LEU B C 1
ATOM 2914 O O . LEU B 1 52 ? 15.531 -3.352 5.941 1 96.12 52 LEU B O 1
ATOM 2918 N N . HIS B 1 53 ? 17.203 -3.416 4.422 1 96.69 53 HIS B N 1
ATOM 2919 C CA . HIS B 1 53 ? 16.891 -2.105 3.865 1 96.69 53 HIS B CA 1
ATOM 2920 C C . HIS B 1 53 ? 16.594 -2.197 2.371 1 96.69 53 HIS B C 1
ATOM 2922 O O . HIS B 1 53 ? 17.391 -2.764 1.614 1 96.69 53 HIS B O 1
ATOM 2928 N N . LEU B 1 54 ? 15.516 -1.757 2.012 1 98.19 54 LEU B N 1
ATOM 2929 C CA . LEU B 1 54 ? 15.242 -1.581 0.589 1 98.19 54 LEU B CA 1
ATOM 2930 C C . LEU B 1 54 ? 15.961 -0.351 0.046 1 98.19 54 LEU B C 1
ATOM 2932 O O . LEU B 1 54 ? 15.758 0.76 0.542 1 98.19 54 LEU B O 1
ATOM 2936 N N . VAL B 1 55 ? 16.75 -0.448 -1.042 1 96.88 55 VAL B N 1
ATOM 2937 C CA . VAL B 1 55 ? 17.625 0.661 -1.411 1 96.88 55 VAL B CA 1
ATOM 2938 C C . VAL B 1 55 ? 17.141 1.274 -2.727 1 96.88 55 VAL B C 1
ATOM 2940 O O . VAL B 1 55 ? 17.562 2.373 -3.094 1 96.88 55 VAL B O 1
ATOM 2943 N N . ARG B 1 56 ? 16.312 0.596 -3.486 1 98.31 56 ARG B N 1
ATOM 2944 C CA . ARG B 1 56 ? 15.703 1.179 -4.68 1 98.31 56 ARG B CA 1
ATOM 2945 C C . ARG B 1 56 ? 14.398 0.479 -5.027 1 98.31 56 ARG B C 1
ATOM 2947 O O . ARG B 1 56 ? 14.18 -0.676 -4.652 1 98.31 56 ARG B O 1
ATOM 2954 N N . GLY B 1 57 ? 13.531 1.174 -5.68 1 98.75 57 GLY B N 1
ATOM 2955 C CA . GLY B 1 57 ? 12.32 0.604 -6.246 1 98.75 57 GLY B CA 1
ATOM 2956 C C . GLY B 1 57 ? 11.18 0.529 -5.254 1 98.75 57 GLY B C 1
ATOM 2957 O O . GLY B 1 57 ? 11.18 1.232 -4.242 1 98.75 57 GLY B O 1
ATOM 2958 N N . LEU B 1 58 ? 10.125 -0.189 -5.621 1 98.88 58 LEU B N 1
ATOM 2959 C CA . LEU B 1 58 ? 8.906 -0.394 -4.848 1 98.88 58 LEU B CA 1
ATOM 2960 C C . LEU B 1 58 ? 8.656 -1.879 -4.598 1 98.88 58 LEU B C 1
ATOM 2962 O O . LEU B 1 58 ? 8.578 -2.664 -5.547 1 98.88 58 LEU B O 1
ATOM 2966 N N . LEU B 1 59 ? 8.648 -2.283 -3.35 1 98.94 59 LEU B N 1
ATOM 2967 C CA . LEU B 1 59 ? 8.297 -3.641 -2.947 1 98.94 59 LEU B CA 1
ATOM 2968 C C . LEU B 1 59 ? 6.871 -3.695 -2.414 1 98.94 59 LEU B C 1
ATOM 2970 O O . LEU B 1 59 ? 6.523 -2.963 -1.485 1 98.94 59 LEU B O 1
ATOM 2974 N N . THR B 1 60 ? 6.039 -4.445 -3.039 1 98.94 60 THR B N 1
ATOM 2975 C CA . THR B 1 60 ? 4.672 -4.68 -2.584 1 98.94 60 THR B CA 1
ATOM 2976 C C . THR B 1 60 ? 4.5 -6.117 -2.109 1 98.94 60 THR B C 1
ATOM 2978 O O . THR B 1 60 ? 4.852 -7.059 -2.822 1 98.94 60 THR B O 1
ATOM 2981 N N . LEU B 1 61 ? 4.035 -6.289 -0.909 1 98.94 61 LEU B N 1
ATOM 2982 C CA . LEU B 1 61 ? 3.828 -7.594 -0.293 1 98.94 61 LEU B CA 1
ATOM 2983 C C . LEU B 1 61 ? 2.35 -7.832 -0.004 1 98.94 61 LEU B C 1
ATOM 2985 O O . LEU B 1 61 ? 1.696 -7 0.631 1 98.94 61 LEU B O 1
ATOM 2989 N N . VAL B 1 62 ? 1.82 -8.914 -0.511 1 98.94 62 VAL B N 1
ATOM 2990 C CA . VAL B 1 62 ? 0.477 -9.383 -0.193 1 98.94 62 VAL B CA 1
ATOM 2991 C C . VAL B 1 62 ? 0.554 -10.758 0.47 1 98.94 62 VAL B C 1
ATOM 2993 O O . VAL B 1 62 ? 0.57 -11.781 -0.214 1 98.94 62 VAL B O 1
ATOM 2996 N N . PRO B 1 63 ? 0.566 -10.789 1.803 1 98.69 63 PRO B N 1
ATOM 2997 C CA . PRO B 1 63 ? 0.801 -12.062 2.48 1 98.69 63 PRO B CA 1
ATOM 2998 C C . PRO B 1 63 ? -0.328 -13.07 2.26 1 98.69 63 PRO B C 1
ATOM 3000 O O . PRO B 1 63 ? -0.08 -14.273 2.182 1 98.69 63 PRO B O 1
ATOM 3003 N N . VAL B 1 64 ? -1.546 -12.578 2.225 1 98.69 64 VAL B N 1
ATOM 3004 C CA . VAL B 1 64 ? -2.734 -13.383 1.977 1 98.69 64 VAL B CA 1
ATOM 3005 C C . VAL B 1 64 ? -3.494 -12.828 0.774 1 98.69 64 VAL B C 1
ATOM 3007 O O . VAL B 1 64 ? -4.242 -11.859 0.899 1 98.69 64 VAL B O 1
ATOM 3010 N N . THR B 1 65 ? -3.395 -13.453 -0.357 1 98.88 65 THR B N 1
ATOM 3011 C CA . THR B 1 65 ? -3.973 -12.945 -1.594 1 98.88 65 THR B CA 1
ATOM 3012 C C . THR B 1 65 ? -5.449 -13.305 -1.691 1 98.88 65 THR B C 1
ATOM 3014 O O . THR B 1 65 ? -6.25 -12.539 -2.24 1 98.88 65 THR B O 1
ATOM 3017 N N . ASN B 1 66 ? -5.801 -14.508 -1.22 1 98.75 66 ASN B N 1
ATOM 3018 C CA . ASN B 1 66 ? -7.191 -14.938 -1.159 1 98.75 66 ASN B CA 1
ATOM 3019 C C . ASN B 1 66 ? -7.676 -15.078 0.282 1 98.75 66 ASN B C 1
ATOM 3021 O O . ASN B 1 66 ? -7.664 -16.172 0.847 1 98.75 66 ASN B O 1
ATOM 3025 N N . PRO B 1 67 ? -8.211 -13.977 0.804 1 98.19 67 PRO B N 1
ATOM 3026 C CA . PRO B 1 67 ? -8.523 -13.977 2.236 1 98.19 67 PRO B CA 1
ATOM 3027 C C . PRO B 1 67 ? -9.625 -14.961 2.607 1 98.19 67 PRO B C 1
ATOM 3029 O O . PRO B 1 67 ? -9.617 -15.523 3.707 1 98.19 67 PRO B O 1
ATOM 3032 N N . LEU B 1 68 ? -10.578 -15.172 1.741 1 98.06 68 LEU B N 1
ATOM 3033 C CA . LEU B 1 68 ? -11.633 -16.141 2.051 1 98.06 68 LEU B CA 1
ATOM 3034 C C . LEU B 1 68 ? -11.07 -17.547 2.123 1 98.06 68 LEU B C 1
ATOM 3036 O O . LEU B 1 68 ? -11.32 -18.281 3.092 1 98.06 68 LEU B O 1
ATOM 3040 N N . ALA B 1 69 ? -10.344 -17.953 1.071 1 98.44 69 ALA B N 1
ATOM 3041 C CA . ALA B 1 69 ? -9.727 -19.281 1.065 1 98.44 69 ALA B CA 1
ATOM 3042 C C . ALA B 1 69 ? -8.828 -19.469 2.281 1 98.44 69 ALA B C 1
ATOM 3044 O O . ALA B 1 69 ? -8.812 -20.547 2.889 1 98.44 69 ALA B O 1
ATOM 3045 N N . TYR B 1 70 ? -8.109 -18.453 2.631 1 98.06 70 TYR B N 1
ATOM 3046 C CA . TYR B 1 70 ? -7.191 -18.5 3.764 1 98.06 70 TYR B CA 1
ATOM 3047 C C . TYR B 1 70 ? -7.949 -18.703 5.07 1 98.06 70 TYR B C 1
ATOM 3049 O O . TYR B 1 70 ? -7.566 -19.531 5.895 1 98.06 70 TYR B O 1
ATOM 3057 N N . ALA B 1 71 ? -8.984 -17.906 5.281 1 96.44 71 ALA B N 1
ATOM 3058 C CA . ALA B 1 71 ? -9.797 -18.016 6.488 1 96.44 71 ALA B CA 1
ATOM 3059 C C . ALA B 1 71 ? -10.391 -19.422 6.625 1 96.44 71 ALA B C 1
ATOM 3061 O O . ALA B 1 71 ? -10.531 -19.938 7.738 1 96.44 71 ALA B O 1
ATOM 3062 N N . ARG B 1 72 ? -10.68 -20.016 5.48 1 96.75 72 ARG B N 1
ATOM 3063 C CA . ARG B 1 72 ? -11.273 -21.359 5.457 1 96.75 72 ARG B CA 1
ATOM 3064 C C . ARG B 1 72 ? -10.203 -22.438 5.547 1 96.75 72 ARG B C 1
ATOM 3066 O O . ARG B 1 72 ? -10.516 -23.609 5.723 1 96.75 72 ARG B O 1
ATOM 3073 N N . HIS B 1 73 ? -8.961 -22.031 5.398 1 96.06 73 HIS B N 1
ATOM 3074 C CA . HIS B 1 73 ? -7.836 -22.969 5.324 1 96.06 73 HIS B CA 1
ATOM 3075 C C . HIS B 1 73 ? -8.047 -24 4.219 1 96.06 73 HIS B C 1
ATOM 3077 O O . HIS B 1 73 ? -7.871 -25.188 4.441 1 96.06 73 HIS B O 1
ATOM 3083 N N . GLN B 1 74 ? -8.5 -23.469 3.098 1 96.5 74 GLN B N 1
ATOM 3084 C CA . GLN B 1 74 ? -8.758 -24.266 1.908 1 96.5 74 GLN B CA 1
ATOM 3085 C C . GLN B 1 74 ? -8.039 -23.703 0.688 1 96.5 74 GLN B C 1
ATOM 3087 O O . GLN B 1 74 ? -7.598 -22.547 0.707 1 96.5 74 GLN B O 1
ATOM 3092 N N . ARG B 1 75 ? -7.93 -24.531 -0.277 1 95.56 75 ARG B N 1
ATOM 3093 C CA . ARG B 1 75 ? -7.262 -24.141 -1.513 1 95.56 75 ARG B CA 1
ATOM 3094 C C . ARG B 1 75 ? -7.961 -22.938 -2.15 1 95.56 75 ARG B C 1
ATOM 3096 O O . ARG B 1 75 ? -7.305 -22 -2.6 1 95.56 75 ARG B O 1
ATOM 3103 N N . GLN B 1 76 ? -9.266 -23.062 -2.209 1 97.25 76 GLN B N 1
ATOM 3104 C CA . GLN B 1 76 ? -10.062 -22.016 -2.846 1 97.25 76 GLN B CA 1
ATOM 3105 C C . GLN B 1 76 ? -11.18 -21.531 -1.923 1 97.25 76 GLN B C 1
ATOM 3107 O O . GLN B 1 76 ? -11.516 -22.203 -0.941 1 97.25 76 GLN B O 1
ATOM 3112 N N . GLY B 1 77 ? -11.695 -20.312 -2.135 1 97.31 77 GLY B N 1
ATOM 3113 C CA . GLY B 1 77 ? -12.93 -19.859 -1.525 1 97.31 77 GLY B CA 1
ATOM 3114 C C . GLY B 1 77 ? -14.172 -20.359 -2.232 1 97.31 77 GLY B C 1
ATOM 3115 O O . GLY B 1 77 ? -14.57 -21.516 -2.055 1 97.31 77 GLY B O 1
ATOM 3116 N N . GLU B 1 78 ? -14.68 -19.484 -3.109 1 97.75 78 GLU B N 1
ATOM 3117 C CA . GLU B 1 78 ? -15.836 -19.906 -3.896 1 97.75 78 GLU B CA 1
ATOM 3118 C C . GLU B 1 78 ? -15.398 -20.516 -5.223 1 97.75 78 GLU B C 1
ATOM 3120 O O . GLU B 1 78 ? -16.125 -21.312 -5.816 1 97.75 78 GLU B O 1
ATOM 3125 N N . ARG B 1 79 ? -14.25 -20.141 -5.695 1 96.5 79 ARG B N 1
ATOM 3126 C CA . ARG B 1 79 ? -13.609 -20.766 -6.855 1 96.5 79 ARG B CA 1
ATOM 3127 C C . ARG B 1 79 ? -12.094 -20.609 -6.789 1 96.5 79 ARG B C 1
ATOM 3129 O O . ARG B 1 79 ? -11.57 -19.922 -5.914 1 96.5 79 ARG B O 1
ATOM 3136 N N . ASN B 1 80 ? -11.406 -21.328 -7.664 1 96.38 80 ASN B N 1
ATOM 3137 C CA . ASN B 1 80 ? -9.953 -21.234 -7.73 1 96.38 80 ASN B CA 1
ATOM 3138 C C . ASN B 1 80 ? -9.492 -19.875 -8.273 1 96.38 80 ASN B C 1
ATOM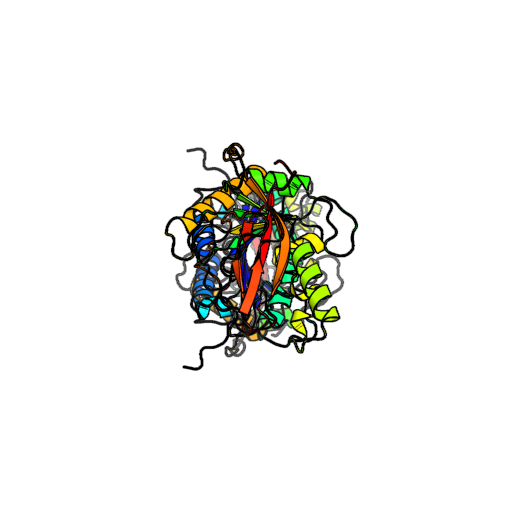 3140 O O . ASN B 1 80 ? -9.766 -19.547 -9.422 1 96.38 80 ASN B O 1
ATOM 3144 N N . LEU B 1 81 ? -8.797 -19.094 -7.398 1 98.31 81 LEU B N 1
ATOM 3145 C CA . LEU B 1 81 ? -8.359 -17.75 -7.789 1 98.31 81 LEU B CA 1
ATOM 3146 C C . LEU B 1 81 ? -7.312 -17.828 -8.898 1 98.31 81 LEU B C 1
ATOM 3148 O O . LEU B 1 81 ? -7.199 -16.906 -9.711 1 98.31 81 LEU B O 1
ATOM 3152 N N . ASN B 1 82 ? -6.547 -18.906 -8.891 1 97.56 82 ASN B N 1
ATOM 3153 C CA . ASN B 1 82 ? -5.465 -19.047 -9.859 1 97.56 82 ASN B CA 1
ATOM 3154 C C . ASN B 1 82 ? -5.961 -19.641 -11.18 1 97.56 82 ASN B C 1
ATOM 3156 O O . ASN B 1 82 ? -5.199 -20.266 -11.906 1 97.56 82 ASN B O 1
ATOM 3160 N N . ARG B 1 83 ? -7.227 -19.516 -11.438 1 95.56 83 ARG B N 1
ATOM 3161 C CA . ARG B 1 83 ? -7.926 -19.812 -12.68 1 95.56 83 ARG B CA 1
ATOM 3162 C C . ARG B 1 83 ? -8.828 -18.656 -13.094 1 95.56 83 ARG B C 1
ATOM 3164 O O . ARG B 1 83 ? -9.438 -18.016 -12.242 1 95.56 83 ARG B O 1
ATOM 3171 N N . ASN B 1 84 ? -8.898 -18.438 -14.375 1 96.69 84 ASN B N 1
ATOM 3172 C CA . ASN B 1 84 ? -9.766 -17.375 -14.875 1 96.69 84 ASN B CA 1
ATOM 3173 C C . ASN B 1 84 ? -9.5 -16.047 -14.18 1 96.69 84 ASN B C 1
ATOM 3175 O O . ASN B 1 84 ? -10.43 -15.391 -13.703 1 96.69 84 ASN B O 1
ATOM 3179 N N . LEU B 1 85 ? -8.25 -15.734 -13.961 1 98.31 85 LEU B N 1
ATOM 3180 C CA . LEU B 1 85 ? -7.891 -14.477 -13.32 1 98.31 85 LEU B CA 1
ATOM 3181 C C . LEU B 1 85 ? -7.957 -13.32 -14.32 1 98.31 85 LEU B C 1
ATOM 3183 O O . LEU B 1 85 ? -7.102 -13.211 -15.195 1 98.31 85 LEU B O 1
ATOM 3187 N N . ARG B 1 86 ? -8.914 -12.508 -14.148 1 97.81 86 ARG B N 1
ATOM 3188 C CA . ARG B 1 86 ? -9.18 -11.305 -14.93 1 97.81 86 ARG B CA 1
ATOM 3189 C C . ARG B 1 86 ? -10.18 -10.398 -14.227 1 97.81 86 ARG B C 1
ATOM 3191 O O . ARG B 1 86 ? -10.891 -10.836 -13.32 1 97.81 86 ARG B O 1
ATOM 3198 N N . PRO B 1 87 ? -10.242 -9.141 -14.578 1 97.94 87 PRO B N 1
ATOM 3199 C CA . PRO B 1 87 ? -11.336 -8.305 -14.07 1 97.94 87 PRO B CA 1
ATOM 3200 C C . PRO B 1 87 ? -12.711 -8.805 -14.5 1 97.94 87 PRO B C 1
ATOM 3202 O O . PRO B 1 87 ? -12.859 -9.328 -15.609 1 97.94 87 PRO B O 1
ATOM 3205 N N . HIS B 1 88 ? -13.641 -8.688 -13.562 1 97.44 88 HIS B N 1
ATOM 3206 C CA . HIS B 1 88 ? -15.008 -9.117 -13.812 1 97.44 88 HIS B CA 1
ATOM 3207 C C . HIS B 1 88 ? -15.992 -7.969 -13.594 1 97.44 88 HIS B C 1
ATOM 3209 O O . HIS B 1 88 ? -16.406 -7.703 -12.461 1 97.44 88 HIS B O 1
ATOM 3215 N N . PRO B 1 89 ? -16.406 -7.293 -14.648 1 95.5 89 PRO B N 1
ATOM 3216 C CA . PRO B 1 89 ? -17.359 -6.184 -14.5 1 95.5 89 PRO B CA 1
ATOM 3217 C C . PRO B 1 89 ? -18.609 -6.582 -13.727 1 95.5 89 PRO B C 1
ATOM 3219 O O . PRO B 1 89 ? -19.188 -5.762 -13.008 1 95.5 89 PRO B O 1
ATOM 3222 N N . ASP B 1 90 ? -19.109 -7.836 -13.977 1 96.69 90 ASP B N 1
ATOM 3223 C CA . ASP B 1 90 ? -20.234 -8.398 -13.234 1 96.69 90 ASP B CA 1
ATOM 3224 C C . ASP B 1 90 ? -19.797 -9.609 -12.414 1 96.69 90 ASP B C 1
ATOM 3226 O O . ASP B 1 90 ? -20.078 -10.758 -12.789 1 96.69 90 ASP B O 1
ATOM 3230 N N . PRO B 1 91 ? -19.156 -9.336 -11.305 1 97.19 91 PRO B N 1
ATOM 3231 C CA . PRO B 1 91 ? -18.594 -10.438 -10.523 1 97.19 91 PRO B CA 1
ATOM 3232 C C . PRO B 1 91 ? -19.672 -11.391 -9.992 1 97.19 91 PRO B C 1
ATOM 3234 O O . PRO B 1 91 ? -20.703 -10.945 -9.5 1 97.19 91 PRO B O 1
ATOM 3237 N N . ALA B 1 92 ? -19.422 -12.695 -10.078 1 96.62 92 ALA B N 1
ATOM 3238 C CA . ALA B 1 92 ? -20.406 -13.727 -9.742 1 96.62 92 ALA B CA 1
ATOM 3239 C C . ALA B 1 92 ? -20.078 -14.391 -8.406 1 96.62 92 ALA B C 1
ATOM 3241 O O . ALA B 1 92 ? -20.922 -15.078 -7.824 1 96.62 92 ALA B O 1
ATOM 3242 N N . ASN B 1 93 ? -18.938 -14.273 -7.953 1 97.31 93 ASN B N 1
ATOM 3243 C CA . ASN B 1 93 ? -18.5 -14.914 -6.719 1 97.31 93 ASN B CA 1
ATOM 3244 C C . ASN B 1 93 ? -17.422 -14.086 -6.016 1 97.31 93 ASN B C 1
ATOM 3246 O O . ASN B 1 93 ? -17.047 -13.016 -6.484 1 97.31 93 ASN B O 1
ATOM 3250 N N . PHE B 1 94 ? -16.953 -14.539 -4.879 1 98 94 PHE B N 1
ATOM 3251 C CA . PHE B 1 94 ? -16 -13.82 -4.039 1 98 94 PHE B CA 1
ATOM 3252 C C . PHE B 1 94 ? -14.719 -13.508 -4.812 1 98 94 PHE B C 1
ATOM 3254 O O . PHE B 1 94 ? -14.25 -12.367 -4.809 1 98 94 PHE B O 1
ATOM 3261 N N . GLU B 1 95 ? -14.117 -14.5 -5.504 1 98.5 95 GLU B N 1
ATOM 3262 C CA . GLU B 1 95 ? -12.836 -14.328 -6.188 1 98.5 95 GLU B CA 1
ATOM 3263 C C . GLU B 1 95 ? -12.977 -13.391 -7.383 1 98.5 95 GLU B C 1
ATOM 3265 O O . GLU B 1 95 ? -12.031 -12.68 -7.727 1 98.5 95 GLU B O 1
ATOM 3270 N N . ASP B 1 96 ? -14.172 -13.391 -7.996 1 98.19 96 ASP B N 1
ATOM 3271 C CA . ASP B 1 96 ? -14.391 -12.391 -9.039 1 98.19 96 ASP B CA 1
ATOM 3272 C C . ASP B 1 96 ? -14.234 -10.977 -8.484 1 98.19 96 ASP B C 1
ATOM 3274 O O . ASP B 1 96 ? -13.57 -10.141 -9.094 1 98.19 96 ASP B O 1
ATOM 3278 N N . ARG B 1 97 ? -14.859 -10.727 -7.344 1 98.19 97 ARG B N 1
ATOM 3279 C CA . ARG B 1 97 ? -14.734 -9.422 -6.703 1 98.19 97 ARG B CA 1
ATOM 3280 C C . ARG B 1 97 ? -13.281 -9.133 -6.332 1 98.19 97 ARG B C 1
ATOM 3282 O O . ARG B 1 97 ? -12.797 -8.016 -6.52 1 98.19 97 ARG B O 1
ATOM 3289 N N . LEU B 1 98 ? -12.641 -10.109 -5.828 1 98.44 98 LEU B N 1
ATOM 3290 C CA . LEU B 1 98 ? -11.234 -10.016 -5.449 1 98.44 98 LEU B CA 1
ATOM 3291 C C . LEU B 1 98 ? -10.375 -9.656 -6.656 1 98.44 98 LEU B C 1
ATOM 3293 O O . LEU B 1 98 ? -9.461 -8.828 -6.551 1 98.44 98 LEU B O 1
ATOM 3297 N N . CYS B 1 99 ? -10.648 -10.258 -7.789 1 98.75 99 CYS B N 1
ATOM 3298 C CA . CYS B 1 99 ? -9.883 -10 -9.008 1 98.75 99 CYS B CA 1
ATOM 3299 C C . CYS B 1 99 ? -9.938 -8.523 -9.383 1 98.75 99 CYS B C 1
ATOM 3301 O O . CYS B 1 99 ? -8.961 -7.977 -9.898 1 98.75 99 CYS B O 1
ATOM 3303 N N . ASN B 1 100 ? -11.031 -7.926 -9.141 1 98.56 100 ASN B N 1
ATOM 3304 C CA . ASN B 1 100 ? -11.219 -6.527 -9.516 1 98.56 100 ASN B CA 1
ATOM 3305 C C . ASN B 1 100 ? -10.328 -5.605 -8.68 1 98.56 100 ASN B C 1
ATOM 3307 O O . ASN B 1 100 ? -10.094 -4.453 -9.062 1 98.56 100 ASN B O 1
ATOM 3311 N N . VAL B 1 101 ? -9.82 -6.055 -7.562 1 98.62 101 VAL B N 1
ATOM 3312 C CA . VAL B 1 101 ? -8.852 -5.328 -6.746 1 98.62 101 VAL B CA 1
ATOM 3313 C C . VAL B 1 101 ? -7.434 -5.797 -7.09 1 98.62 101 VAL B C 1
ATOM 3315 O O . VAL B 1 101 ? -6.535 -4.977 -7.293 1 98.62 101 VAL B O 1
ATOM 3318 N N . LEU B 1 102 ? -7.246 -7.062 -7.227 1 98.81 102 LEU B N 1
ATOM 3319 C CA . LEU B 1 102 ? -5.934 -7.684 -7.375 1 98.81 102 LEU B CA 1
ATOM 3320 C C . LEU B 1 102 ? -5.332 -7.355 -8.742 1 98.81 102 LEU B C 1
ATOM 3322 O O . LEU B 1 102 ? -4.141 -7.059 -8.836 1 98.81 102 LEU B O 1
ATOM 3326 N N . CYS B 1 103 ? -6.129 -7.449 -9.805 1 98.81 103 CYS B N 1
ATOM 3327 C CA . CYS B 1 103 ? -5.613 -7.273 -11.164 1 98.81 103 CYS B CA 1
ATOM 3328 C C . CYS B 1 103 ? -4.996 -5.891 -11.336 1 98.81 103 CYS B C 1
ATOM 3330 O O . CYS B 1 103 ? -3.855 -5.766 -11.781 1 98.81 103 CYS B O 1
ATOM 3332 N N . PRO B 1 104 ? -5.703 -4.816 -10.898 1 98.44 104 PRO B N 1
ATOM 3333 C CA . PRO B 1 104 ? -5.051 -3.508 -10.953 1 98.44 104 PRO B CA 1
ATOM 3334 C C . PRO B 1 104 ? -3.76 -3.455 -10.141 1 98.44 104 PRO B C 1
ATOM 3336 O O . PRO B 1 104 ? -2.809 -2.771 -10.523 1 98.44 104 PRO B O 1
ATOM 3339 N N . TRP B 1 105 ? -3.734 -4.113 -8.953 1 98.75 105 TRP B N 1
ATOM 3340 C CA . TRP B 1 105 ? -2.506 -4.152 -8.172 1 98.75 105 TRP B CA 1
ATOM 3341 C C . TRP B 1 105 ? -1.378 -4.809 -8.953 1 98.75 105 TRP B C 1
ATOM 3343 O O . TRP B 1 105 ? -0.243 -4.328 -8.945 1 98.75 105 TRP B O 1
ATOM 3353 N N . ILE B 1 106 ? -1.656 -5.898 -9.641 1 98.88 106 ILE B N 1
ATOM 3354 C CA . ILE B 1 106 ? -0.653 -6.566 -10.469 1 98.88 106 ILE B CA 1
ATOM 3355 C C . ILE B 1 106 ? -0.182 -5.629 -11.57 1 98.88 106 ILE B C 1
ATOM 3357 O O . ILE B 1 106 ? 1.021 -5.484 -11.805 1 98.88 106 ILE B O 1
ATOM 3361 N N . ASP B 1 107 ? -1.095 -4.895 -12.227 1 98.75 107 ASP B N 1
ATOM 3362 C CA . ASP B 1 107 ? -0.81 -4.012 -13.352 1 98.75 107 ASP B CA 1
ATOM 3363 C C . ASP B 1 107 ? 0.169 -2.91 -12.953 1 98.75 107 ASP B C 1
ATOM 3365 O O . ASP B 1 107 ? 0.822 -2.312 -13.812 1 98.75 107 ASP B O 1
ATOM 3369 N N . GLU B 1 108 ? 0.257 -2.633 -11.656 1 98.38 108 GLU B N 1
ATOM 3370 C CA . GLU B 1 108 ? 1.09 -1.547 -11.148 1 98.38 108 GLU B CA 1
ATOM 3371 C C . GLU B 1 108 ? 2.553 -1.974 -11.047 1 98.38 108 GLU B C 1
ATOM 3373 O O . GLU B 1 108 ? 3.41 -1.179 -10.656 1 98.38 108 GLU B O 1
ATOM 3378 N N . HIS B 1 109 ? 2.912 -3.148 -11.422 1 98.81 109 HIS B N 1
ATOM 3379 C CA . HIS B 1 109 ? 4.242 -3.68 -11.156 1 98.81 109 HIS B CA 1
ATOM 3380 C C . HIS B 1 109 ? 4.91 -4.168 -12.438 1 98.81 109 HIS B C 1
ATOM 3382 O O . HIS B 1 109 ? 4.34 -4.047 -13.523 1 98.81 109 HIS B O 1
ATOM 3388 N N . GLU B 1 110 ? 6.172 -4.59 -12.312 1 98.81 110 GLU B N 1
ATOM 3389 C CA . GLU B 1 110 ? 6.953 -5.078 -13.445 1 98.81 110 GLU B CA 1
ATOM 3390 C C . GLU B 1 110 ? 7.355 -6.539 -13.25 1 98.81 110 GLU B C 1
ATOM 3392 O O . GLU B 1 110 ? 7.617 -7.25 -14.219 1 98.81 110 GLU B O 1
ATOM 3397 N N . VAL B 1 111 ? 7.453 -6.949 -11.984 1 98.88 111 VAL B N 1
ATOM 3398 C CA . VAL B 1 111 ? 7.906 -8.289 -11.633 1 98.88 111 VAL B CA 1
ATOM 3399 C C . VAL B 1 111 ? 6.957 -8.898 -10.602 1 98.88 111 VAL B C 1
ATOM 3401 O O . VAL B 1 111 ? 6.535 -8.219 -9.656 1 98.88 111 VAL B O 1
ATOM 3404 N N . LEU B 1 112 ? 6.574 -10.141 -10.812 1 98.94 112 LEU B N 1
ATOM 3405 C CA . LEU B 1 112 ? 5.695 -10.852 -9.891 1 98.94 112 LEU B CA 1
ATOM 3406 C C . LEU B 1 112 ? 6.371 -12.117 -9.375 1 98.94 112 LEU B C 1
ATOM 3408 O O . LEU B 1 112 ? 6.898 -12.914 -10.156 1 98.94 112 LEU B O 1
ATOM 3412 N N . LEU B 1 113 ? 6.488 -12.297 -8.109 1 98.94 113 LEU B N 1
ATOM 3413 C CA . LEU B 1 113 ? 6.832 -13.555 -7.457 1 98.94 113 LEU B CA 1
ATOM 3414 C C . LEU B 1 113 ? 5.633 -14.125 -6.707 1 98.94 113 LEU B C 1
ATOM 3416 O O . LEU B 1 113 ? 5.16 -13.531 -5.738 1 98.94 113 LEU B O 1
ATOM 3420 N N . ASP B 1 114 ? 5.113 -15.188 -7.184 1 98.88 114 ASP B N 1
ATOM 3421 C CA . ASP B 1 114 ? 3.934 -15.844 -6.633 1 98.88 114 ASP B CA 1
ATOM 3422 C C . ASP B 1 114 ? 4.316 -17.125 -5.902 1 98.88 114 ASP B C 1
ATOM 3424 O O . ASP B 1 114 ? 4.723 -18.109 -6.527 1 98.88 114 ASP B O 1
ATOM 3428 N N . LEU B 1 115 ? 4.109 -17.172 -4.566 1 98.62 115 LEU B N 1
ATOM 3429 C CA . LEU B 1 115 ? 4.637 -18.234 -3.738 1 98.62 115 LEU B CA 1
ATOM 3430 C C . LEU B 1 115 ? 3.555 -19.266 -3.42 1 98.62 115 LEU B C 1
ATOM 3432 O O . LEU B 1 115 ? 2.553 -18.938 -2.781 1 98.62 115 LEU B O 1
ATOM 3436 N N . HIS B 1 116 ? 3.742 -20.438 -3.867 1 97.69 116 HIS B N 1
ATOM 3437 C CA . HIS B 1 116 ? 2.84 -21.578 -3.676 1 97.69 116 HIS B CA 1
ATOM 3438 C C . HIS B 1 116 ? 3.545 -22.734 -2.977 1 97.69 116 HIS B C 1
ATOM 3440 O O . HIS B 1 116 ? 4.742 -22.641 -2.688 1 97.69 116 HIS B O 1
ATOM 3446 N N . SER B 1 117 ? 2.809 -23.641 -2.594 1 94 117 SER B N 1
ATOM 3447 C CA . SER B 1 117 ? 3.252 -24.953 -2.143 1 94 117 SER B CA 1
ATOM 3448 C C . SER B 1 117 ? 2.33 -26.062 -2.658 1 94 117 SER B C 1
ATOM 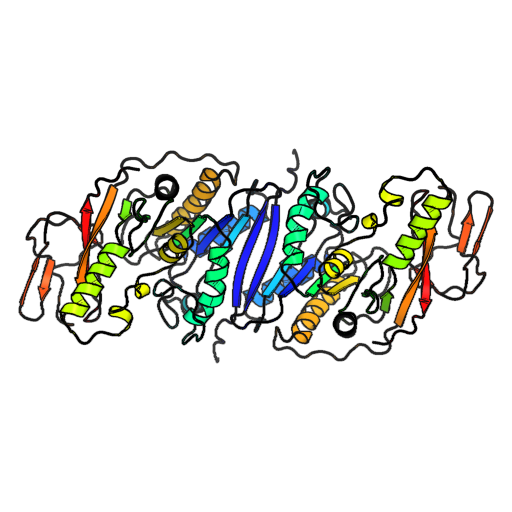3450 O O . SER B 1 117 ? 1.286 -25.781 -3.25 1 94 117 SER B O 1
ATOM 3452 N N . PHE B 1 118 ? 2.805 -27.266 -2.598 1 85.94 118 PHE B N 1
ATOM 3453 C CA . PHE B 1 118 ? 1.982 -28.328 -3.166 1 85.94 118 PHE B CA 1
ATOM 3454 C C . PHE B 1 118 ? 1.798 -29.453 -2.166 1 85.94 118 PHE B C 1
ATOM 3456 O O . PHE B 1 118 ? 2.451 -29.484 -1.12 1 85.94 118 PHE B O 1
ATOM 3463 N N . HIS B 1 119 ? 0.808 -30.234 -2.383 1 77.5 119 HIS B N 1
ATOM 3464 C CA . HIS B 1 119 ? 0.285 -31.219 -1.44 1 77.5 119 HIS B CA 1
ATOM 3465 C C . HIS B 1 119 ? 1.197 -32.438 -1.352 1 77.5 119 HIS B C 1
ATOM 3467 O O . HIS B 1 119 ? 1.317 -33.062 -0.289 1 77.5 119 HIS B O 1
ATOM 3473 N N . THR B 1 120 ? 1.715 -32.875 -2.402 1 72.31 120 THR B N 1
ATOM 3474 C CA . THR B 1 120 ? 2.428 -34.156 -2.412 1 72.31 120 THR B CA 1
ATOM 3475 C C . THR B 1 120 ? 3.924 -33.938 -2.197 1 72.31 120 THR B C 1
ATOM 3477 O O . THR B 1 120 ? 4.426 -32.844 -2.367 1 72.31 120 THR B O 1
ATOM 3480 N N . GLY B 1 121 ? 4.484 -34.969 -1.67 1 70.31 121 GLY B N 1
ATOM 3481 C CA . GLY B 1 121 ? 5.93 -34.906 -1.49 1 70.31 121 GLY B CA 1
ATOM 3482 C C . GLY B 1 121 ? 6.672 -34.562 -2.762 1 70.31 121 GLY B C 1
ATOM 3483 O O . GLY B 1 121 ? 6.238 -34.906 -3.861 1 70.31 121 GLY B O 1
ATOM 3484 N N . GLY B 1 122 ? 7.734 -33.75 -2.615 1 79.44 122 GLY B N 1
ATOM 3485 C CA . GLY B 1 122 ? 8.562 -33.344 -3.744 1 79.44 122 GLY B CA 1
ATOM 3486 C C . GLY B 1 122 ? 9.5 -32.188 -3.42 1 79.44 122 GLY B C 1
ATOM 3487 O O . GLY B 1 122 ? 9.562 -31.734 -2.275 1 79.44 122 GLY B O 1
ATOM 3488 N N . VAL B 1 123 ? 10.188 -31.875 -4.48 1 86.94 123 VAL B N 1
ATOM 3489 C CA . VAL B 1 123 ? 11.156 -30.797 -4.34 1 86.94 123 VAL B CA 1
ATOM 3490 C C . VAL B 1 123 ? 10.578 -29.5 -4.898 1 86.94 123 VAL B C 1
ATOM 3492 O O . VAL B 1 123 ? 9.742 -29.516 -5.805 1 86.94 123 VAL B O 1
ATOM 3495 N N . PRO B 1 124 ? 10.992 -28.438 -4.324 1 93.19 124 PRO B N 1
ATOM 3496 C CA . PRO B 1 124 ? 10.547 -27.156 -4.871 1 93.19 124 PRO B CA 1
ATOM 3497 C C . PRO B 1 124 ? 10.797 -27.047 -6.375 1 93.19 124 PRO B C 1
ATOM 3499 O O . PRO B 1 124 ? 11.789 -27.562 -6.883 1 93.19 124 PRO B O 1
ATOM 3502 N N . PHE B 1 125 ? 9.914 -26.406 -7.066 1 95.19 125 PHE B N 1
ATOM 3503 C CA . PHE B 1 125 ? 10.109 -26.172 -8.492 1 95.19 125 PHE B CA 1
ATOM 3504 C C . PHE B 1 125 ? 9.406 -24.891 -8.914 1 95.19 125 PHE B C 1
ATOM 3506 O O . PHE B 1 125 ? 8.508 -24.406 -8.219 1 95.19 125 PHE B O 1
ATOM 3513 N N . ALA B 1 126 ? 9.805 -24.312 -10.031 1 97.38 126 ALA B N 1
ATOM 3514 C CA . ALA B 1 126 ? 9.25 -23.062 -10.547 1 97.38 126 ALA B CA 1
ATOM 3515 C C . ALA B 1 126 ? 8.477 -23.312 -11.844 1 97.38 126 ALA B C 1
ATOM 3517 O O . ALA B 1 126 ? 8.844 -24.188 -12.633 1 97.38 126 ALA B O 1
ATOM 3518 N N . MET B 1 127 ? 7.43 -22.625 -11.969 1 97.5 127 MET B N 1
ATOM 3519 C CA . MET B 1 127 ? 6.727 -22.562 -13.242 1 97.5 127 MET B CA 1
ATOM 3520 C C . MET B 1 127 ? 7.242 -21.406 -14.086 1 97.5 127 MET B C 1
ATOM 3522 O O . MET B 1 127 ? 7.184 -20.25 -13.664 1 97.5 127 MET B O 1
ATOM 3526 N N . LEU B 1 128 ? 7.723 -21.719 -15.234 1 97.69 128 LEU B N 1
ATOM 3527 C CA . LEU B 1 128 ? 8.352 -20.75 -16.141 1 97.69 128 LEU B CA 1
ATOM 3528 C C . LEU B 1 128 ? 7.465 -20.469 -17.344 1 97.69 128 LEU B C 1
ATOM 3530 O O . LEU B 1 128 ? 6.852 -21.391 -17.891 1 97.69 128 LEU B O 1
ATOM 3534 N N . GLY B 1 129 ? 7.395 -19.234 -17.766 1 97.5 129 GLY B N 1
ATOM 3535 C CA . GLY B 1 129 ? 6.629 -18.859 -18.953 1 97.5 129 GLY B CA 1
ATOM 3536 C C . GLY B 1 129 ? 7.285 -19.297 -20.25 1 97.5 129 GLY B C 1
ATOM 3537 O O . GLY B 1 129 ? 8.328 -19.953 -20.234 1 97.5 129 GLY B O 1
ATOM 3538 N N . PRO B 1 130 ? 6.621 -18.953 -21.312 1 97.12 130 PRO B N 1
ATOM 3539 C CA . PRO B 1 130 ? 7.152 -19.375 -22.609 1 97.12 130 PRO B CA 1
ATOM 3540 C C . PRO B 1 130 ? 8.367 -18.547 -23.047 1 97.12 130 PRO B C 1
ATOM 3542 O O . PRO B 1 130 ? 8.688 -17.531 -22.406 1 97.12 130 PRO B O 1
ATOM 3545 N N . GLN B 1 131 ? 9.008 -19.078 -24.047 1 96.62 131 GLN B N 1
ATOM 3546 C CA . GLN B 1 131 ? 9.969 -18.234 -24.75 1 96.62 131 GLN B CA 1
ATOM 3547 C C . GLN B 1 131 ? 9.281 -17.031 -25.391 1 96.62 131 GLN B C 1
ATOM 3549 O O . GLN B 1 131 ? 8.055 -17.031 -25.562 1 96.62 131 GLN B O 1
ATOM 3554 N N . ASP B 1 132 ? 10.07 -15.992 -25.719 1 97.75 132 ASP B N 1
ATOM 3555 C CA . ASP B 1 132 ? 9.484 -14.859 -26.422 1 97.75 132 ASP B CA 1
ATOM 3556 C C . ASP B 1 132 ? 8.727 -15.312 -27.672 1 97.75 132 ASP B C 1
ATOM 3558 O O . ASP B 1 132 ? 9.203 -16.172 -28.406 1 97.75 132 ASP B O 1
ATOM 3562 N N . ASN B 1 133 ? 7.527 -14.859 -27.828 1 97.06 133 ASN B N 1
ATOM 3563 C CA . ASN B 1 133 ? 6.691 -15.203 -28.969 1 97.06 133 ASN B CA 1
ATOM 3564 C C . ASN B 1 133 ? 5.605 -14.164 -29.203 1 97.06 133 ASN B C 1
ATOM 3566 O O . ASN B 1 133 ? 5.398 -13.273 -28.375 1 97.06 133 ASN B O 1
ATOM 3570 N N . THR B 1 134 ? 4.945 -14.234 -30.297 1 96 134 THR B N 1
ATOM 3571 C CA . THR B 1 134 ? 3.84 -13.336 -30.625 1 96 134 THR B CA 1
ATOM 3572 C C . THR B 1 134 ? 2.562 -14.133 -30.891 1 96 134 THR B C 1
ATOM 3574 O O . THR B 1 134 ? 1.673 -13.672 -31.609 1 96 134 THR B O 1
ATOM 3577 N N . GLY B 1 135 ? 2.551 -15.367 -30.391 1 93.44 135 GLY B N 1
ATOM 3578 C CA . GLY B 1 135 ? 1.396 -16.219 -30.594 1 93.44 135 GLY B CA 1
ATOM 3579 C C . GLY B 1 135 ? 0.169 -15.766 -29.828 1 93.44 135 GLY B C 1
ATOM 3580 O O . GLY B 1 135 ? 0.237 -14.82 -29.047 1 93.44 135 GLY B O 1
ATOM 3581 N N . GLU B 1 136 ? -0.915 -16.5 -29.953 1 91.06 136 GLU B N 1
ATOM 3582 C CA . GLU B 1 136 ? -2.209 -16.094 -29.422 1 91.06 136 GLU B CA 1
ATOM 3583 C C . GLU B 1 136 ? -2.391 -16.594 -27.984 1 91.06 136 GLU B C 1
ATOM 3585 O O . GLU B 1 136 ? -3.082 -15.953 -27.188 1 91.06 136 GLU B O 1
ATOM 3590 N N . VAL B 1 137 ? -1.787 -17.688 -27.656 1 91.25 137 VAL B N 1
ATOM 3591 C CA . VAL B 1 137 ? -2.072 -18.375 -26.406 1 91.25 137 VAL B CA 1
ATOM 3592 C C . VAL B 1 137 ? -1.496 -17.578 -25.234 1 91.25 137 VAL B C 1
ATOM 3594 O O . VAL B 1 137 ? -2.203 -17.281 -24.281 1 91.25 137 VAL B O 1
ATOM 3597 N N . GLU B 1 138 ? -0.194 -17.188 -25.344 1 94.69 138 GLU B N 1
ATOM 3598 C CA . GLU B 1 138 ? 0.507 -16.5 -24.266 1 94.69 138 GLU B CA 1
ATOM 3599 C C . GLU B 1 138 ? 1.652 -15.648 -24.812 1 94.69 138 GLU B C 1
ATOM 3601 O O . GLU B 1 138 ? 2.824 -15.969 -24.609 1 94.69 138 GLU B O 1
ATOM 3606 N N . PRO B 1 139 ? 1.283 -14.594 -25.594 1 96 139 PRO B N 1
ATOM 3607 C CA . PRO B 1 139 ? 2.348 -13.711 -26.078 1 96 139 PRO B CA 1
ATOM 3608 C C . PRO B 1 139 ? 3.238 -13.188 -24.953 1 96 139 PRO B C 1
ATOM 3610 O O . PRO B 1 139 ? 2.74 -12.836 -23.891 1 96 139 PRO B O 1
ATOM 3613 N N . PHE B 1 140 ? 4.559 -13.164 -25.25 1 97.38 140 PHE B N 1
ATOM 3614 C CA . PHE B 1 140 ? 5.5 -12.836 -24.188 1 97.38 140 PHE B CA 1
ATOM 3615 C C . PHE B 1 140 ? 6.797 -12.289 -24.766 1 97.38 140 PHE B C 1
ATOM 3617 O O . PHE B 1 140 ? 7.242 -12.727 -25.828 1 97.38 140 PHE B O 1
ATOM 3624 N N . ALA B 1 141 ? 7.438 -11.336 -24.062 1 98.31 141 ALA B N 1
ATOM 3625 C CA . ALA B 1 141 ? 8.625 -10.695 -24.641 1 98.31 141 ALA B CA 1
ATOM 3626 C C . ALA B 1 141 ? 9.719 -10.547 -23.594 1 98.31 141 ALA B C 1
ATOM 3628 O O . ALA B 1 141 ? 10.719 -9.859 -23.828 1 98.31 141 ALA B O 1
ATOM 3629 N N . LEU B 1 142 ? 9.539 -11.172 -22.438 1 98.5 142 LEU B N 1
ATOM 3630 C CA . LEU B 1 142 ? 10.484 -10.961 -21.359 1 98.5 142 LEU B CA 1
ATOM 3631 C C . LEU B 1 142 ? 11.047 -12.289 -20.859 1 98.5 142 LEU B C 1
ATOM 3633 O O . LEU B 1 142 ? 11.289 -12.461 -19.656 1 98.5 142 LEU B O 1
ATOM 3637 N N . ALA B 1 143 ? 11.227 -13.266 -21.75 1 98.06 143 ALA B N 1
ATOM 3638 C CA . ALA B 1 143 ? 11.656 -14.609 -21.391 1 98.06 143 ALA B CA 1
ATOM 3639 C C . ALA B 1 143 ? 13.039 -14.594 -20.734 1 98.06 143 ALA B C 1
ATOM 3641 O O . ALA B 1 143 ? 13.289 -15.328 -19.781 1 98.06 143 ALA B O 1
ATOM 3642 N N . ALA B 1 144 ? 13.906 -13.789 -21.266 1 97.94 144 ALA B N 1
ATOM 3643 C CA . ALA B 1 144 ? 15.266 -13.742 -20.734 1 97.94 144 ALA B CA 1
ATOM 3644 C C . ALA B 1 144 ? 15.273 -13.289 -19.281 1 97.94 144 ALA B C 1
ATOM 3646 O O . ALA B 1 144 ? 15.969 -13.875 -18.438 1 97.94 144 ALA B O 1
ATOM 3647 N N . ALA B 1 145 ? 14.516 -12.234 -18.984 1 98.38 145 ALA B N 1
ATOM 3648 C CA . ALA B 1 145 ? 14.43 -11.719 -17.625 1 98.38 145 ALA B CA 1
ATOM 3649 C C . ALA B 1 145 ? 13.805 -12.742 -16.688 1 98.38 145 ALA B C 1
ATOM 3651 O O . ALA B 1 145 ? 14.289 -12.953 -15.562 1 98.38 145 ALA B O 1
ATOM 3652 N N . GLU B 1 146 ? 12.766 -13.359 -17.109 1 98.5 146 GLU B N 1
ATOM 3653 C CA . GLU B 1 146 ? 12.086 -14.359 -16.297 1 98.5 146 GLU B CA 1
ATOM 3654 C C . GLU B 1 146 ? 12.992 -15.562 -16.031 1 98.5 146 GLU B C 1
ATOM 3656 O O . GLU B 1 146 ? 13.039 -16.078 -14.914 1 98.5 146 GLU B O 1
ATOM 3661 N N . GLN B 1 147 ? 13.742 -16 -17.062 1 97.31 147 GLN B N 1
ATOM 3662 C CA . GLN B 1 147 ? 14.68 -17.125 -16.938 1 97.31 147 GLN B CA 1
ATOM 3663 C C . GLN B 1 147 ? 15.781 -16.797 -15.93 1 97.31 147 GLN B C 1
ATOM 3665 O O . GLN B 1 147 ? 16.156 -17.656 -15.125 1 97.31 147 GLN B O 1
ATOM 3670 N N . ARG B 1 148 ? 16.234 -15.625 -16.031 1 97.31 148 ARG B N 1
ATOM 3671 C CA . ARG B 1 148 ? 17.266 -15.219 -15.086 1 97.31 148 ARG B CA 1
ATOM 3672 C C . ARG B 1 148 ? 16.766 -15.266 -13.648 1 97.31 148 ARG B C 1
ATOM 3674 O O . ARG B 1 148 ? 17.469 -15.719 -12.75 1 97.31 148 ARG B O 1
ATOM 3681 N N . MET B 1 149 ? 15.57 -14.797 -13.453 1 98.19 149 MET B N 1
ATOM 3682 C CA . MET B 1 149 ? 14.969 -14.828 -12.117 1 98.19 149 MET B CA 1
ATOM 3683 C C . MET B 1 149 ? 14.844 -16.266 -11.617 1 98.19 149 MET B C 1
ATOM 3685 O O . MET B 1 149 ? 15.258 -16.562 -10.5 1 98.19 149 MET B O 1
ATOM 3689 N N . VAL B 1 150 ? 14.359 -17.141 -12.438 1 97.88 150 VAL B N 1
ATOM 3690 C CA . VAL B 1 150 ? 14.141 -18.531 -12.062 1 97.88 150 VAL B CA 1
ATOM 3691 C C . VAL B 1 150 ? 15.477 -19.172 -11.68 1 97.88 150 VAL B C 1
ATOM 3693 O O . VAL B 1 150 ? 15.547 -19.953 -10.719 1 97.88 150 VAL B O 1
ATOM 3696 N N . ALA B 1 151 ? 16.516 -18.828 -12.398 1 97.19 151 ALA B N 1
ATOM 3697 C CA . ALA B 1 151 ? 17.828 -19.406 -12.18 1 97.19 151 ALA B CA 1
ATOM 3698 C C . ALA B 1 151 ? 18.328 -19.125 -10.766 1 97.19 151 ALA B C 1
ATOM 3700 O O . ALA B 1 151 ? 19.109 -19.891 -10.203 1 97.19 151 ALA B O 1
ATOM 3701 N N . HIS B 1 152 ? 17.812 -18.062 -10.195 1 97.25 152 HIS B N 1
ATOM 3702 C CA . HIS B 1 152 ? 18.359 -17.609 -8.922 1 97.25 152 HIS B CA 1
ATOM 3703 C C . HIS B 1 152 ? 17.391 -17.891 -7.773 1 97.25 152 HIS B C 1
ATOM 3705 O O . HIS B 1 152 ? 17.641 -17.484 -6.633 1 97.25 152 HIS B O 1
ATOM 3711 N N . LEU B 1 153 ? 16.297 -18.609 -7.992 1 96.38 153 LEU B N 1
ATOM 3712 C CA . LEU B 1 153 ? 15.305 -18.859 -6.953 1 96.38 153 LEU B CA 1
ATOM 3713 C C . LEU B 1 153 ? 15.703 -20.062 -6.102 1 96.38 153 LEU B C 1
ATOM 3715 O O . LEU B 1 153 ? 15.062 -20.344 -5.09 1 96.38 153 LEU B O 1
ATOM 3719 N N . GLY B 1 154 ? 16.656 -20.797 -6.516 1 91.25 154 GLY B N 1
ATOM 3720 C CA . GLY B 1 154 ? 17.203 -21.859 -5.695 1 91.25 154 GLY B CA 1
ATOM 3721 C C . GLY B 1 154 ? 16.594 -23.219 -6.012 1 91.25 154 GLY B C 1
ATOM 3722 O O . GLY B 1 154 ? 17 -24.234 -5.449 1 91.25 154 GLY B O 1
ATOM 3723 N N . CYS B 1 155 ? 15.625 -23.312 -6.863 1 91.06 155 CYS B N 1
ATOM 3724 C CA . CYS B 1 155 ? 15.008 -24.609 -7.176 1 91.06 155 CYS B CA 1
ATOM 3725 C C . CYS B 1 155 ? 15.82 -25.344 -8.234 1 91.06 155 CYS B C 1
ATOM 3727 O O . CYS B 1 155 ? 16.453 -24.719 -9.086 1 91.06 155 CYS B O 1
ATOM 3729 N N . GLN B 1 156 ? 15.781 -26.688 -8.203 1 90.69 156 GLN B N 1
ATOM 3730 C CA . GLN B 1 156 ? 16.531 -27.5 -9.141 1 90.69 156 GLN B CA 1
ATOM 3731 C C . GLN B 1 156 ? 15.633 -28.016 -10.266 1 90.69 156 GLN B C 1
ATOM 3733 O O . GLN B 1 156 ? 16.109 -28.656 -11.203 1 90.69 156 GLN B O 1
ATOM 3738 N N . ARG B 1 157 ? 14.391 -27.703 -10.195 1 95.19 157 ARG B N 1
ATOM 3739 C CA . ARG B 1 157 ? 13.445 -28.125 -11.227 1 95.19 157 ARG B CA 1
ATOM 3740 C C . ARG B 1 157 ? 12.57 -26.969 -11.688 1 95.19 157 ARG B C 1
ATOM 3742 O O . ARG B 1 157 ? 12.148 -26.141 -10.867 1 95.19 157 ARG B O 1
ATOM 3749 N N . VAL B 1 158 ? 12.391 -26.922 -12.984 1 97.31 158 VAL B N 1
ATOM 3750 C CA . VAL B 1 158 ? 11.555 -25.891 -13.617 1 97.31 158 VAL B CA 1
ATOM 3751 C C . VAL B 1 158 ? 10.586 -26.562 -14.586 1 97.31 158 VAL B C 1
ATOM 3753 O O . VAL B 1 158 ? 10.93 -27.531 -15.266 1 97.31 158 VAL B O 1
ATOM 3756 N N . VAL B 1 159 ? 9.367 -26.141 -14.555 1 97.56 159 VAL B N 1
ATOM 3757 C CA . VAL B 1 159 ? 8.344 -26.641 -15.469 1 97.56 159 VAL B CA 1
ATOM 3758 C C . VAL B 1 159 ? 7.895 -25.516 -16.391 1 97.56 159 VAL B C 1
ATOM 3760 O O . VAL B 1 159 ? 7.703 -24.375 -15.961 1 97.56 159 VAL B O 1
ATOM 3763 N N . GLU B 1 160 ? 7.797 -25.766 -17.672 1 97.75 160 GLU B N 1
ATOM 3764 C CA . GLU B 1 160 ? 7.277 -24.797 -18.641 1 97.75 160 GLU B CA 1
ATOM 3765 C C . GLU B 1 160 ? 6.199 -25.422 -19.516 1 97.75 160 GLU B C 1
ATOM 3767 O O . GLU B 1 160 ? 5.977 -26.625 -19.469 1 97.75 160 GLU B O 1
ATOM 3772 N N . GLY B 1 161 ? 5.449 -24.625 -20.203 1 96.19 161 GLY B N 1
ATOM 3773 C CA . GLY B 1 161 ? 4.516 -25.109 -21.203 1 96.19 161 GLY B CA 1
ATOM 3774 C C . GLY B 1 161 ? 3.115 -25.328 -20.672 1 96.19 161 GLY B C 1
ATOM 3775 O O . GLY B 1 161 ? 2.279 -25.953 -21.312 1 96.19 161 GLY B O 1
ATOM 3776 N N . TRP B 1 162 ? 2.891 -24.781 -19.547 1 92.94 162 TRP B N 1
ATOM 3777 C CA . TRP B 1 162 ? 1.609 -25 -18.875 1 92.94 162 TRP B CA 1
ATOM 3778 C C . TRP B 1 162 ? 0.455 -24.531 -19.75 1 92.94 162 TRP B C 1
ATOM 3780 O O . TRP B 1 162 ? -0.483 -25.281 -20.016 1 92.94 162 TRP B O 1
ATOM 3790 N N . MET B 1 163 ? 0.461 -23.297 -20.266 1 94.38 163 MET B N 1
ATOM 3791 C CA . MET B 1 163 ? -0.662 -22.719 -21 1 94.38 163 MET B CA 1
ATOM 3792 C C . MET B 1 163 ? -0.883 -23.453 -22.312 1 94.38 163 MET B C 1
ATOM 3794 O O . MET B 1 163 ? -2.025 -23.688 -22.719 1 94.38 163 MET B O 1
ATOM 3798 N N . SER B 1 164 ? 0.195 -23.812 -22.938 1 93.75 164 SER B N 1
ATOM 3799 C CA . SER B 1 164 ? 0.068 -24.547 -24.203 1 93.75 164 SER B CA 1
ATOM 3800 C C . SER B 1 164 ? -0.581 -25.922 -23.984 1 93.75 164 SER B C 1
ATOM 3802 O O . SER B 1 164 ? -1.469 -26.312 -24.734 1 93.75 164 SER B O 1
ATOM 3804 N N . ALA B 1 165 ? -0.123 -26.625 -22.984 1 94.12 165 ALA B N 1
ATOM 3805 C CA . ALA B 1 165 ? -0.705 -27.922 -22.672 1 94.12 165 ALA B CA 1
ATOM 3806 C C . ALA B 1 165 ? -2.176 -27.781 -22.281 1 94.12 165 ALA B C 1
ATOM 3808 O O . ALA B 1 165 ? -3.008 -28.609 -22.688 1 94.12 165 ALA B O 1
ATOM 3809 N N . TYR B 1 166 ? -2.479 -26.766 -21.547 1 93.19 166 TYR B N 1
ATOM 3810 C CA . TYR B 1 166 ? -3.855 -26.531 -21.125 1 93.19 166 TYR B CA 1
ATOM 3811 C C . TYR B 1 166 ? -4.758 -26.266 -22.328 1 93.19 166 TYR B C 1
ATOM 3813 O O . TYR B 1 166 ? -5.844 -26.844 -22.438 1 93.19 166 TYR B O 1
ATOM 3821 N N . VAL B 1 167 ? -4.34 -25.391 -23.219 1 93.88 167 VAL B N 1
ATOM 3822 C CA . VAL B 1 167 ? -5.125 -25.031 -24.406 1 93.88 167 VAL B CA 1
ATOM 3823 C C . VAL B 1 167 ? -5.34 -26.266 -25.281 1 93.88 167 VAL B C 1
ATOM 3825 O O . VAL B 1 167 ? -6.422 -26.453 -25.844 1 93.88 167 VAL B O 1
ATOM 3828 N N . ARG B 1 168 ? -4.352 -27.109 -25.359 1 92.06 168 ARG B N 1
ATOM 3829 C CA . ARG B 1 168 ? -4.5 -28.359 -26.094 1 92.06 168 ARG B CA 1
ATOM 3830 C C . ARG B 1 168 ? -5.598 -29.219 -25.469 1 92.06 168 ARG B C 1
ATOM 3832 O O . ARG B 1 168 ? -6.371 -29.859 -26.188 1 92.06 168 ARG B O 1
ATOM 3839 N N . GLY B 1 169 ? -5.57 -29.281 -24.188 1 91.94 169 GLY B N 1
ATOM 3840 C CA . GLY B 1 169 ? -6.625 -30 -23.484 1 91.94 169 GLY B CA 1
ATOM 3841 C C . GLY B 1 169 ? -8.008 -29.453 -23.766 1 91.94 169 GLY B C 1
ATOM 3842 O O . GLY B 1 169 ? -8.953 -30.203 -24.016 1 91.94 169 GLY B O 1
ATOM 3843 N N . VAL B 1 170 ? -8.156 -28.141 -23.781 1 92.5 170 VAL B N 1
ATOM 3844 C CA . VAL B 1 170 ? -9.438 -27.484 -24.031 1 92.5 170 VAL B CA 1
ATOM 3845 C C . VAL B 1 170 ? -9.914 -27.828 -25.453 1 92.5 170 VAL B C 1
ATOM 3847 O O . VAL B 1 170 ? -11.086 -28.141 -25.656 1 92.5 170 VAL B O 1
ATOM 3850 N N . GLN B 1 171 ? -8.961 -27.75 -26.406 1 92.44 171 GLN B N 1
ATOM 3851 C CA . GLN B 1 171 ? -9.305 -28.062 -27.797 1 92.44 171 GLN B CA 1
ATOM 3852 C C . GLN B 1 171 ? -9.797 -29.5 -27.938 1 92.44 171 GLN B C 1
ATOM 3854 O O . GLN B 1 171 ? -10.773 -29.766 -28.641 1 92.44 171 GLN B O 1
ATOM 3859 N N . ARG B 1 172 ? -9.148 -30.375 -27.281 1 91.81 172 ARG B N 1
ATOM 3860 C CA . ARG B 1 172 ? -9.539 -31.781 -27.328 1 91.81 172 ARG B CA 1
ATOM 3861 C C . ARG B 1 172 ? -10.938 -31.969 -26.734 1 91.81 172 ARG B C 1
ATOM 3863 O O . ARG B 1 172 ? -11.75 -32.719 -27.281 1 91.81 172 ARG B O 1
ATOM 3870 N N . ARG B 1 173 ? -11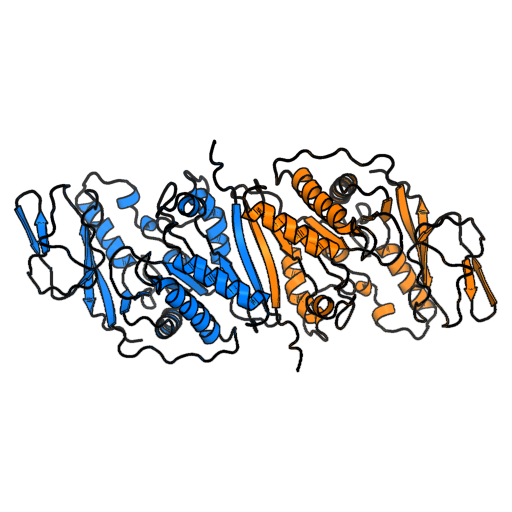.219 -31.328 -25.625 1 91.56 173 ARG B N 1
ATOM 3871 C CA . ARG B 1 173 ? -12.531 -31.406 -25 1 91.56 173 ARG B CA 1
ATOM 3872 C C . ARG B 1 173 ? -13.617 -30.891 -25.922 1 91.56 173 ARG B C 1
ATOM 3874 O O . ARG B 1 173 ? -14.703 -31.469 -26 1 91.56 173 ARG B O 1
ATOM 3881 N N . ARG B 1 174 ? -13.328 -29.828 -26.531 1 90.94 174 ARG B N 1
ATOM 3882 C CA . ARG B 1 174 ? -14.281 -29.25 -27.469 1 90.94 174 ARG B CA 1
ATOM 3883 C C . ARG B 1 174 ? -14.562 -30.203 -28.641 1 90.94 174 ARG B C 1
ATOM 3885 O O . ARG B 1 174 ? -15.711 -30.344 -29.062 1 90.94 174 ARG B O 1
ATOM 3892 N N . GLN B 1 175 ? -13.57 -30.844 -29.141 1 90.5 175 GLN B N 1
ATOM 3893 C CA . GLN B 1 175 ? -13.703 -31.75 -30.266 1 90.5 175 GLN B CA 1
ATOM 3894 C C . GLN B 1 175 ? -14.461 -33.031 -29.859 1 90.5 175 GLN B C 1
ATOM 3896 O O . GLN B 1 175 ? -15.219 -33.562 -30.672 1 90.5 175 GLN B O 1
ATOM 3901 N N . GLN B 1 176 ? -14.258 -33.469 -28.625 1 85.62 176 GLN B N 1
ATOM 3902 C CA . GLN B 1 176 ? -14.883 -34.688 -28.156 1 85.62 176 GLN B CA 1
ATOM 3903 C C . GLN B 1 176 ? -16.344 -34.469 -27.797 1 85.62 176 GLN B C 1
ATOM 3905 O O . GLN B 1 176 ? -17.125 -35.406 -27.703 1 85.62 176 GLN B O 1
ATOM 3910 N N . GLY B 1 177 ? -16.766 -33.219 -27.656 1 76.25 177 GLY B N 1
ATOM 3911 C CA . GLY B 1 177 ? -18.156 -32.906 -27.406 1 76.25 177 GLY B CA 1
ATOM 3912 C C . GLY B 1 177 ? -18.656 -33.406 -26.062 1 76.25 177 GLY B C 1
ATOM 3913 O O . GLY B 1 177 ? -19.844 -33.656 -25.891 1 76.25 177 GLY B O 1
ATOM 3914 N N . ARG B 1 178 ? -17.844 -33.781 -25.219 1 71.5 178 ARG B N 1
ATOM 3915 C CA . ARG B 1 178 ? -18.234 -34.25 -23.891 1 71.5 178 ARG B CA 1
ATOM 3916 C C . ARG B 1 178 ? -18.844 -33.125 -23.078 1 71.5 178 ARG B C 1
ATOM 3918 O O . ARG B 1 178 ? -18.531 -31.953 -23.297 1 71.5 178 ARG B O 1
ATOM 3925 N N . ALA B 1 179 ? -19.938 -33.594 -22.422 1 69.06 179 ALA B N 1
ATOM 3926 C CA . ALA B 1 179 ? -20.594 -32.656 -21.516 1 69.06 179 ALA B CA 1
ATOM 3927 C C . ALA B 1 179 ? -19.641 -32.219 -20.391 1 69.06 179 ALA B C 1
ATOM 3929 O O . ALA B 1 179 ? -19.359 -33 -19.484 1 69.06 179 ALA B O 1
ATOM 3930 N N . VAL B 1 180 ? -18.922 -31.156 -20.484 1 79 180 VAL B N 1
ATOM 3931 C CA . VAL B 1 180 ? -18.062 -30.609 -19.453 1 79 180 VAL B CA 1
ATOM 3932 C C . VAL B 1 180 ? -18.5 -29.188 -19.109 1 79 180 VAL B C 1
ATOM 3934 O O . VAL B 1 180 ? -19.266 -28.578 -19.844 1 79 180 VAL B O 1
ATOM 3937 N N . SER B 1 181 ? -18.156 -28.75 -17.938 1 83.31 181 SER B N 1
ATOM 3938 C CA . SER B 1 181 ? -18.484 -27.391 -17.5 1 83.31 181 SER B CA 1
ATOM 3939 C C . SER B 1 181 ? -17.938 -26.359 -18.484 1 83.31 181 SER B C 1
ATOM 3941 O O . SER B 1 181 ? -16.906 -26.562 -19.125 1 83.31 181 SER B O 1
ATOM 3943 N N . PRO B 1 182 ? -18.703 -25.297 -18.641 1 85.81 182 PRO B N 1
ATOM 3944 C CA . PRO B 1 182 ? -18.25 -24.234 -19.547 1 85.81 182 PRO B CA 1
ATOM 3945 C C . PRO B 1 182 ? -16.828 -23.766 -19.234 1 85.81 182 PRO B C 1
ATOM 3947 O O . PRO B 1 182 ? -16.078 -23.422 -20.141 1 85.81 182 PRO B O 1
ATOM 3950 N N . ASP B 1 183 ? -16.438 -23.766 -18.016 1 85.94 183 ASP B N 1
ATOM 3951 C CA . ASP B 1 183 ? -15.102 -23.344 -17.609 1 85.94 183 ASP B CA 1
ATOM 3952 C C . ASP B 1 183 ? -14.039 -24.219 -18.266 1 85.94 183 ASP B C 1
ATOM 3954 O O . ASP B 1 183 ? -12.977 -23.734 -18.656 1 85.94 183 ASP B O 1
ATOM 3958 N N . LEU B 1 184 ? -14.328 -25.469 -18.391 1 87.19 184 LEU B N 1
ATOM 3959 C CA . LEU B 1 184 ? -13.367 -26.422 -18.906 1 87.19 184 LEU B CA 1
ATOM 3960 C C . LEU B 1 184 ? -13.219 -26.297 -20.422 1 87.19 184 LEU B C 1
ATOM 3962 O O . LEU B 1 184 ? -12.305 -26.875 -21.016 1 87.19 184 LEU B O 1
ATOM 3966 N N . LEU B 1 185 ? -14.094 -25.516 -21 1 90.56 185 LEU B N 1
ATOM 3967 C CA . LEU B 1 185 ? -14.039 -25.281 -22.438 1 90.56 185 LEU B CA 1
ATOM 3968 C C . LEU B 1 185 ? -13.492 -23.891 -22.734 1 90.56 185 LEU B C 1
ATOM 3970 O O . LEU B 1 185 ? -13.367 -23.5 -23.906 1 90.56 185 LEU B O 1
ATOM 3974 N N . ASP B 1 186 ? -13.148 -23.156 -21.719 1 90.88 186 ASP B N 1
ATOM 3975 C CA . ASP B 1 186 ? -12.648 -21.797 -21.828 1 90.88 186 ASP B CA 1
ATOM 3976 C C . ASP B 1 186 ? -11.133 -21.75 -21.688 1 90.88 186 ASP B C 1
ATOM 3978 O O . ASP B 1 186 ? -10.594 -22.016 -20.609 1 90.88 186 ASP B O 1
ATOM 3982 N N . THR B 1 187 ? -10.461 -21.266 -22.719 1 90.75 187 THR B N 1
ATOM 3983 C CA . THR B 1 187 ? -9 -21.188 -22.688 1 90.75 187 THR B CA 1
ATOM 3984 C C . THR B 1 187 ? -8.531 -20.172 -21.656 1 90.75 187 THR B C 1
ATOM 3986 O O . THR B 1 187 ? -7.426 -20.297 -21.125 1 90.75 187 THR B O 1
ATOM 3989 N N . GLN B 1 188 ? -9.391 -19.266 -21.344 1 91.62 188 GLN B N 1
ATOM 3990 C CA . GLN B 1 188 ? -9.031 -18.234 -20.391 1 91.62 188 GLN B CA 1
ATOM 3991 C C . GLN B 1 188 ? -9.094 -18.766 -18.953 1 91.62 188 GLN B C 1
ATOM 3993 O O . GLN B 1 188 ? -8.57 -18.141 -18.031 1 91.62 188 GLN B O 1
ATOM 3998 N N . TYR B 1 189 ? -9.734 -19.844 -18.781 1 93.12 189 TYR B N 1
ATOM 3999 C CA . TYR B 1 189 ? -9.844 -20.438 -17.453 1 93.12 189 TYR B CA 1
ATOM 4000 C C . TYR B 1 189 ? -8.477 -20.844 -16.922 1 93.12 189 TYR B C 1
ATOM 4002 O O . TYR B 1 189 ? -8.258 -20.859 -15.711 1 93.12 189 TYR B O 1
ATOM 4010 N N . GLY B 1 190 ? -7.508 -21.109 -17.828 1 93.62 190 GLY B N 1
ATOM 4011 C CA . GLY B 1 190 ? -6.168 -21.516 -17.438 1 93.62 190 GLY B CA 1
ATOM 4012 C C . GLY B 1 190 ? -5.305 -20.359 -16.969 1 93.62 190 GLY B C 1
ATOM 4013 O O . GLY B 1 190 ? -4.199 -20.562 -16.469 1 93.62 190 GLY B O 1
ATOM 4014 N N . VAL B 1 191 ? -5.797 -19.141 -17.047 1 96.94 191 VAL B N 1
ATOM 4015 C CA . VAL B 1 191 ? -5.031 -17.938 -16.703 1 96.94 191 VAL B CA 1
ATOM 4016 C C . VAL B 1 191 ? -5 -17.766 -15.195 1 96.94 191 VAL B C 1
ATOM 4018 O O . VAL B 1 191 ? -6.043 -17.562 -14.57 1 96.94 191 VAL B O 1
ATOM 4021 N N . GLY B 1 192 ? -3.816 -17.906 -14.609 1 97.81 192 GLY B N 1
ATOM 4022 C CA . GLY B 1 192 ? -3.576 -17.562 -13.219 1 97.81 192 GLY B CA 1
ATOM 4023 C C . GLY B 1 192 ? -2.807 -16.266 -13.047 1 97.81 192 GLY B C 1
ATOM 4024 O O . GLY B 1 192 ? -2.818 -15.406 -13.938 1 97.81 192 GLY B O 1
ATOM 4025 N N . THR B 1 193 ? -2.162 -16.078 -11.922 1 98.56 193 THR B N 1
ATOM 4026 C CA . THR B 1 193 ? -1.488 -14.828 -11.578 1 98.56 193 THR B CA 1
ATOM 4027 C C . THR B 1 193 ? -0.348 -14.547 -12.555 1 98.56 193 THR B C 1
ATOM 4029 O O . THR B 1 193 ? -0.214 -13.43 -13.055 1 98.56 193 THR B O 1
ATOM 4032 N N . THR B 1 194 ? 0.442 -15.547 -12.883 1 98.25 194 THR B N 1
ATOM 4033 C CA . THR B 1 194 ? 1.625 -15.297 -13.703 1 98.25 194 THR B CA 1
ATOM 4034 C C . THR B 1 194 ? 1.243 -15.133 -15.172 1 98.25 194 THR B C 1
ATOM 4036 O O . THR B 1 194 ? 1.847 -14.336 -15.891 1 98.25 194 THR B O 1
ATOM 4039 N N . GLU B 1 195 ? 0.258 -15.945 -15.641 1 97.69 195 GLU B N 1
ATOM 4040 C CA . GLU B 1 195 ? -0.224 -15.773 -17 1 97.69 195 GLU B CA 1
ATOM 4041 C C . GLU B 1 195 ? -0.835 -14.383 -17.203 1 97.69 195 GLU B C 1
ATOM 4043 O O . GLU B 1 195 ? -0.601 -13.734 -18.234 1 97.69 195 GLU B O 1
ATOM 4048 N N . TYR B 1 196 ? -1.628 -14.008 -16.219 1 98.31 196 TYR B N 1
ATOM 4049 C CA . TYR B 1 196 ? -2.193 -12.664 -16.281 1 98.31 196 TYR B CA 1
ATOM 4050 C C . TYR B 1 196 ? -1.092 -11.609 -16.344 1 98.31 196 TYR B C 1
ATOM 4052 O O . TYR B 1 196 ? -1.126 -10.719 -17.188 1 98.31 196 TYR B O 1
ATOM 4060 N N . ALA B 1 197 ? -0.125 -11.695 -15.438 1 98.5 197 ALA B N 1
ATOM 4061 C CA . ALA B 1 197 ? 0.984 -10.742 -15.383 1 98.5 197 ALA B CA 1
ATOM 4062 C C . ALA B 1 197 ? 1.692 -10.648 -16.734 1 98.5 197 ALA B C 1
ATOM 4064 O O . ALA B 1 197 ? 1.938 -9.555 -17.234 1 98.5 197 ALA B O 1
ATOM 4065 N N . ARG B 1 198 ? 1.984 -11.797 -17.344 1 97.94 198 ARG B N 1
ATOM 4066 C CA . ARG B 1 198 ? 2.654 -11.812 -18.641 1 97.94 198 ARG B CA 1
ATOM 4067 C C . ARG B 1 198 ? 1.807 -11.117 -19.703 1 97.94 198 ARG B C 1
ATOM 4069 O O . ARG B 1 198 ? 2.332 -10.375 -20.531 1 97.94 198 ARG B O 1
ATOM 4076 N N . GLY B 1 199 ? 0.551 -11.398 -19.609 1 96.62 199 GLY B N 1
ATOM 4077 C CA . GLY B 1 199 ? -0.358 -10.758 -20.547 1 96.62 199 GLY B CA 1
ATOM 4078 C C . GLY B 1 199 ? -0.395 -9.25 -20.406 1 96.62 199 GLY B C 1
ATOM 4079 O O . GLY B 1 199 ? -0.813 -8.547 -21.328 1 96.62 199 GLY B O 1
ATOM 4080 N N . ARG B 1 200 ? 0.044 -8.742 -19.328 1 97.25 200 ARG B N 1
ATOM 4081 C CA . ARG B 1 200 ? 0.013 -7.309 -19.062 1 97.25 200 ARG B CA 1
ATOM 4082 C C . ARG B 1 200 ? 1.399 -6.695 -19.219 1 97.25 200 ARG B C 1
ATOM 4084 O O . ARG B 1 200 ? 1.614 -5.535 -18.859 1 97.25 200 ARG B O 1
ATOM 4091 N N . GLY B 1 201 ? 2.344 -7.445 -19.641 1 97 201 GLY B N 1
ATOM 4092 C CA . GLY B 1 201 ? 3.666 -6.922 -19.953 1 97 201 GLY B CA 1
ATOM 4093 C C . GLY B 1 201 ? 4.645 -7.07 -18.797 1 97 201 GLY B C 1
ATOM 4094 O O . GLY B 1 201 ? 5.711 -6.457 -18.797 1 97 201 GLY B O 1
ATOM 4095 N N . LEU B 1 202 ? 4.301 -7.758 -17.766 1 98.31 202 LEU B N 1
ATOM 4096 C CA . LEU B 1 202 ? 5.195 -8.133 -16.672 1 98.31 202 LEU B CA 1
ATOM 4097 C C . LEU B 1 202 ? 5.82 -9.5 -16.922 1 98.31 202 LEU B C 1
ATOM 4099 O O . LEU B 1 202 ? 5.391 -10.227 -17.812 1 98.31 202 LEU B O 1
ATOM 4103 N N . TYR B 1 203 ? 6.844 -9.828 -16.203 1 98.56 203 TYR B N 1
ATOM 4104 C CA . TYR B 1 203 ? 7.215 -11.227 -16.031 1 98.56 203 TYR B CA 1
ATOM 4105 C C . TYR B 1 203 ? 7.039 -11.664 -14.578 1 98.56 203 TYR B C 1
ATOM 4107 O O . TYR B 1 203 ? 7.008 -10.828 -13.672 1 98.56 203 TYR B O 1
ATOM 4115 N N . GLY B 1 204 ? 6.785 -12.844 -14.383 1 97.38 204 GLY B N 1
ATOM 4116 C CA . GLY B 1 204 ? 6.512 -13.383 -13.062 1 97.38 204 GLY B CA 1
ATOM 4117 C C . GLY B 1 204 ? 6.707 -14.883 -12.977 1 97.38 204 GLY B C 1
ATOM 4118 O O . GLY B 1 204 ? 6.645 -15.586 -13.992 1 97.38 204 GLY B O 1
ATOM 4119 N N . VAL B 1 205 ? 6.957 -15.359 -11.82 1 98.31 205 VAL B N 1
ATOM 4120 C CA . VAL B 1 205 ? 7.25 -16.766 -11.602 1 98.31 205 VAL B CA 1
ATOM 4121 C C . VAL B 1 205 ? 6.41 -17.297 -10.438 1 98.31 205 VAL B C 1
ATOM 4123 O O . VAL B 1 205 ? 6.285 -16.641 -9.406 1 98.31 205 VAL B O 1
ATOM 4126 N N . THR B 1 206 ? 5.77 -18.391 -10.68 1 98.38 206 THR B N 1
ATOM 4127 C CA . THR B 1 206 ? 5.203 -19.172 -9.586 1 98.38 206 THR B CA 1
ATOM 4128 C C . THR B 1 206 ? 6.234 -20.141 -9.023 1 98.38 206 THR B C 1
ATOM 4130 O O . THR B 1 206 ? 6.797 -20.953 -9.758 1 98.38 206 THR B O 1
ATOM 4133 N N . LEU B 1 207 ? 6.5 -20.016 -7.809 1 98.06 207 LEU B N 1
ATOM 4134 C CA . LEU B 1 207 ? 7.402 -20.953 -7.137 1 98.06 207 LEU B CA 1
ATOM 4135 C C . LEU B 1 207 ? 6.625 -21.891 -6.215 1 98.06 207 LEU B C 1
ATOM 4137 O O . LEU B 1 207 ? 5.871 -21.422 -5.352 1 98.06 207 LEU B O 1
ATOM 4141 N N . GLU B 1 208 ? 6.777 -23.141 -6.457 1 96.69 208 GLU B N 1
ATOM 4142 C CA . GLU B 1 208 ? 6.297 -24.188 -5.555 1 96.69 208 GLU B CA 1
ATOM 4143 C C . GLU B 1 208 ? 7.359 -24.562 -4.527 1 96.69 208 GLU B C 1
ATOM 4145 O O . GLU B 1 208 ? 8.305 -25.281 -4.844 1 96.69 208 GLU B O 1
ATOM 4150 N N . CYS B 1 209 ? 7.16 -24.156 -3.34 1 95.62 209 CYS B N 1
ATOM 4151 C CA . CYS B 1 209 ? 8.234 -24.078 -2.361 1 95.62 209 CYS B CA 1
ATOM 4152 C C . CYS B 1 209 ? 8.406 -25.406 -1.631 1 95.62 209 CYS B C 1
ATOM 4154 O O . CYS B 1 209 ? 9.312 -25.562 -0.816 1 95.62 209 CYS B O 1
ATOM 4156 N N . GLY B 1 210 ? 7.551 -26.312 -1.912 1 88.69 210 GLY B N 1
ATOM 4157 C CA . GLY B 1 210 ? 7.527 -27.594 -1.218 1 88.69 210 GLY B CA 1
ATOM 4158 C C . GLY B 1 210 ? 6.133 -28.031 -0.813 1 88.69 210 GLY B C 1
ATOM 4159 O O . GLY B 1 210 ? 5.141 -27.516 -1.335 1 88.69 210 GLY B O 1
ATOM 4160 N N . GLN B 1 211 ? 6.18 -29.078 0.076 1 81.38 211 GLN B N 1
ATOM 4161 C CA . GLN B 1 211 ? 4.891 -29.562 0.555 1 81.38 211 GLN B CA 1
ATOM 4162 C C . GLN B 1 211 ? 4.25 -28.562 1.512 1 81.38 211 GLN B C 1
ATOM 4164 O O . GLN B 1 211 ? 4.949 -27.844 2.23 1 81.38 211 GLN B O 1
ATOM 4169 N N . HIS B 1 212 ? 2.965 -28.578 1.561 1 79.44 212 HIS B N 1
ATOM 4170 C CA . HIS B 1 212 ? 2.189 -27.609 2.311 1 79.44 212 HIS B CA 1
ATOM 4171 C C . HIS B 1 212 ? 2.676 -27.5 3.754 1 79.44 212 HIS B C 1
ATOM 4173 O O . HIS B 1 212 ? 2.883 -26.406 4.266 1 79.44 212 HIS B O 1
ATOM 4179 N N . ASP B 1 213 ? 2.949 -28.609 4.316 1 78.19 213 ASP B N 1
ATOM 4180 C CA . ASP B 1 213 ? 3.266 -28.625 5.742 1 78.19 213 ASP B CA 1
ATOM 4181 C C . ASP B 1 213 ? 4.754 -28.875 5.973 1 78.19 213 ASP B C 1
ATOM 4183 O O . ASP B 1 213 ? 5.176 -29.125 7.102 1 78.19 213 ASP B O 1
ATOM 4187 N N . ASP B 1 214 ? 5.484 -28.922 4.855 1 83.75 214 ASP B N 1
ATOM 4188 C CA . ASP B 1 214 ? 6.93 -29.031 5.004 1 83.75 214 ASP B CA 1
ATOM 4189 C C . ASP B 1 214 ? 7.508 -27.812 5.719 1 83.75 214 ASP B C 1
ATOM 4191 O O . ASP B 1 214 ? 7.375 -26.688 5.238 1 83.75 214 ASP B O 1
ATOM 4195 N N . PRO B 1 215 ? 8.109 -28.016 6.84 1 86.25 215 PRO B N 1
ATOM 4196 C CA . PRO B 1 215 ? 8.641 -26.891 7.609 1 86.25 215 PRO B CA 1
ATOM 4197 C C . PRO B 1 215 ? 9.703 -26.094 6.848 1 86.25 215 PRO B C 1
ATOM 4199 O O . PRO B 1 215 ? 10.031 -24.969 7.223 1 86.25 215 PRO B O 1
ATOM 4202 N N . GLN B 1 216 ? 10.219 -26.672 5.777 1 91.75 216 GLN B N 1
ATOM 4203 C CA . GLN B 1 216 ? 11.258 -26 5.016 1 91.75 216 GLN B CA 1
ATOM 4204 C C . GLN B 1 216 ? 10.648 -25.078 3.957 1 91.75 216 GLN B C 1
ATOM 4206 O O . GLN B 1 216 ? 11.344 -24.234 3.389 1 91.75 216 GLN B O 1
ATOM 4211 N N . ALA B 1 217 ? 9.391 -25.25 3.641 1 94.25 217 ALA B N 1
ATOM 4212 C CA . ALA B 1 217 ? 8.75 -24.5 2.555 1 94.25 217 ALA B CA 1
ATOM 4213 C C . ALA B 1 217 ? 8.805 -23 2.805 1 94.25 217 ALA B C 1
ATOM 4215 O O . ALA B 1 217 ? 9.148 -22.234 1.907 1 94.25 217 ALA B O 1
ATOM 4216 N N . PRO B 1 218 ? 8.539 -22.578 4.082 1 97 218 PRO B N 1
ATOM 4217 C CA . PRO B 1 218 ? 8.656 -21.141 4.336 1 97 218 PRO B CA 1
ATOM 4218 C C . PRO B 1 218 ? 10.078 -20.609 4.137 1 97 218 PRO B C 1
ATOM 4220 O O . PRO B 1 218 ? 10.258 -19.469 3.715 1 97 218 PRO B O 1
ATOM 4223 N N . GLU B 1 219 ? 11.047 -21.438 4.465 1 97.12 219 GLU B N 1
ATOM 4224 C CA . GLU B 1 219 ? 12.43 -21.016 4.262 1 97.12 219 GLU B CA 1
ATOM 4225 C C . GLU B 1 219 ? 12.75 -20.875 2.775 1 97.12 219 GLU B C 1
ATOM 4227 O O . GLU B 1 219 ? 13.422 -19.922 2.369 1 97.12 219 GLU B O 1
ATOM 4232 N N . VAL B 1 220 ? 12.273 -21.812 1.949 1 96.62 220 VAL B N 1
ATOM 4233 C CA . VAL B 1 220 ? 12.438 -21.734 0.501 1 96.62 220 VAL B CA 1
ATOM 4234 C C . VAL B 1 220 ? 11.805 -20.453 -0.03 1 96.62 220 VAL B C 1
ATOM 4236 O O . VAL B 1 220 ? 12.43 -19.734 -0.807 1 96.62 220 VAL B O 1
ATOM 4239 N N . ALA B 1 221 ? 10.617 -20.188 0.397 1 98.25 221 ALA B N 1
ATOM 4240 C CA . ALA B 1 221 ? 9.906 -18.969 -0.003 1 98.25 221 ALA B CA 1
ATOM 4241 C C . ALA B 1 221 ? 10.68 -17.719 0.4 1 98.25 221 ALA B C 1
ATOM 4243 O O . ALA B 1 221 ? 10.844 -16.797 -0.403 1 98.25 221 ALA B O 1
ATOM 4244 N N . TYR B 1 222 ? 11.156 -17.719 1.654 1 98.38 222 TYR B N 1
ATOM 4245 C CA . TYR B 1 222 ? 11.898 -16.578 2.188 1 98.38 222 TYR B CA 1
ATOM 4246 C C . TYR B 1 222 ? 13.156 -16.312 1.369 1 98.38 222 TYR B C 1
ATOM 4248 O O . TYR B 1 222 ? 13.422 -15.18 0.97 1 98.38 222 TYR B O 1
ATOM 4256 N N . GLN B 1 223 ? 13.898 -17.328 1.079 1 97.38 223 GLN B N 1
ATOM 4257 C CA . GLN B 1 223 ? 15.117 -17.188 0.293 1 97.38 223 GLN B CA 1
ATOM 4258 C C . GLN B 1 223 ? 14.812 -16.734 -1.128 1 97.38 223 GLN B C 1
ATOM 4260 O O . GLN B 1 223 ? 15.578 -15.969 -1.718 1 97.38 223 GLN B O 1
ATOM 4265 N N . ALA B 1 224 ? 13.734 -17.203 -1.649 1 98.19 224 ALA B N 1
ATOM 4266 C CA . ALA B 1 224 ? 13.336 -16.797 -2.99 1 98.19 224 ALA B CA 1
ATOM 4267 C C . ALA B 1 224 ? 13.062 -15.289 -3.043 1 98.19 224 ALA B C 1
ATOM 4269 O O . ALA B 1 224 ? 13.461 -14.617 -3.994 1 98.19 224 ALA B O 1
ATOM 4270 N N . ILE B 1 225 ? 12.359 -14.766 -2.029 1 98.81 225 ILE B N 1
ATOM 4271 C CA . ILE B 1 225 ? 12.109 -13.328 -1.979 1 98.81 225 ILE B CA 1
ATOM 4272 C C . ILE B 1 225 ? 13.438 -12.57 -1.923 1 98.81 225 ILE B C 1
ATOM 4274 O O . ILE B 1 225 ? 13.664 -11.641 -2.701 1 98.81 225 ILE B O 1
ATOM 4278 N N . ARG B 1 226 ? 14.328 -12.984 -1.075 1 98.56 226 ARG B N 1
ATOM 4279 C CA . ARG B 1 226 ? 15.602 -12.305 -0.884 1 98.56 226 ARG B CA 1
ATOM 4280 C C . ARG B 1 226 ? 16.422 -12.312 -2.168 1 98.56 226 ARG B C 1
ATOM 4282 O O . ARG B 1 226 ? 17.031 -11.305 -2.525 1 98.56 226 ARG B O 1
ATOM 4289 N N . GLN B 1 227 ? 16.438 -13.445 -2.803 1 98.44 227 GLN B N 1
ATOM 4290 C CA . GLN B 1 227 ? 17.219 -13.555 -4.031 1 98.44 227 GLN B CA 1
ATOM 4291 C C . GLN B 1 227 ? 16.609 -12.719 -5.148 1 98.44 227 GLN B C 1
ATOM 4293 O O . GLN B 1 227 ? 17.328 -12.148 -5.969 1 98.44 227 GLN B O 1
ATOM 4298 N N . THR B 1 228 ? 15.273 -12.703 -5.211 1 98.81 228 THR B N 1
ATOM 4299 C CA . THR B 1 228 ? 14.625 -11.844 -6.195 1 98.81 228 THR B CA 1
ATOM 4300 C C . THR B 1 228 ? 14.969 -10.375 -5.953 1 98.81 228 THR B C 1
ATOM 4302 O O . THR B 1 228 ? 15.273 -9.641 -6.895 1 98.81 228 THR B O 1
ATOM 4305 N N . LEU B 1 229 ? 14.945 -9.945 -4.703 1 98.88 229 LEU B N 1
ATOM 4306 C CA . LEU B 1 229 ? 15.328 -8.586 -4.344 1 98.88 229 LEU B CA 1
ATOM 4307 C C . LEU B 1 229 ? 16.781 -8.312 -4.73 1 98.88 229 LEU B C 1
ATOM 4309 O O . LEU B 1 229 ? 17.094 -7.266 -5.305 1 98.88 229 LEU B O 1
ATOM 4313 N N . ALA B 1 230 ? 17.656 -9.234 -4.41 1 98.62 230 ALA B N 1
ATOM 4314 C CA . ALA B 1 230 ? 19.078 -9.086 -4.73 1 98.62 230 ALA B CA 1
ATOM 4315 C C . ALA B 1 230 ? 19.297 -9.023 -6.238 1 98.62 230 ALA B C 1
ATOM 4317 O O . ALA B 1 230 ? 20.062 -8.195 -6.723 1 98.62 230 ALA B O 1
ATOM 4318 N N . LEU B 1 231 ? 18.656 -9.906 -6.938 1 98.44 231 LEU B N 1
ATOM 4319 C CA . LEU B 1 231 ? 18.766 -9.969 -8.391 1 98.44 231 LEU B CA 1
ATOM 4320 C C . LEU B 1 231 ? 18.469 -8.617 -9.023 1 98.44 231 LEU B C 1
ATOM 4322 O O . LEU B 1 231 ? 19.109 -8.227 -10 1 98.44 231 LEU B O 1
ATOM 4326 N N . HIS B 1 232 ? 17.547 -7.91 -8.453 1 98.56 232 HIS B N 1
ATOM 4327 C CA . HIS B 1 232 ? 17.078 -6.656 -9.039 1 98.56 232 HIS B CA 1
ATOM 4328 C C . HIS B 1 232 ? 17.75 -5.461 -8.367 1 98.56 232 HIS B C 1
ATOM 4330 O O . HIS B 1 232 ? 17.359 -4.312 -8.594 1 98.56 232 HIS B O 1
ATOM 4336 N N . GLY B 1 233 ? 18.688 -5.719 -7.492 1 98.25 233 GLY B N 1
ATOM 4337 C CA . GLY B 1 233 ? 19.453 -4.664 -6.84 1 98.25 233 GLY B CA 1
ATOM 4338 C C . GLY B 1 233 ? 18.625 -3.865 -5.848 1 98.25 233 GLY B C 1
ATOM 4339 O O . GLY B 1 233 ? 18.906 -2.691 -5.598 1 98.25 233 GLY B O 1
ATOM 4340 N N . MET B 1 234 ? 17.609 -4.43 -5.324 1 98.75 234 MET B N 1
ATOM 4341 C CA . MET B 1 234 ? 16.703 -3.707 -4.438 1 98.75 234 MET B CA 1
ATOM 4342 C C . MET B 1 234 ? 17.188 -3.766 -2.994 1 98.75 234 MET B C 1
ATOM 4344 O O . MET B 1 234 ? 16.75 -2.98 -2.154 1 98.75 234 MET B O 1
ATOM 4348 N N . ILE B 1 235 ? 18.016 -4.715 -2.662 1 98.31 235 ILE B N 1
ATOM 4349 C CA . ILE B 1 235 ? 18.688 -4.793 -1.367 1 98.31 235 ILE B CA 1
ATOM 4350 C C . ILE B 1 235 ? 20.188 -5.012 -1.569 1 98.31 235 ILE B C 1
ATOM 4352 O O . ILE B 1 235 ? 20.625 -5.41 -2.652 1 98.31 235 ILE B O 1
ATOM 4356 N N . GLU B 1 236 ? 20.938 -4.703 -0.493 1 95.69 236 GLU B N 1
ATOM 4357 C CA . GLU B 1 236 ? 22.359 -4.992 -0.5 1 95.69 236 GLU B CA 1
ATOM 4358 C C . GLU B 1 236 ? 22.641 -6.391 0.035 1 95.69 236 GLU B C 1
ATOM 4360 O O . GLU B 1 236 ? 23 -6.555 1.203 1 95.69 236 GLU B O 1
ATOM 4365 N N . ALA B 1 237 ? 22.5 -7.344 -0.741 1 95.12 237 ALA B N 1
ATOM 4366 C CA . ALA B 1 237 ? 22.734 -8.75 -0.427 1 95.12 237 ALA B CA 1
ATOM 4367 C C . ALA B 1 237 ? 23.375 -9.469 -1.607 1 95.12 237 ALA B C 1
ATOM 4369 O O . ALA B 1 237 ? 23.141 -9.117 -2.764 1 95.12 237 ALA B O 1
ATOM 4370 N N . PRO B 1 238 ? 24.172 -10.414 -1.28 1 95.31 238 PRO B N 1
ATOM 4371 C CA . PRO B 1 238 ? 24.781 -11.164 -2.379 1 95.31 238 PRO B CA 1
ATOM 4372 C C . PRO B 1 238 ? 23.766 -11.977 -3.176 1 95.31 238 PRO B C 1
ATOM 4374 O O . PRO B 1 238 ? 22.812 -12.516 -2.602 1 95.31 238 PRO B O 1
ATOM 4377 N N . LEU B 1 239 ? 23.938 -11.969 -4.434 1 96.62 239 LEU B N 1
ATOM 4378 C CA . LEU B 1 239 ? 23.172 -12.859 -5.309 1 96.62 239 LEU B CA 1
ATOM 4379 C C . LEU B 1 239 ? 23.859 -14.219 -5.43 1 96.62 239 LEU B C 1
ATOM 4381 O O . LEU B 1 239 ? 25 -14.312 -5.895 1 96.62 239 LEU B O 1
ATOM 4385 N N . ALA B 1 240 ? 23.203 -15.195 -4.977 1 94.31 240 ALA B N 1
ATOM 4386 C CA . ALA B 1 240 ? 23.766 -16.547 -5.105 1 94.31 240 ALA B CA 1
ATOM 4387 C C . ALA B 1 240 ? 23.859 -16.953 -6.57 1 94.31 240 ALA B C 1
ATOM 4389 O O . ALA B 1 240 ? 23.031 -16.547 -7.391 1 94.31 240 ALA B O 1
ATOM 4390 N N . PRO B 1 241 ? 24.891 -17.766 -6.875 1 93.75 241 PRO B N 1
ATOM 4391 C CA . PRO B 1 241 ? 24.906 -18.281 -8.242 1 93.75 241 PRO B CA 1
ATOM 4392 C C . PRO B 1 241 ? 23.703 -19.141 -8.57 1 93.75 241 PRO B C 1
ATOM 4394 O O . PRO B 1 241 ? 23.031 -19.672 -7.664 1 93.75 241 PRO B O 1
ATOM 4397 N N . PRO B 1 242 ? 23.422 -19.172 -9.836 1 92.12 242 PRO B N 1
ATOM 4398 C CA . PRO B 1 242 ? 22.328 -20.062 -10.219 1 92.12 242 PRO B CA 1
ATOM 4399 C C . PRO B 1 242 ? 22.531 -21.5 -9.734 1 92.12 242 PRO B C 1
ATOM 4401 O O . PRO B 1 242 ? 23.672 -21.938 -9.562 1 92.12 242 PRO B O 1
ATOM 4404 N N . ALA B 1 243 ? 21.5 -22.109 -9.461 1 86.44 243 ALA B N 1
ATOM 4405 C CA . ALA B 1 243 ? 21.562 -23.516 -9.078 1 86.44 243 ALA B CA 1
ATOM 4406 C C . ALA B 1 243 ? 22.188 -24.359 -10.188 1 86.44 243 ALA B C 1
ATOM 4408 O O . ALA B 1 243 ? 21.938 -24.109 -11.375 1 86.44 243 ALA B O 1
ATOM 4409 N N . ASP B 1 244 ? 22.969 -25.312 -9.781 1 84.31 244 ASP B N 1
ATOM 4410 C CA . ASP B 1 244 ? 23.594 -26.219 -10.734 1 84.31 244 ASP B CA 1
ATOM 4411 C C . ASP B 1 244 ? 22.625 -27.281 -11.211 1 84.31 244 ASP B C 1
ATOM 4413 O O . ASP B 1 244 ? 21.891 -27.859 -10.414 1 84.31 244 ASP B O 1
ATOM 4417 N N . GLY B 1 245 ? 22.641 -27.5 -1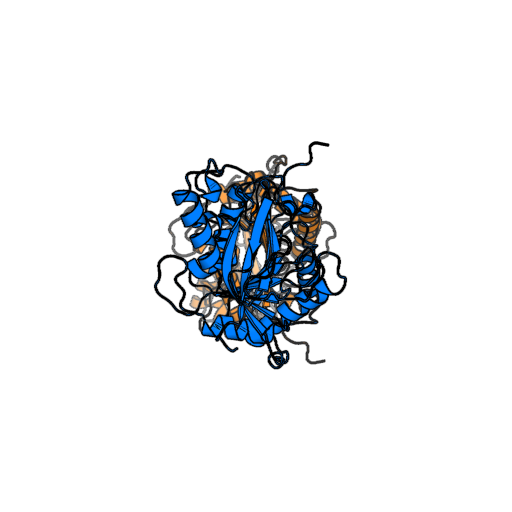2.516 1 87.81 245 GLY B N 1
ATOM 4418 C CA . GLY B 1 245 ? 21.922 -28.656 -13.055 1 87.81 245 GLY B CA 1
ATOM 4419 C C . GLY B 1 245 ? 20.422 -28.516 -12.953 1 87.81 245 GLY B C 1
ATOM 4420 O O . GLY B 1 245 ? 19.734 -29.422 -12.5 1 87.81 245 GLY B O 1
ATOM 4421 N N . ILE B 1 246 ? 19.875 -27.297 -13.25 1 93.88 246 ILE B N 1
ATOM 4422 C CA . ILE B 1 246 ? 18.422 -27.125 -13.242 1 93.88 246 ILE B CA 1
ATOM 4423 C C . ILE B 1 246 ? 17.797 -27.969 -14.344 1 93.88 246 ILE B C 1
ATOM 4425 O O . ILE B 1 246 ? 18.188 -27.891 -15.508 1 93.88 246 ILE B O 1
ATOM 4429 N N . GLU B 1 247 ? 16.969 -28.859 -13.969 1 95.06 247 GLU B N 1
ATOM 4430 C CA . GLU B 1 247 ? 16.188 -29.656 -14.906 1 95.06 247 GLU B CA 1
ATOM 4431 C C . GLU B 1 247 ? 14.922 -28.922 -15.344 1 95.06 247 GLU B C 1
ATOM 4433 O O . GLU B 1 247 ? 14.133 -28.484 -14.508 1 95.06 247 GLU B O 1
ATOM 4438 N N . ILE B 1 248 ? 14.789 -28.75 -16.625 1 97.31 248 ILE B N 1
ATOM 4439 C CA . ILE B 1 248 ? 13.594 -28.094 -17.141 1 97.31 248 ILE B CA 1
ATOM 4440 C C . ILE B 1 248 ? 12.703 -29.125 -17.844 1 97.31 248 ILE B C 1
ATOM 4442 O O . ILE B 1 248 ? 13.148 -29.828 -18.75 1 97.31 248 ILE B O 1
ATOM 4446 N N . ILE B 1 249 ? 11.547 -29.234 -17.375 1 97.75 249 ILE B N 1
ATOM 4447 C CA . ILE B 1 249 ? 10.531 -30.141 -17.922 1 97.75 249 ILE B CA 1
ATOM 4448 C C . ILE B 1 249 ? 9.469 -29.328 -18.656 1 97.75 249 ILE B C 1
ATOM 4450 O O . ILE B 1 249 ? 8.953 -28.344 -18.125 1 97.75 249 ILE B O 1
ATOM 4454 N N . ARG B 1 250 ? 9.172 -29.672 -19.844 1 98.12 250 ARG B N 1
ATOM 4455 C CA . ARG B 1 250 ? 8.148 -29.016 -20.641 1 98.12 250 ARG B CA 1
ATOM 4456 C C . ARG B 1 250 ? 6.875 -29.859 -20.703 1 98.12 250 ARG B C 1
ATOM 4458 O O . ARG B 1 250 ? 6.906 -31 -21.156 1 98.12 250 ARG B O 1
ATOM 4465 N N . LEU B 1 251 ? 5.797 -29.328 -20.266 1 97.88 251 LEU B N 1
ATOM 4466 C CA . LEU B 1 251 ? 4.512 -29.984 -20.438 1 97.88 251 LEU B CA 1
ATOM 4467 C C . LEU B 1 251 ? 4.102 -29.984 -21.906 1 97.88 251 LEU B C 1
ATOM 4469 O O . LEU B 1 251 ? 4.121 -28.938 -22.562 1 97.88 251 LEU B O 1
ATOM 4473 N N . VAL B 1 252 ? 3.697 -31.094 -22.391 1 96.56 252 VAL B N 1
ATOM 4474 C CA . VAL B 1 252 ? 3.395 -31.141 -23.812 1 96.56 252 VAL B CA 1
ATOM 4475 C C . VAL B 1 252 ? 1.967 -31.656 -24.016 1 96.56 252 VAL B C 1
ATOM 4477 O O . VAL B 1 252 ? 1.404 -31.516 -25.109 1 96.56 252 VAL B O 1
ATOM 4480 N N . ASP B 1 253 ? 1.411 -32.219 -22.969 1 95.38 253 ASP B N 1
ATOM 4481 C CA . ASP B 1 253 ? 0.052 -32.75 -23.109 1 95.38 253 ASP B CA 1
ATOM 4482 C C . ASP B 1 253 ? -0.641 -32.844 -21.75 1 95.38 253 ASP B C 1
ATOM 4484 O O . ASP B 1 253 ? 0.003 -32.688 -20.703 1 95.38 253 ASP B O 1
ATOM 4488 N N . VAL B 1 254 ? -1.917 -32.906 -21.828 1 95.94 254 VAL B N 1
ATOM 4489 C CA . VAL B 1 254 ? -2.727 -33.125 -20.641 1 95.94 254 VAL B CA 1
ATOM 4490 C C . VAL B 1 254 ? -3.756 -34.219 -20.906 1 95.94 254 VAL B C 1
ATOM 4492 O O . VAL B 1 254 ? -4.363 -34.25 -21.984 1 95.94 254 VAL B O 1
ATOM 4495 N N . ILE B 1 255 ? -3.854 -35.219 -20.062 1 94.69 255 ILE B N 1
ATOM 4496 C CA . ILE B 1 255 ? -4.797 -36.312 -20.156 1 94.69 255 ILE B CA 1
ATOM 4497 C C . ILE B 1 255 ? -5.902 -36.156 -19.125 1 94.69 255 ILE B C 1
ATOM 4499 O O . ILE B 1 255 ? -5.629 -36.031 -17.922 1 94.69 255 ILE B O 1
ATOM 4503 N N . ASP B 1 256 ? -7.086 -36.156 -19.578 1 94.56 256 ASP B N 1
ATOM 4504 C CA . ASP B 1 256 ? -8.227 -35.938 -18.688 1 94.56 256 ASP B CA 1
ATOM 4505 C C . ASP B 1 256 ? -8.727 -37.25 -18.078 1 94.56 256 ASP B C 1
ATOM 4507 O O . ASP B 1 256 ? -8.531 -38.312 -18.656 1 94.56 256 ASP B O 1
ATOM 4511 N N . MET B 1 257 ? -9.297 -37.062 -16.938 1 94.56 257 MET B N 1
ATOM 4512 C CA . MET B 1 257 ? -10.102 -38.156 -16.406 1 94.56 257 MET B CA 1
ATOM 4513 C C . MET B 1 257 ? -11.414 -38.281 -17.188 1 94.56 257 MET B C 1
ATOM 4515 O O . MET B 1 257 ? -12.18 -37.312 -17.281 1 94.56 257 MET B O 1
ATOM 4519 N N . ASP B 1 258 ? -11.703 -39.406 -17.719 1 92.38 258 ASP B N 1
ATOM 4520 C CA . ASP B 1 258 ? -12.875 -39.594 -18.562 1 92.38 258 ASP B CA 1
ATOM 4521 C C . ASP B 1 258 ? -14.062 -40.094 -17.75 1 92.38 258 ASP B C 1
ATOM 4523 O O . ASP B 1 258 ? -15.219 -39.844 -18.094 1 92.38 258 ASP B O 1
ATOM 4527 N N . HIS B 1 259 ? -13.781 -40.875 -16.797 1 93.94 259 HIS B N 1
ATOM 4528 C CA . HIS B 1 259 ? -14.773 -41.531 -15.977 1 93.94 259 HIS B CA 1
ATOM 4529 C C . HIS B 1 259 ? -14.305 -41.656 -14.531 1 93.94 259 HIS B C 1
ATOM 4531 O O . HIS B 1 259 ? -13.109 -41.844 -14.281 1 93.94 259 HIS B O 1
ATOM 4537 N N . PRO B 1 260 ? -15.234 -41.656 -13.656 1 93.81 260 PRO B N 1
ATOM 4538 C CA . PRO B 1 260 ? -14.852 -41.719 -12.25 1 93.81 260 PRO B CA 1
ATOM 4539 C C . PRO B 1 260 ? -14.102 -43.031 -11.914 1 93.81 260 PRO B C 1
ATOM 4541 O O . PRO B 1 260 ? -13.406 -43.094 -10.898 1 93.81 260 PRO B O 1
ATOM 4544 N N . GLU B 1 261 ? -14.25 -44.031 -12.742 1 95.56 261 GLU B N 1
ATOM 4545 C CA . GLU B 1 261 ? -13.617 -45.312 -12.469 1 95.56 261 GLU B CA 1
ATOM 4546 C C . GLU B 1 261 ? -12.289 -45.469 -13.203 1 95.56 261 GLU B C 1
ATOM 4548 O O . GLU B 1 261 ? -11.656 -46.5 -13.172 1 95.56 261 GLU B O 1
ATOM 4553 N N . ASP B 1 262 ? -11.828 -44.375 -13.914 1 96.62 262 ASP B N 1
ATOM 4554 C CA . ASP B 1 262 ? -10.445 -44.375 -14.383 1 96.62 262 ASP B CA 1
ATOM 4555 C C . ASP B 1 262 ? -9.469 -44.438 -13.211 1 96.62 262 ASP B C 1
ATOM 4557 O O . ASP B 1 262 ? -9.695 -43.812 -12.172 1 96.62 262 ASP B O 1
ATOM 4561 N N . ARG B 1 263 ? -8.445 -45.219 -13.352 1 96.25 263 ARG B N 1
ATOM 4562 C CA . ARG B 1 263 ? -7.555 -45.406 -12.211 1 96.25 263 ARG B CA 1
ATOM 4563 C C . ARG B 1 263 ? -6.094 -45.438 -12.648 1 96.25 263 ARG B C 1
ATOM 4565 O O . ARG B 1 263 ? -5.77 -46.031 -13.688 1 96.25 263 ARG B O 1
ATOM 4572 N N . PHE B 1 264 ? -5.312 -44.906 -11.859 1 97.38 264 PHE B N 1
ATOM 4573 C CA . PHE B 1 264 ? -3.873 -45.031 -12.047 1 97.38 264 PHE B CA 1
ATOM 4574 C C . PHE B 1 264 ? -3.416 -46.438 -11.719 1 97.38 264 PHE B C 1
ATOM 4576 O O . PHE B 1 264 ? -4.027 -47.125 -10.891 1 97.38 264 PHE B O 1
ATOM 4583 N N . LEU B 1 265 ? -2.404 -46.875 -12.352 1 96.81 265 LEU B N 1
ATOM 4584 C CA . LEU B 1 265 ? -1.799 -48.156 -12.047 1 96.81 265 LEU B CA 1
ATOM 4585 C C . LEU B 1 265 ? -1.193 -48.156 -10.648 1 96.81 265 LEU B C 1
ATOM 4587 O O . LEU B 1 265 ? -1.187 -49.188 -9.969 1 96.81 265 LEU B O 1
ATOM 4591 N N . ARG B 1 266 ? -0.619 -47.094 -10.297 1 96 266 ARG B N 1
ATOM 4592 C CA . ARG B 1 266 ? 0.031 -46.906 -9.008 1 96 266 ARG B CA 1
ATOM 4593 C C . ARG B 1 266 ? -0.075 -45.438 -8.57 1 96 266 ARG B C 1
ATOM 4595 O O . ARG B 1 266 ? -0.632 -44.625 -9.297 1 96 266 ARG B O 1
ATOM 4602 N N . GLU B 1 267 ? 0.426 -45.25 -7.441 1 93.69 267 GLU B N 1
ATOM 4603 C CA . GLU B 1 267 ? 0.509 -43.875 -7.012 1 93.69 267 GLU B CA 1
ATOM 4604 C C . GLU B 1 267 ? 1.663 -43.125 -7.699 1 93.69 267 GLU B C 1
ATOM 4606 O O . GLU B 1 267 ? 2.832 -43.438 -7.441 1 93.69 267 GLU B O 1
ATOM 4611 N N . TRP B 1 268 ? 1.317 -42.312 -8.594 1 93.88 268 TRP B N 1
ATOM 4612 C CA . TRP B 1 268 ? 2.322 -41.5 -9.289 1 93.88 268 TRP B CA 1
ATOM 4613 C C . TRP B 1 268 ? 2.643 -40.219 -8.508 1 93.88 268 TRP B C 1
ATOM 4615 O O . TRP B 1 268 ? 1.752 -39.625 -7.918 1 93.88 268 TRP B O 1
ATOM 4625 N N . ALA B 1 269 ? 3.867 -39.906 -8.516 1 91.31 269 ALA B N 1
ATOM 4626 C CA . ALA B 1 269 ? 4.297 -38.594 -8.039 1 91.31 269 ALA B CA 1
ATOM 4627 C C . ALA B 1 269 ? 4.66 -37.656 -9.211 1 91.31 269 ALA B C 1
ATOM 4629 O O . ALA B 1 269 ? 5.039 -38.156 -10.281 1 91.31 269 ALA B O 1
ATOM 4630 N N . SER B 1 270 ? 4.5 -36.438 -9.008 1 92.81 270 SER B N 1
ATOM 4631 C CA . SER B 1 270 ? 4.953 -35.5 -10.039 1 92.81 270 SER B CA 1
ATOM 4632 C C . SER B 1 270 ? 6.43 -35.719 -10.367 1 92.81 270 SER B C 1
ATOM 4634 O O . SER B 1 270 ? 7.25 -35.875 -9.461 1 92.81 270 SER B O 1
ATOM 4636 N N . PHE B 1 271 ? 6.742 -35.844 -11.641 1 95.19 271 PHE B N 1
ATOM 4637 C CA . PHE B 1 271 ? 8.07 -35.906 -12.242 1 95.19 271 PHE B CA 1
ATOM 4638 C C . PHE B 1 271 ? 8.602 -37.344 -12.219 1 95.19 271 PHE B C 1
ATOM 4640 O O . PHE B 1 271 ? 9.797 -37.562 -12.43 1 95.19 271 PHE B O 1
ATOM 4647 N N . ASP B 1 272 ? 7.703 -38.219 -11.844 1 95.56 272 ASP B N 1
ATOM 4648 C CA . ASP B 1 272 ? 8.078 -39.625 -12.117 1 95.56 272 ASP B CA 1
ATOM 4649 C C . ASP B 1 272 ? 8.375 -39.844 -13.594 1 95.56 272 ASP B C 1
ATOM 4651 O O . ASP B 1 272 ? 7.637 -39.344 -14.461 1 95.56 272 ASP B O 1
ATOM 4655 N N . ARG B 1 273 ? 9.398 -40.531 -13.836 1 97.44 273 ARG B N 1
ATOM 4656 C CA . ARG B 1 273 ? 9.758 -40.844 -15.219 1 97.44 273 ARG B CA 1
ATOM 4657 C C . ARG B 1 273 ? 8.93 -42 -15.766 1 97.44 273 ARG B C 1
ATOM 4659 O O . ARG B 1 273 ? 8.578 -42.906 -15.023 1 97.44 273 ARG B O 1
ATOM 4666 N N . VAL B 1 274 ? 8.641 -41.906 -16.938 1 97.94 274 VAL B N 1
ATOM 4667 C CA . VAL B 1 274 ? 7.938 -42.969 -17.641 1 97.94 274 VAL B CA 1
ATOM 4668 C C . VAL B 1 274 ? 8.57 -43.219 -19 1 97.94 274 VAL B C 1
ATOM 4670 O O . VAL B 1 274 ? 9.148 -42.281 -19.594 1 97.94 274 VAL B O 1
ATOM 4673 N N . ARG B 1 275 ? 8.453 -44.438 -19.484 1 98 275 ARG B N 1
ATOM 4674 C CA . ARG B 1 275 ? 8.898 -44.812 -20.828 1 98 275 ARG B CA 1
ATOM 4675 C C . ARG B 1 275 ? 7.73 -44.875 -21.797 1 98 275 ARG B C 1
ATOM 4677 O O . ARG B 1 275 ? 6.598 -45.156 -21.391 1 98 275 ARG B O 1
ATOM 4684 N N . ALA B 1 276 ? 8.125 -44.688 -23.047 1 97.81 276 ALA B N 1
ATOM 4685 C CA . ALA B 1 276 ? 7.105 -44.812 -24.094 1 97.81 276 ALA B CA 1
ATOM 4686 C C . ALA B 1 276 ? 6.359 -46.125 -23.953 1 97.81 276 ALA B C 1
ATOM 4688 O O . ALA B 1 276 ? 6.977 -47.188 -23.875 1 97.81 276 ALA B O 1
ATOM 4689 N N . GLY B 1 277 ? 5.016 -46 -23.875 1 97.38 277 GLY B N 1
ATOM 4690 C CA . GLY B 1 277 ? 4.184 -47.188 -23.844 1 97.38 277 GLY B CA 1
ATOM 4691 C C . GLY B 1 277 ? 3.979 -47.719 -22.438 1 97.38 277 GLY B C 1
ATOM 4692 O O . GLY B 1 277 ? 3.186 -48.656 -22.234 1 97.38 277 GLY B O 1
ATOM 4693 N N . GLU B 1 278 ? 4.711 -47.156 -21.516 1 97.75 278 GLU B N 1
ATOM 4694 C CA . GLU B 1 278 ? 4.543 -47.594 -20.141 1 97.75 27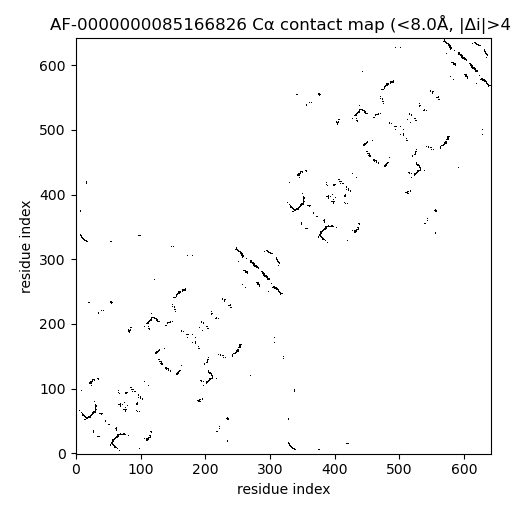8 GLU B CA 1
ATOM 4695 C C . GLU B 1 278 ? 3.115 -47.375 -19.656 1 97.75 278 GLU B C 1
ATOM 4697 O O . GLU B 1 278 ? 2.521 -46.312 -19.953 1 97.75 278 GLU B O 1
ATOM 4702 N N . LEU B 1 279 ? 2.582 -48.344 -18.953 1 98.19 279 LEU B N 1
ATOM 4703 C CA . LEU B 1 279 ? 1.218 -48.281 -18.453 1 98.19 279 LEU B CA 1
ATOM 4704 C C . LEU B 1 279 ? 1.126 -47.281 -17.297 1 98.19 279 LEU B C 1
ATOM 4706 O O . LEU B 1 279 ? 1.837 -47.406 -16.297 1 98.19 279 LEU B O 1
ATOM 4710 N N . ILE B 1 280 ? 0.292 -46.281 -17.484 1 98.12 280 ILE B N 1
ATOM 4711 C CA . ILE B 1 280 ? 0.074 -45.281 -16.469 1 98.12 280 ILE B CA 1
ATOM 4712 C C . ILE B 1 280 ? -1.169 -45.625 -15.656 1 98.12 280 ILE B C 1
ATOM 4714 O O . ILE B 1 280 ? -1.199 -45.406 -14.438 1 98.12 280 ILE B O 1
ATOM 4718 N N . GLY B 1 281 ? -2.117 -46.156 -16.312 1 97.81 281 GLY B N 1
ATOM 4719 C CA . GLY B 1 281 ? -3.377 -46.531 -15.703 1 97.81 281 GLY B CA 1
ATOM 4720 C C . GLY B 1 281 ? -4.344 -47.188 -16.688 1 97.81 281 GLY B C 1
ATOM 4721 O O . GLY B 1 281 ? -3.947 -47.594 -17.766 1 97.81 281 GLY B O 1
ATOM 4722 N N . HIS B 1 282 ? -5.641 -47.281 -16.172 1 97.94 282 HIS B N 1
ATOM 4723 C CA . HIS B 1 282 ? -6.684 -47.875 -17 1 97.94 282 HIS B CA 1
ATOM 4724 C C . HIS B 1 282 ? -7.945 -47.031 -16.984 1 97.94 282 HIS B C 1
ATOM 4726 O O . HIS B 1 282 ? -8.297 -46.438 -15.969 1 97.94 282 HIS B O 1
ATOM 4732 N N . ARG B 1 283 ? -8.508 -47.031 -18.125 1 97.62 283 ARG B N 1
ATOM 4733 C CA . ARG B 1 283 ? -9.852 -46.469 -18.203 1 97.62 283 ARG B CA 1
ATOM 4734 C C . ARG B 1 283 ? -10.875 -47.375 -17.531 1 97.62 283 ARG B C 1
ATOM 4736 O O . ARG B 1 283 ? -10.562 -48.531 -17.188 1 97.62 283 ARG B O 1
ATOM 4743 N N . HIS B 1 284 ? -12.055 -46.812 -17.344 1 96.12 284 HIS B N 1
ATOM 4744 C CA . HIS B 1 284 ? -13.117 -47.562 -16.688 1 96.12 284 HIS B CA 1
ATOM 4745 C C . HIS B 1 284 ? -13.438 -48.844 -17.453 1 96.12 284 HIS B C 1
ATOM 4747 O O . HIS B 1 284 ? -13.844 -49.844 -16.844 1 96.12 284 HIS B O 1
ATOM 4753 N N . ASP B 1 285 ? -13.312 -48.875 -18.734 1 96.81 285 ASP B N 1
ATOM 4754 C CA . ASP B 1 285 ? -13.664 -50.031 -19.547 1 96.81 285 ASP B CA 1
ATOM 4755 C C . ASP B 1 285 ? -12.484 -51 -19.703 1 96.81 285 ASP B C 1
ATOM 4757 O O . ASP B 1 285 ? -12.555 -51.969 -20.453 1 96.81 285 ASP B O 1
ATOM 4761 N N . GLY B 1 286 ? -11.422 -50.656 -19.094 1 96.12 286 GLY B N 1
ATOM 4762 C CA . GLY B 1 286 ? -10.266 -51.531 -19.094 1 96.12 286 GLY B CA 1
ATOM 4763 C C . GLY B 1 286 ? -9.195 -51.125 -20.078 1 96.12 286 GLY B C 1
ATOM 4764 O O . GLY B 1 286 ? -8.086 -51.656 -20.047 1 96.12 286 GLY B O 1
ATOM 4765 N N . ALA B 1 287 ? -9.508 -50.219 -20.891 1 97.06 287 ALA B N 1
ATOM 4766 C CA . ALA B 1 287 ? -8.516 -49.75 -21.859 1 97.06 287 ALA B CA 1
ATOM 4767 C C . ALA B 1 287 ? -7.293 -49.156 -21.172 1 97.06 287 ALA B C 1
ATOM 4769 O O . ALA B 1 287 ? -7.414 -48.469 -20.156 1 97.06 287 ALA B O 1
ATOM 4770 N N . ALA B 1 288 ? -6.164 -49.438 -21.719 1 97.69 288 ALA B N 1
ATOM 4771 C CA . ALA B 1 288 ? -4.906 -49 -21.125 1 97.69 288 ALA B CA 1
ATOM 4772 C C . ALA B 1 288 ? -4.66 -47.5 -21.453 1 97.69 288 ALA B C 1
ATOM 4774 O O . ALA B 1 288 ? -4.93 -47.062 -22.562 1 97.69 288 ALA B O 1
ATOM 4775 N N . VAL B 1 289 ? -4.227 -46.781 -20.516 1 97.75 289 VAL B N 1
ATOM 4776 C CA . VAL B 1 289 ? -3.656 -45.438 -20.719 1 97.75 289 VAL B CA 1
ATOM 4777 C C . VAL B 1 289 ? -2.137 -45.5 -20.562 1 97.75 289 VAL B C 1
ATOM 4779 O O . VAL B 1 289 ? -1.623 -45.812 -19.484 1 97.75 289 VAL B O 1
ATOM 4782 N N . THR B 1 290 ? -1.479 -45.25 -21.594 1 97.81 290 THR B N 1
ATOM 4783 C CA . THR B 1 290 ? -0.031 -45.438 -21.609 1 97.81 290 THR B CA 1
ATOM 4784 C C . THR B 1 290 ? 0.676 -44.125 -21.891 1 97.81 290 THR B C 1
ATOM 4786 O O . THR B 1 290 ? 0.065 -43.188 -22.406 1 97.81 290 THR B O 1
ATOM 4789 N N . ALA B 1 291 ? 1.916 -44.062 -21.531 1 97.5 291 ALA B N 1
ATOM 4790 C CA . ALA B 1 291 ? 2.73 -42.875 -21.828 1 97.5 291 ALA B CA 1
ATOM 4791 C C . ALA B 1 291 ? 2.943 -42.719 -23.328 1 97.5 291 ALA B C 1
ATOM 4793 O O . ALA B 1 291 ? 3.387 -43.656 -24 1 97.5 291 ALA B O 1
ATOM 4794 N N . PRO B 1 292 ? 2.635 -41.594 -23.797 1 95.25 292 PRO B N 1
ATOM 4795 C CA . PRO B 1 292 ? 2.785 -41.375 -25.25 1 95.25 292 PRO B CA 1
ATOM 4796 C C . PRO B 1 292 ? 4.246 -41.344 -25.688 1 95.25 292 PRO B C 1
ATOM 4798 O O . PRO B 1 292 ? 4.535 -41.469 -26.891 1 95.25 292 PRO B O 1
ATOM 4801 N N . GLY B 1 293 ? 5.172 -41.219 -24.875 1 96.44 293 GLY B N 1
ATOM 4802 C CA . GLY B 1 293 ? 6.613 -41.188 -25.078 1 96.44 293 GLY B CA 1
ATOM 4803 C C . GLY B 1 293 ? 7.398 -41.25 -23.781 1 96.44 293 GLY B C 1
ATOM 4804 O O . GLY B 1 293 ? 6.816 -41.406 -22.703 1 96.44 293 GLY B O 1
ATOM 4805 N N . ASP B 1 294 ? 8.742 -41.188 -24 1 98.19 294 ASP B N 1
ATOM 4806 C CA . ASP B 1 294 ? 9.578 -41.031 -22.812 1 98.19 294 ASP B CA 1
ATOM 4807 C C . ASP B 1 294 ? 9.383 -39.656 -22.188 1 98.19 294 ASP B C 1
ATOM 4809 O O . ASP B 1 294 ? 9.312 -38.656 -22.906 1 98.19 294 ASP B O 1
ATOM 4813 N N . GLY B 1 295 ? 9.211 -39.594 -20.922 1 98.31 295 GLY B N 1
ATOM 4814 C CA . GLY B 1 295 ? 9.008 -38.312 -20.281 1 98.31 295 GLY B CA 1
ATOM 4815 C C . GLY B 1 295 ? 8.672 -38.406 -18.812 1 98.31 295 GLY B C 1
ATOM 4816 O O . GLY B 1 295 ? 9.312 -39.156 -18.062 1 98.31 295 GLY B O 1
ATOM 4817 N N . TYR B 1 296 ? 7.742 -37.562 -18.406 1 97.88 296 TYR B N 1
ATOM 4818 C CA . TYR B 1 296 ? 7.375 -37.438 -16.984 1 97.88 296 TYR B CA 1
ATOM 4819 C C . TYR B 1 296 ? 5.863 -37.375 -16.828 1 97.88 296 TYR B C 1
ATOM 4821 O O . TYR B 1 296 ? 5.164 -36.781 -17.656 1 97.88 296 TYR B O 1
ATOM 4829 N N . ILE B 1 297 ? 5.391 -38 -15.734 1 96.44 297 ILE B N 1
ATOM 4830 C CA . ILE B 1 297 ? 4.059 -37.656 -15.242 1 96.44 297 ILE B CA 1
ATOM 4831 C C . ILE B 1 297 ? 4.129 -36.406 -14.367 1 96.44 297 ILE B C 1
ATOM 4833 O O . ILE B 1 297 ? 4.992 -36.281 -13.5 1 96.44 297 ILE B O 1
ATOM 4837 N N . VAL B 1 298 ? 3.312 -35.5 -14.695 1 95.25 298 VAL B N 1
ATOM 4838 C CA . VAL B 1 298 ? 3.322 -34.25 -13.93 1 95.25 298 VAL B CA 1
ATOM 4839 C C . VAL B 1 298 ? 1.923 -33.969 -13.398 1 95.25 298 VAL B C 1
ATOM 4841 O O . VAL B 1 298 ? 0.941 -34.031 -14.141 1 95.25 298 VAL B O 1
ATOM 4844 N N . PHE B 1 299 ? 1.786 -33.719 -12.102 1 92.88 299 PHE B N 1
ATOM 4845 C CA . PHE B 1 299 ? 0.586 -33.312 -11.375 1 92.88 299 PHE B CA 1
ATOM 4846 C C . PHE B 1 299 ? -0.499 -34.375 -11.492 1 92.88 299 PHE B C 1
ATOM 4848 O O . PHE B 1 299 ? -1.638 -34.062 -11.852 1 92.88 299 PHE B O 1
ATOM 4855 N N . PRO B 1 300 ? -0.159 -35.562 -11.211 1 94.31 300 PRO B N 1
ATOM 4856 C CA . PRO B 1 300 ? -1.215 -36.562 -11.195 1 94.31 300 PRO B CA 1
ATOM 4857 C C . PRO B 1 300 ? -2.289 -36.281 -10.148 1 94.31 300 PRO B C 1
ATOM 4859 O O . PRO B 1 300 ? -1.972 -35.875 -9.023 1 94.31 300 PRO B O 1
ATOM 4862 N N . ASN B 1 301 ? -3.527 -36.406 -10.516 1 92.44 301 ASN B N 1
ATOM 4863 C CA . ASN B 1 301 ? -4.66 -36.188 -9.625 1 92.44 301 ASN B CA 1
ATOM 4864 C C . ASN B 1 301 ? -5.594 -37.375 -9.578 1 92.44 301 ASN B C 1
ATOM 4866 O O . ASN B 1 301 ? -6.562 -37.469 -10.336 1 92.44 301 ASN B O 1
ATOM 4870 N N . PRO B 1 302 ? -5.367 -38.219 -8.625 1 91.56 302 PRO B N 1
ATOM 4871 C CA . PRO B 1 302 ? -6.184 -39.438 -8.562 1 91.56 302 PRO B CA 1
ATOM 4872 C C . PRO B 1 302 ? -7.648 -39.125 -8.242 1 91.56 302 PRO B C 1
ATOM 4874 O O . PRO B 1 302 ? -8.508 -40 -8.422 1 91.56 302 PRO B O 1
ATOM 4877 N N . ARG B 1 303 ? -7.945 -37.938 -7.812 1 87.38 303 ARG B N 1
ATOM 4878 C CA . ARG B 1 303 ? -9.305 -37.594 -7.402 1 87.38 303 ARG B CA 1
ATOM 4879 C C . ARG B 1 303 ? -9.93 -36.594 -8.359 1 87.38 303 ARG B C 1
ATOM 4881 O O . ARG B 1 303 ? -10.867 -35.875 -7.996 1 87.38 303 ARG B O 1
ATOM 4888 N N . ALA B 1 304 ? -9.312 -36.562 -9.508 1 90.75 304 ALA B N 1
ATOM 4889 C CA . ALA B 1 304 ? -9.859 -35.656 -10.508 1 90.75 304 ALA B CA 1
ATOM 4890 C C . ALA B 1 304 ? -11.297 -36 -10.852 1 90.75 304 ALA B C 1
ATOM 4892 O O . ALA B 1 304 ? -11.672 -37.188 -10.836 1 90.75 304 ALA B O 1
ATOM 4893 N N . LEU B 1 305 ? -12.133 -35.031 -11.141 1 89.44 305 LEU B N 1
ATOM 4894 C CA . LEU B 1 305 ? -13.484 -35.25 -11.648 1 89.44 305 LEU B CA 1
ATOM 4895 C C . LEU B 1 305 ? -13.461 -35.531 -13.148 1 89.44 305 LEU B C 1
ATOM 4897 O O . LEU B 1 305 ? -12.609 -35 -13.867 1 89.44 305 LEU B O 1
ATOM 4901 N N . PRO B 1 306 ? -14.477 -36.344 -13.539 1 91.06 306 PRO B N 1
ATOM 4902 C CA . PRO B 1 306 ? -14.547 -36.562 -14.992 1 91.06 306 PRO B CA 1
ATOM 4903 C C . PRO B 1 306 ? -14.57 -35.25 -15.773 1 91.06 306 PRO B C 1
ATOM 4905 O O . PRO B 1 306 ? -15.273 -34.312 -15.398 1 91.06 306 PRO B O 1
ATOM 4908 N N . GLY B 1 307 ? -13.719 -35.188 -16.797 1 88.44 307 GLY B N 1
ATOM 4909 C CA . GLY B 1 307 ? -13.633 -34 -17.609 1 88.44 307 GLY B CA 1
ATOM 4910 C C . GLY B 1 307 ? -12.492 -33.094 -17.203 1 88.44 307 GLY B C 1
ATOM 4911 O O . GLY B 1 307 ? -12.094 -32.188 -17.953 1 88.44 307 GLY B O 1
ATOM 4912 N N . ASN B 1 308 ? -12.008 -33.344 -16.016 1 90.69 308 ASN B N 1
ATOM 4913 C CA . ASN B 1 308 ? -10.891 -32.531 -15.523 1 90.69 308 ASN B CA 1
ATOM 4914 C C . ASN B 1 308 ? -9.547 -33.188 -15.812 1 90.69 308 ASN B C 1
ATOM 4916 O O . ASN B 1 308 ? -9.5 -34.375 -16.156 1 90.69 308 ASN B O 1
ATOM 4920 N N . GLU B 1 309 ? -8.547 -32.438 -15.68 1 92.94 309 GLU B N 1
ATOM 4921 C CA . GLU B 1 309 ? -7.195 -32.938 -15.906 1 92.94 309 GLU B CA 1
ATOM 4922 C C . GLU B 1 309 ? -6.84 -34.031 -14.93 1 92.94 309 GLU B C 1
ATOM 4924 O O . GLU B 1 309 ? -6.914 -33.844 -13.711 1 92.94 309 GLU B O 1
ATOM 4929 N N . TRP B 1 310 ? -6.512 -35.156 -15.477 1 95.5 310 TRP B N 1
ATOM 4930 C CA . TRP B 1 310 ? -6.09 -36.312 -14.695 1 95.5 310 TRP B CA 1
ATOM 4931 C C . TRP B 1 310 ? -4.594 -36.25 -14.398 1 95.5 310 TRP B C 1
ATOM 4933 O O . TRP B 1 310 ? -4.172 -36.469 -13.266 1 95.5 310 TRP B O 1
ATOM 4943 N N . PHE B 1 311 ? -3.818 -35.938 -15.383 1 96.56 311 PHE B N 1
ATOM 4944 C CA . PHE B 1 311 ? -2.391 -35.688 -15.234 1 96.56 311 PHE B CA 1
ATOM 4945 C C . PHE B 1 311 ? -1.84 -34.969 -16.469 1 96.56 311 PHE B C 1
ATOM 4947 O O . PHE B 1 311 ? -2.48 -34.969 -17.531 1 96.56 311 PHE B O 1
ATOM 4954 N N . TYR B 1 312 ? -0.673 -34.438 -16.375 1 97.19 312 TYR B N 1
ATOM 4955 C CA . TYR B 1 312 ? 0.065 -33.875 -17.5 1 97.19 312 TYR B CA 1
ATOM 4956 C C . TYR B 1 312 ? 1.244 -34.781 -17.875 1 97.19 312 TYR B C 1
ATOM 4958 O O . TYR B 1 312 ? 1.737 -35.531 -17.062 1 97.19 312 TYR B O 1
ATOM 4966 N N . PHE B 1 313 ? 1.512 -34.688 -19.094 1 97.81 313 PHE B N 1
ATOM 4967 C CA . PHE B 1 313 ? 2.689 -35.375 -19.625 1 97.81 313 PHE B CA 1
ATOM 4968 C C . PHE B 1 313 ? 3.771 -34.375 -20 1 97.81 313 PHE B C 1
ATOM 4970 O O . PHE B 1 313 ? 3.506 -33.406 -20.734 1 97.81 313 PHE B O 1
ATOM 4977 N N . GLY B 1 314 ? 4.969 -34.531 -19.453 1 98.25 314 GLY B N 1
ATOM 4978 C CA . GLY B 1 314 ? 6.082 -33.625 -19.734 1 98.25 314 GLY B CA 1
ATOM 4979 C C . GLY B 1 314 ? 7.289 -34.344 -20.312 1 98.25 314 GLY B C 1
ATOM 4980 O O . GLY B 1 314 ? 7.418 -35.562 -20.188 1 98.25 314 GLY B O 1
ATOM 4981 N N . VAL B 1 315 ? 8.117 -33.656 -20.953 1 98.38 315 VAL B N 1
ATOM 4982 C CA . VAL B 1 315 ? 9.375 -34.125 -21.5 1 98.38 315 VAL B CA 1
ATOM 4983 C C . VAL B 1 315 ? 10.516 -33.188 -21.109 1 98.38 315 VAL B C 1
ATOM 4985 O O . VAL B 1 315 ? 10.273 -32.062 -20.641 1 98.38 315 VAL B O 1
ATOM 4988 N N . ASP B 1 316 ? 11.727 -33.688 -21.297 1 97.25 316 ASP B N 1
ATOM 4989 C CA . ASP B 1 316 ? 12.867 -32.781 -21.062 1 97.25 316 ASP B CA 1
ATOM 4990 C C . ASP B 1 316 ? 12.836 -31.609 -22.031 1 97.25 316 ASP B C 1
ATOM 4992 O O . ASP B 1 316 ? 12.664 -31.781 -23.234 1 97.25 316 ASP B O 1
ATOM 4996 N N . SER B 1 317 ? 12.945 -30.453 -21.469 1 96.5 317 SER B N 1
ATOM 4997 C CA . SER B 1 317 ? 13.023 -29.266 -22.297 1 96.5 317 SER B CA 1
ATOM 4998 C C . SER B 1 317 ? 14.422 -29.078 -22.875 1 96.5 317 SER B C 1
ATOM 5000 O O . SER B 1 317 ? 15.406 -29.469 -22.25 1 96.5 317 SER B O 1
ATOM 5002 N N . GLU B 1 318 ? 14.562 -28.469 -24.016 1 92.19 318 GLU B N 1
ATOM 5003 C CA . GLU B 1 318 ? 15.859 -28.109 -24.609 1 92.19 318 GLU B CA 1
ATOM 5004 C C . GLU B 1 318 ? 16.359 -26.781 -24.062 1 92.19 318 GLU B C 1
ATOM 5006 O O . GLU B 1 318 ? 17.531 -26.422 -24.25 1 92.19 318 GLU B O 1
ATOM 5011 N N . ARG B 1 319 ? 15.438 -26.109 -23.406 1 93.06 319 ARG B N 1
ATOM 5012 C CA . ARG B 1 319 ? 15.766 -24.812 -22.844 1 93.06 319 ARG B CA 1
ATOM 5013 C C . ARG B 1 319 ? 16.797 -24.938 -21.719 1 93.06 319 ARG B C 1
ATOM 5015 O O . ARG B 1 319 ? 16.766 -25.922 -20.953 1 93.06 319 ARG B O 1
ATOM 5022 N N . ARG B 1 320 ? 17.844 -24.016 -21.656 1 88.5 320 ARG B N 1
ATOM 5023 C CA . ARG B 1 320 ? 18.828 -23.938 -20.578 1 88.5 320 ARG B CA 1
ATOM 5024 C C . ARG B 1 320 ? 18.797 -22.578 -19.906 1 88.5 320 ARG B C 1
ATOM 5026 O O . ARG B 1 320 ? 18.547 -21.562 -20.547 1 88.5 320 ARG B O 1
ATOM 5033 N N . LEU B 1 321 ? 19 -22.594 -18.641 1 89.44 321 LEU B N 1
ATOM 5034 C CA . LEU B 1 321 ? 18.984 -21.344 -17.875 1 89.44 321 LEU B CA 1
ATOM 5035 C C . LEU B 1 321 ? 20.406 -20.859 -17.594 1 89.44 321 LEU B C 1
ATOM 5037 O O . LEU B 1 321 ? 21.312 -21.672 -17.438 1 89.44 321 LEU B O 1
#

pLDDT: mean 94.77, std 7.13, range [31.75, 99.0]

Sequence (642 aa):
MSTLLPSSLQRFQYAAFQPGPRLLVLGAVHGNETCGTQAITRLRQELDSGQLHLVRGLLTLVPVTNPLAYARHQRQGERNLNRNLRPHPDPANFEDRLCNVLCPWIDEHEVLLDLHSFHTGGVPFAMLGPQDNTGEVEPFALAAAEQRMVAHLGCQRVVEGWMSAYVRGVQRRRQQGRAVSPDLLDTQYGVGTTEYARGRGLYGVTLECGQHDDPQAPEVAYQAIRQTLALHGMIEAPLAPPADGIEIIRLVDVIDMDHPEDRFLREWASFDRVRAGELIGHRHDGAAVTAPGDGYIVFPNPRALPGNEWFYFGVDSERRLMSTLLPSSLQRFQYAAFQPGPRLLVLGAVHGNETCGTQAITRLRQELDSGQLHLVRGLLTLVPVTNPLAYARHQRQGERNLNRNLRPHPDPANFEDRLCNVLCPWIDEHEVLLDLHSFHTGGVPFAMLGPQDNTGEVEPFALAAAEQRMVAHLGCQRVVEGWMSAYVRGVQRRRQQGRAVSPDLLDTQYGVGTTEYARGRGLYGVTLECGQHDDPQAPEVAYQAIRQTLALHGMIEAPLAPPADGIEIIRLVDVIDMDHPEDRFLREWASFDRVRAGELIGHRHDGAAVTAPGDGYIVFPNPRALPGNEWFYFGVDSERRL